Protein AF-J0CY50-F1 (afdb_monomer_lite)

Foldseek 3Di:
DPPPPPPPPPPQPDPQVVVVPDPDDDFPPPVLVVLLVVLLVLLVQLLVLLVCLVVLVVVLVVLVVVLVVLVVVLVVLVVVLVVLVCVVPVPPPPVPVVVVPPPDDDDDDDDDDDDDDDDDDDDDPPDPPPDPSVVVSVVSVVVSVVSVVVSVVSVVVSVVSVVSSVVSVVSNVCNVVSLVSSVVSLSSVQRPVNCVVDPLLVVLSSLLSVLVVVLVVLVLLLVLLVLLLVLLVLLLVLLVLLVVLVCVLVVVLVVVVPPPDPPPPPPPPPDDDDPPVVDDPDPDPDDPPPDDDPVVVVVNLVSLVSSQVSLVSSLVSLVSSLVSCVVVVVPADPVLVVLSVLCVVLPSNLSVVVSCLVPNPCVPPDDPVVSVVVNVVSVVSSVVNSVSSVVNSVVSVVCSVVSVVVSVVSVVSSSVSSVSSSVVSVVSVVVVVVPPPPPPVPVPPPPDPPDDDDPPDPDDDDDDDDDDDDDDDDDDDDDPDDPDPDPDDPPDPDPPD

Secondary structure (DSSP, 8-state):
------TT------HHHHHHT-TT----HHHHHHHHHHHHHHHHHHHHHHHHHHHHHHHHHHHHHHHHHHHHHHHHHHHHHHHHHHHHHHTTTSHHHHSSS------------------------S------HHHHHHHHHHHHHHHHHHHHHHHHHHHHHHHHHHHHHHHHHTHHHHHHHHHHHHHHHS-HHHHHH-HHHHHHHHHHHHHHHHHHHHHHHHHHHHHHHHHHHHHHHHHHHHHHHHHHHHHHHHHTTTTS--SGGGSS-SS--GGGTT---------------HHHHHHHHHHHHHHHHHHHHHHHHHHHHHHHHHHTGGGS-HHHHHHHHHHHHH-STHHHHHHHHHHSGGGGSS-HHHHHHHHHHHHHHHHHHHHHHHHHHHHHHHHHHHHHHHHHHHHHHHHHHHHHHHHHHHHHHHHHHHHS--------PPPPPPP---S----------------------------PPPPPPP-PPP---

Organism: Auricularia subglabra (strain TFB-10046 / SS5) (NCBI:txid717982)

Radius of gyration: 42.36 Å; chains: 1; bounding box: 71×123×124 Å

Sequence (497 aa):
MQVQASSSSTRSYNPFAELAASDGYRVHRGADRQAWNAAVEAWKHADAAHTALPALEAQCAAVSTRLAQERATLQALREANSRMYGELHGGKRSGFKAKLTKLRPGHPSATPTAARDGSGSPTSPTGVRRRSTQEDFAASYPAEAKALDAVEQTQQLEALLLDELKVAKDLAAAVEERFLRLRDAAVLMFPPTFVAASAALSQAVHALGDEEDAARDAHTISFDMERACTCIQSTHFYHRKVLGISDSMLGMSNKFQSSESKESALLLAEQRPFWWLCFPVFVMKSASLGSFGPLAQINTHNQYIAAKNESFRGQTCLSEGLRLLDKHEALIPPETRLHVAKLKDLGVGQMDRIYELLYGNTFFSGDRVAKNKQIEGLFDAQEKIYKHLTDLALWLQNVVPEFERSLDDVICRRREARRTAVEQWERALRDAEEATPPLSIRSPTPPPPPSPVTPEDAVTRPFLTVQVTAAEARPMSSKPAGKRPLPPVPAMRPFVL

Structure (mmCIF, N/CA/C/O backbone):
data_AF-J0CY50-F1
#
_entry.id   AF-J0CY50-F1
#
loop_
_atom_site.group_PDB
_atom_site.id
_atom_site.type_symbol
_atom_site.label_atom_id
_atom_site.label_alt_id
_atom_site.label_comp_id
_atom_site.label_asym_id
_atom_site.label_entity_id
_atom_site.label_seq_id
_atom_site.pdbx_PDB_ins_code
_atom_site.Cartn_x
_atom_site.Cartn_y
_atom_site.Cartn_z
_atom_site.occupancy
_atom_site.B_iso_or_equiv
_atom_site.auth_seq_id
_atom_site.auth_comp_id
_atom_site.auth_asym_id
_atom_site.auth_atom_id
_atom_site.pdbx_PDB_model_num
ATOM 1 N N . MET A 1 1 ? -14.361 -3.770 -11.542 1.00 52.00 1 MET A N 1
ATOM 2 C CA . MET A 1 1 ? -14.393 -5.227 -11.796 1.00 52.00 1 MET A CA 1
ATOM 3 C C . MET A 1 1 ? -15.004 -5.911 -10.579 1.00 52.00 1 MET A C 1
ATOM 5 O O . MET A 1 1 ? -14.500 -5.689 -9.489 1.00 52.00 1 MET A O 1
ATOM 9 N N . GLN A 1 2 ? -16.090 -6.682 -10.714 1.00 46.56 2 GLN A N 1
ATOM 10 C CA . GLN A 1 2 ? -16.504 -7.585 -9.630 1.00 46.56 2 GLN A CA 1
ATOM 11 C C . GLN A 1 2 ? -15.530 -8.761 -9.646 1.00 46.56 2 GLN A C 1
ATOM 13 O O . GLN A 1 2 ? -15.583 -9.588 -10.555 1.00 46.56 2 GLN A O 1
ATOM 18 N N . VAL A 1 3 ? -14.603 -8.800 -8.689 1.00 52.84 3 VAL A N 1
ATOM 19 C CA . VAL A 1 3 ? -13.771 -9.982 -8.457 1.00 52.84 3 VAL A CA 1
ATOM 20 C C . VAL A 1 3 ? -14.719 -11.063 -7.948 1.00 52.84 3 VAL A C 1
ATOM 22 O O . VAL A 1 3 ? -15.074 -11.089 -6.772 1.00 52.84 3 VAL A O 1
ATOM 25 N N . GLN A 1 4 ? -15.225 -11.903 -8.852 1.00 50.84 4 GLN A N 1
ATOM 26 C CA . GLN A 1 4 ? -15.889 -13.134 -8.447 1.00 50.84 4 GLN A CA 1
ATOM 27 C C . GLN A 1 4 ? -14.823 -13.972 -7.752 1.00 50.84 4 GLN A C 1
ATOM 29 O O . GLN A 1 4 ? -13.894 -14.445 -8.405 1.00 50.84 4 GLN A O 1
ATOM 34 N N . ALA A 1 5 ? -14.920 -14.083 -6.427 1.00 49.62 5 ALA A N 1
ATOM 35 C CA . ALA A 1 5 ? -14.071 -14.971 -5.656 1.00 49.62 5 ALA A CA 1
ATOM 36 C C . ALA A 1 5 ? -14.198 -16.369 -6.266 1.00 49.62 5 ALA A C 1
ATOM 38 O O . ALA A 1 5 ? -15.286 -16.949 -6.301 1.00 49.62 5 ALA A O 1
ATOM 39 N N . SER A 1 6 ? -13.102 -16.863 -6.834 1.00 49.88 6 SER A N 1
ATOM 40 C CA . SER A 1 6 ? -13.012 -18.194 -7.414 1.00 49.88 6 SER A CA 1
ATOM 41 C C . SER A 1 6 ? -13.431 -19.196 -6.340 1.00 49.88 6 SER A C 1
ATOM 43 O O . SER A 1 6 ? -12.706 -19.411 -5.372 1.00 49.88 6 SER A O 1
ATOM 45 N N . SER A 1 7 ? -14.605 -19.807 -6.488 1.00 49.84 7 SER A N 1
ATOM 46 C CA . SER A 1 7 ? -15.246 -20.690 -5.499 1.00 49.84 7 SER A CA 1
ATOM 47 C C . SER A 1 7 ? -14.526 -22.033 -5.274 1.00 49.84 7 SER A C 1
ATOM 49 O O . SER A 1 7 ? -15.119 -22.996 -4.793 1.00 49.84 7 SER A O 1
ATOM 51 N N . SER A 1 8 ? -13.245 -22.135 -5.633 1.00 47.66 8 SER A N 1
ATOM 52 C CA . SER A 1 8 ? -12.483 -23.384 -5.671 1.00 47.66 8 SER A CA 1
ATOM 53 C C . SER A 1 8 ? -11.716 -23.714 -4.387 1.00 47.66 8 SER A C 1
ATOM 55 O O . SER A 1 8 ? -11.102 -24.777 -4.325 1.00 47.66 8 SER A O 1
ATOM 57 N N . SER A 1 9 ? -11.752 -22.870 -3.350 1.00 49.06 9 SER A N 1
ATOM 58 C CA . SER A 1 9 ? -11.261 -23.254 -2.020 1.00 49.06 9 SER A CA 1
ATOM 59 C C . SER A 1 9 ? -12.421 -23.751 -1.157 1.00 49.06 9 SER A C 1
ATOM 61 O O . SER A 1 9 ? -13.007 -23.011 -0.379 1.00 49.06 9 SER A O 1
ATOM 63 N N . THR A 1 10 ? -12.750 -25.040 -1.253 1.00 54.25 10 THR A N 1
ATOM 64 C CA . THR A 1 10 ? -13.649 -25.711 -0.292 1.00 54.25 10 THR A CA 1
ATOM 65 C C . THR A 1 10 ? -13.023 -25.887 1.095 1.00 54.25 10 THR A C 1
ATOM 67 O O . THR A 1 10 ? -13.675 -26.410 2.001 1.00 54.25 10 THR A O 1
ATOM 70 N N . ARG A 1 11 ? -11.777 -25.441 1.310 1.00 57.03 11 ARG A N 1
ATOM 71 C CA . ARG A 1 11 ? -11.229 -25.274 2.658 1.00 57.03 11 ARG A CA 1
ATOM 72 C C . ARG A 1 11 ? -11.785 -23.984 3.248 1.00 57.03 11 ARG A C 1
ATOM 74 O O . ARG A 1 11 ? -11.097 -22.975 3.290 1.00 57.03 11 ARG A O 1
ATOM 81 N N . SER A 1 12 ? -13.030 -24.057 3.712 1.00 60.34 12 SER A N 1
ATOM 82 C CA . SER A 1 12 ? -13.572 -23.093 4.665 1.00 60.34 12 SER A CA 1
ATOM 83 C C . SER A 1 12 ? -12.603 -23.026 5.847 1.00 60.34 12 SER A C 1
ATOM 85 O O . SER A 1 12 ? -12.388 -24.024 6.543 1.00 60.34 12 SER A O 1
ATOM 87 N N . TYR A 1 13 ? -11.963 -21.872 6.032 1.00 59.53 13 TYR A N 1
ATOM 88 C CA . TYR A 1 13 ? -11.172 -21.600 7.218 1.00 59.53 13 TYR A CA 1
ATOM 89 C C . TYR A 1 13 ? -12.102 -21.643 8.439 1.00 59.53 13 TYR A C 1
ATOM 91 O O . TYR A 1 13 ? -12.869 -20.718 8.691 1.00 59.53 13 TYR A O 1
ATOM 99 N N . ASN A 1 14 ? -12.075 -22.755 9.178 1.00 68.06 14 ASN A N 1
ATOM 100 C CA . ASN A 1 14 ? -12.844 -22.925 10.404 1.00 68.06 14 ASN A CA 1
ATOM 101 C C . ASN A 1 14 ? -11.875 -23.096 11.585 1.00 68.06 14 ASN A C 1
ATOM 103 O O . ASN A 1 14 ? -11.430 -24.218 11.843 1.00 68.06 14 ASN A O 1
ATOM 107 N N . PRO A 1 15 ? -11.555 -22.019 12.327 1.00 67.50 15 PRO A N 1
ATOM 108 C CA . PRO A 1 15 ? -10.635 -22.096 13.463 1.00 67.50 15 PRO A CA 1
ATOM 109 C C . PRO A 1 15 ? -11.139 -23.035 14.574 1.00 67.50 15 PRO A C 1
ATOM 111 O O . PRO A 1 15 ? -10.348 -23.532 15.369 1.00 67.50 15 PRO A O 1
ATOM 114 N N . PHE A 1 16 ? -12.441 -23.341 14.605 1.00 66.56 16 PHE A N 1
ATOM 115 C CA . PHE A 1 16 ? -13.029 -24.296 15.544 1.00 66.56 16 PHE A CA 1
ATOM 116 C C . PHE A 1 16 ? -12.857 -25.758 15.096 1.00 66.56 16 PHE A C 1
ATOM 118 O O . PHE A 1 16 ? -12.893 -26.658 15.934 1.00 66.56 16 PHE A O 1
ATOM 125 N N . ALA A 1 17 ? -12.647 -26.018 13.799 1.00 68.75 17 ALA A N 1
ATOM 126 C CA . ALA A 1 17 ? -12.485 -27.375 13.273 1.00 68.75 17 ALA A CA 1
ATOM 127 C C . ALA A 1 17 ? -11.131 -27.996 13.650 1.00 68.75 17 ALA A C 1
ATOM 129 O O . ALA A 1 17 ? -11.073 -29.188 13.943 1.00 68.75 17 ALA A O 1
ATOM 130 N N . GLU A 1 18 ? -10.058 -27.199 13.699 1.00 66.62 18 GLU A N 1
ATOM 131 C CA . GLU A 1 18 ? -8.734 -27.678 14.130 1.00 66.62 18 GLU A CA 1
ATOM 132 C C . GLU A 1 18 ? -8.732 -28.094 15.609 1.00 66.62 18 GLU A C 1
ATOM 134 O O . GLU A 1 18 ? -8.119 -29.097 15.971 1.00 66.62 18 GLU A O 1
ATOM 139 N N . LEU A 1 19 ? -9.478 -27.379 16.458 1.00 61.34 19 LEU A N 1
ATOM 140 C CA . LEU A 1 19 ? -9.611 -27.700 17.881 1.00 61.34 19 LEU A CA 1
ATOM 141 C C . LEU A 1 19 ? -10.561 -28.870 18.158 1.00 61.34 19 LEU A C 1
ATOM 143 O O . LEU A 1 19 ? -10.304 -29.644 19.083 1.00 61.34 19 LEU A O 1
ATOM 147 N N . ALA A 1 20 ? -11.594 -29.061 17.330 1.00 60.16 20 ALA A N 1
ATOM 148 C CA . ALA A 1 20 ? -12.495 -30.213 17.415 1.00 60.16 20 ALA A CA 1
ATOM 149 C C . ALA A 1 20 ? -11.773 -31.563 17.238 1.00 60.16 20 ALA A C 1
ATOM 151 O O . ALA A 1 20 ? -12.257 -32.579 17.725 1.00 60.16 20 ALA A O 1
ATOM 152 N N . ALA A 1 21 ? -10.615 -31.576 16.570 1.00 68.06 21 ALA A N 1
ATOM 153 C CA . ALA A 1 21 ? -9.797 -32.774 16.381 1.00 68.06 21 ALA A CA 1
ATOM 154 C C . ALA A 1 21 ? -8.899 -33.116 17.590 1.00 68.06 21 ALA A C 1
ATOM 156 O O . ALA A 1 21 ? -8.231 -34.150 17.578 1.00 68.06 21 ALA A O 1
ATOM 157 N N . SER A 1 22 ? -8.849 -32.268 18.626 1.00 66.50 22 SER A N 1
ATOM 158 C CA . SER A 1 22 ? -8.032 -32.502 19.822 1.00 66.50 22 SER A CA 1
ATOM 159 C C . SER A 1 22 ? -8.873 -33.086 20.973 1.00 66.50 22 SER A C 1
ATOM 161 O O . SER A 1 22 ? -9.601 -32.375 21.660 1.00 66.50 22 SER A O 1
ATOM 163 N N . ASP A 1 23 ? -8.752 -34.394 21.220 1.00 51.66 23 ASP A N 1
ATOM 164 C CA . ASP A 1 23 ? -9.530 -35.181 22.210 1.00 51.66 23 ASP A CA 1
ATOM 165 C C . ASP A 1 23 ? -9.292 -34.819 23.705 1.00 51.66 23 ASP A C 1
ATOM 167 O O . ASP A 1 23 ? -9.664 -35.559 24.616 1.00 51.66 23 ASP A O 1
ATOM 171 N N . GLY A 1 24 ? -8.661 -33.680 24.006 1.00 59.44 24 GLY A N 1
ATOM 172 C CA . GLY A 1 24 ? -8.151 -33.343 25.343 1.00 59.44 24 GLY A CA 1
ATOM 173 C C . GLY A 1 24 ? -8.838 -32.192 26.086 1.00 59.44 24 GLY A C 1
ATOM 174 O O . GLY A 1 24 ? -8.374 -31.830 27.169 1.00 59.44 24 GLY A O 1
ATOM 175 N N . TYR A 1 25 ? -9.894 -31.574 25.548 1.00 57.47 25 TYR A N 1
ATOM 176 C CA . TYR A 1 25 ? -10.389 -30.297 26.083 1.00 57.47 25 TYR A CA 1
ATOM 177 C C . TYR A 1 25 ? -11.221 -30.430 27.372 1.00 57.47 25 TYR A C 1
ATOM 179 O O . TYR A 1 25 ? -12.419 -30.713 27.343 1.00 57.47 25 TYR A O 1
ATOM 187 N N . ARG A 1 26 ? -10.600 -30.164 28.532 1.00 59.66 26 ARG A N 1
ATOM 188 C CA . ARG A 1 26 ? -11.306 -29.866 29.793 1.00 59.66 26 ARG A CA 1
ATOM 189 C C . ARG A 1 26 ? -11.465 -28.353 29.952 1.00 59.66 26 ARG A C 1
ATOM 191 O O . ARG A 1 26 ? -10.479 -27.635 30.048 1.00 59.66 26 ARG A O 1
ATOM 198 N N . VAL A 1 27 ? -12.711 -27.887 30.027 1.00 56.66 27 VAL A N 1
ATOM 199 C CA . VAL A 1 27 ? -13.065 -26.466 30.195 1.00 56.66 27 VAL A CA 1
ATOM 200 C C . VAL A 1 27 ? -12.737 -25.997 31.621 1.00 56.66 27 VAL A C 1
ATOM 202 O O . VAL A 1 27 ? -13.363 -26.452 32.583 1.00 56.66 27 VAL A O 1
ATOM 205 N N . HIS A 1 28 ? -11.797 -25.061 31.777 1.00 57.81 28 HIS A N 1
ATOM 206 C CA . HIS A 1 28 ? -11.444 -24.443 33.058 1.00 57.81 28 HIS A CA 1
ATOM 207 C C . HIS A 1 28 ? -12.210 -23.119 33.251 1.00 57.81 28 HIS A C 1
ATOM 209 O O . HIS A 1 28 ? -11.631 -22.037 33.287 1.00 57.81 28 HIS A O 1
ATOM 215 N N . ARG A 1 29 ? -13.533 -23.210 33.466 1.00 63.75 29 ARG A N 1
ATOM 216 C CA . ARG A 1 29 ? -14.499 -22.079 33.456 1.00 63.75 29 ARG A CA 1
ATOM 217 C C . ARG A 1 29 ? -14.083 -20.767 34.154 1.00 63.75 29 ARG A C 1
ATOM 219 O O . ARG A 1 29 ? -14.574 -19.716 33.760 1.00 63.75 29 ARG A O 1
ATOM 226 N N . GLY A 1 30 ? -13.267 -20.803 35.210 1.00 68.81 30 GLY A N 1
ATOM 227 C CA . GLY A 1 30 ? -12.921 -19.611 36.000 1.00 68.81 30 GLY A CA 1
ATOM 228 C C . GLY A 1 30 ? -11.794 -18.756 35.409 1.00 68.81 30 GLY A C 1
ATOM 229 O O . GLY A 1 30 ? -11.965 -17.552 35.231 1.00 68.81 30 GLY A O 1
ATOM 230 N N . ALA A 1 31 ? -10.647 -19.367 35.098 1.00 69.56 31 ALA A N 1
ATOM 231 C CA . ALA A 1 31 ? -9.485 -18.650 34.562 1.00 69.56 31 ALA A CA 1
ATOM 232 C C . ALA A 1 31 ? -9.737 -18.148 33.129 1.00 69.56 31 ALA A C 1
ATOM 234 O O . ALA A 1 31 ? -9.287 -17.062 32.756 1.00 69.56 31 ALA A O 1
ATOM 235 N N . ASP A 1 32 ? -10.537 -18.898 32.369 1.00 82.31 32 ASP A N 1
ATOM 236 C CA . ASP A 1 32 ? -10.824 -18.619 30.964 1.00 82.31 32 ASP A CA 1
ATOM 237 C C . ASP A 1 32 ? -11.643 -17.323 30.788 1.00 82.31 32 ASP A C 1
ATOM 239 O O . ASP A 1 32 ? -11.420 -16.571 29.837 1.00 82.31 32 ASP A O 1
ATOM 243 N N . ARG A 1 33 ? -12.521 -16.970 31.745 1.00 88.00 33 ARG A N 1
ATOM 244 C CA . ARG A 1 33 ? -13.357 -15.759 31.630 1.00 88.00 33 ARG A CA 1
ATOM 245 C C . ARG A 1 33 ? -12.582 -14.458 31.831 1.00 88.00 33 ARG A C 1
ATOM 247 O O . ARG A 1 33 ? -12.839 -13.477 31.133 1.00 88.00 33 ARG A O 1
ATOM 254 N N . GLN A 1 34 ? -11.640 -14.416 32.769 1.00 90.25 34 GLN A N 1
ATOM 255 C CA . GLN A 1 34 ? -10.833 -13.211 32.970 1.00 90.25 34 GLN A CA 1
ATOM 256 C C . GLN A 1 34 ? -9.919 -12.961 31.762 1.00 90.25 34 GLN A C 1
ATOM 258 O O . GLN A 1 34 ? -9.804 -11.821 31.309 1.00 90.25 34 GLN A O 1
ATOM 263 N N . ALA A 1 35 ? -9.333 -14.029 31.209 1.00 90.75 35 ALA A N 1
ATOM 264 C CA . ALA A 1 35 ? -8.541 -13.965 29.985 1.00 90.75 35 ALA A CA 1
ATOM 265 C C . ALA A 1 35 ? -9.380 -13.499 28.782 1.00 90.75 35 ALA A C 1
ATOM 267 O O . ALA A 1 35 ? -8.941 -12.620 28.042 1.00 90.75 35 ALA A O 1
ATOM 268 N N . TRP A 1 36 ? -10.604 -14.019 28.636 1.00 93.06 36 TRP A N 1
ATOM 269 C CA . TRP A 1 36 ? -11.566 -13.579 27.623 1.00 93.06 36 TRP A CA 1
ATOM 270 C C . TRP A 1 36 ? -11.867 -12.078 27.716 1.00 93.06 36 TRP A C 1
ATOM 272 O O . TRP A 1 36 ? -11.651 -11.351 26.749 1.00 93.06 36 TRP A O 1
ATOM 282 N N . ASN A 1 37 ? -12.303 -11.595 28.886 1.00 94.81 37 ASN A N 1
ATOM 283 C CA . ASN A 1 37 ? -12.642 -10.181 29.072 1.00 94.81 37 ASN A CA 1
ATOM 284 C C . ASN A 1 37 ? -11.434 -9.276 28.767 1.00 94.81 37 ASN A C 1
ATOM 286 O O . ASN A 1 37 ? -11.573 -8.264 28.087 1.00 94.81 37 ASN A O 1
ATOM 290 N N . ALA A 1 38 ? -10.233 -9.661 29.215 1.00 95.19 38 ALA A N 1
ATOM 291 C CA . ALA A 1 38 ? -9.011 -8.914 28.925 1.00 95.19 38 ALA A CA 1
ATOM 292 C C . ALA A 1 38 ? -8.681 -8.882 27.420 1.00 95.19 38 ALA A C 1
ATOM 294 O O . ALA A 1 38 ? -8.256 -7.844 26.911 1.00 95.19 38 ALA A O 1
ATOM 295 N N . ALA A 1 39 ? -8.885 -9.990 26.700 1.00 95.06 39 ALA A N 1
ATOM 296 C CA . ALA A 1 39 ? -8.666 -10.056 25.257 1.00 95.06 39 ALA A CA 1
ATOM 297 C C . ALA A 1 39 ? -9.670 -9.190 24.479 1.00 95.06 39 ALA A C 1
ATOM 299 O O . ALA A 1 39 ? -9.269 -8.483 23.553 1.00 95.06 39 ALA A O 1
ATOM 300 N N . VAL A 1 40 ? -10.945 -9.198 24.885 1.00 96.50 40 VAL A N 1
ATOM 301 C CA . VAL A 1 40 ? -12.000 -8.362 24.293 1.00 96.50 40 VAL A CA 1
ATOM 302 C C . VAL A 1 40 ? -11.670 -6.880 24.455 1.00 96.50 40 VAL A C 1
ATOM 304 O O . VAL A 1 40 ? -11.635 -6.158 23.460 1.00 96.50 40 VAL A O 1
ATOM 307 N N . GLU A 1 41 ? -11.374 -6.429 25.677 1.00 97.12 41 GLU A N 1
ATOM 308 C CA . GLU A 1 41 ? -11.052 -5.021 25.949 1.00 97.12 41 GLU A CA 1
ATOM 309 C C . GLU A 1 41 ? -9.782 -4.576 25.215 1.00 97.12 41 GLU A C 1
ATOM 311 O O . GLU A 1 41 ? -9.751 -3.516 24.586 1.00 97.12 41 GLU A O 1
ATOM 316 N N . ALA A 1 42 ? -8.741 -5.417 25.209 1.00 96.38 42 ALA A N 1
ATOM 317 C CA . ALA A 1 42 ? -7.517 -5.125 24.473 1.00 96.38 42 ALA A CA 1
ATOM 318 C C . ALA A 1 42 ? -7.784 -4.960 22.969 1.00 96.38 42 ALA A C 1
ATOM 320 O O . ALA A 1 42 ? -7.264 -4.019 22.357 1.00 96.38 42 ALA A O 1
ATOM 321 N N . TRP A 1 43 ? -8.576 -5.851 22.367 1.00 97.19 43 TRP A N 1
ATOM 322 C CA . TRP A 1 43 ? -8.941 -5.756 20.957 1.00 97.19 43 TRP A CA 1
ATOM 323 C C . TRP A 1 43 ? -9.808 -4.520 20.674 1.00 97.19 43 TRP A C 1
ATOM 325 O O . TRP A 1 43 ? -9.457 -3.763 19.772 1.00 97.19 43 TRP A O 1
ATOM 335 N N . LYS A 1 44 ? -10.844 -4.239 21.481 1.00 97.44 44 LYS A N 1
ATOM 336 C CA . LYS A 1 44 ? -11.696 -3.039 21.344 1.00 97.44 44 LYS A CA 1
ATOM 337 C C . LYS A 1 44 ? -10.879 -1.748 21.396 1.00 97.44 44 LYS A C 1
ATOM 339 O O . LYS A 1 44 ? -11.064 -0.872 20.558 1.00 97.44 44 LYS A O 1
ATOM 344 N N . HIS A 1 45 ? -9.925 -1.648 22.323 1.00 96.69 45 HIS A N 1
ATOM 345 C CA . HIS A 1 45 ? -9.023 -0.496 22.410 1.00 96.69 45 HIS A CA 1
ATOM 346 C C . HIS A 1 45 ? -8.148 -0.338 21.158 1.00 96.69 45 HIS A C 1
ATOM 348 O O . HIS A 1 45 ? -7.941 0.780 20.689 1.00 96.69 45 HIS A O 1
ATOM 354 N N . ALA A 1 46 ? -7.623 -1.439 20.611 1.00 96.56 46 ALA A N 1
ATOM 355 C CA . ALA A 1 46 ? -6.815 -1.387 19.393 1.00 96.56 46 ALA A CA 1
ATOM 356 C C . ALA A 1 46 ? -7.651 -1.055 18.151 1.00 96.56 46 ALA A C 1
ATOM 358 O O . ALA A 1 46 ? -7.210 -0.269 17.320 1.00 96.56 46 ALA A O 1
ATOM 359 N N . ASP A 1 47 ? -8.863 -1.600 18.039 1.00 97.06 47 ASP A N 1
ATOM 360 C CA . ASP A 1 47 ? -9.784 -1.311 16.938 1.00 97.06 47 ASP A CA 1
ATOM 361 C C . ASP A 1 47 ? -10.291 0.142 16.976 1.00 97.06 47 ASP A C 1
ATOM 363 O O . ASP A 1 47 ? -10.346 0.815 15.942 1.00 97.06 47 ASP A O 1
ATOM 367 N N . ALA A 1 48 ? -10.573 0.674 18.170 1.00 96.50 48 ALA A N 1
ATOM 368 C CA . ALA A 1 48 ? -10.911 2.082 18.362 1.00 96.50 48 ALA A CA 1
ATOM 369 C C . ALA A 1 48 ? -9.749 3.005 17.962 1.00 96.50 48 ALA A C 1
ATOM 371 O O . ALA A 1 48 ? -9.956 3.954 17.204 1.00 96.50 48 ALA A O 1
ATOM 372 N N . ALA A 1 49 ? -8.521 2.697 18.398 1.00 96.00 49 ALA A N 1
ATOM 373 C CA . ALA A 1 49 ? -7.325 3.444 18.005 1.00 96.00 49 ALA A CA 1
ATOM 374 C C . ALA A 1 49 ? -7.094 3.399 16.486 1.00 96.00 49 ALA A C 1
ATOM 376 O O . ALA A 1 49 ? -6.838 4.430 15.866 1.00 96.00 49 ALA A O 1
ATOM 377 N N . HIS A 1 50 ? -7.258 2.223 15.872 1.00 95.19 50 HIS A N 1
ATOM 378 C CA . HIS A 1 50 ? -7.153 2.042 14.424 1.00 95.19 50 HIS A CA 1
ATOM 379 C C . HIS A 1 50 ? -8.196 2.870 13.661 1.00 95.19 50 HIS A C 1
ATOM 381 O O . HIS A 1 50 ? -7.886 3.468 12.634 1.00 95.19 50 HIS A O 1
ATOM 387 N N . THR A 1 51 ? -9.426 2.944 14.176 1.00 95.44 51 THR A N 1
ATOM 388 C CA . THR A 1 51 ? -10.519 3.732 13.581 1.00 95.44 51 THR A CA 1
ATOM 389 C C . THR A 1 51 ? -10.291 5.240 13.716 1.00 95.44 51 THR A C 1
ATOM 391 O O . THR A 1 51 ? -10.620 5.990 12.801 1.00 95.44 51 THR A O 1
ATOM 394 N N . ALA A 1 52 ? -9.714 5.694 14.832 1.00 96.31 52 ALA A N 1
ATOM 395 C CA . ALA A 1 52 ? -9.428 7.108 15.083 1.00 96.31 52 ALA A CA 1
ATOM 396 C C . ALA A 1 52 ? -8.212 7.638 14.300 1.00 96.31 52 ALA A C 1
ATOM 398 O O . ALA A 1 52 ? -8.091 8.847 14.090 1.00 96.31 52 ALA A O 1
ATOM 399 N N . LEU A 1 53 ? -7.322 6.749 13.849 1.00 96.19 53 LEU A N 1
ATOM 400 C CA . LEU A 1 53 ? -6.026 7.095 13.264 1.00 96.19 53 LEU A CA 1
ATOM 401 C C . LEU A 1 53 ? -6.113 8.058 12.061 1.00 96.19 53 LEU A C 1
ATOM 403 O O . LEU A 1 53 ? -5.412 9.068 12.102 1.00 96.19 53 LEU A O 1
ATOM 407 N N . PRO A 1 54 ? -6.989 7.869 11.049 1.00 96.12 54 PRO A N 1
ATOM 408 C CA . PRO A 1 54 ? -7.081 8.810 9.926 1.00 96.12 54 PRO A CA 1
ATOM 409 C C . PRO A 1 54 ? -7.510 10.221 10.352 1.00 96.12 54 PRO A C 1
ATOM 411 O O . PRO A 1 54 ? -7.015 11.217 9.822 1.00 96.12 54 PRO A O 1
ATOM 414 N N . ALA A 1 55 ? -8.415 10.322 11.331 1.00 97.06 55 ALA A N 1
ATOM 415 C CA . ALA A 1 55 ? -8.861 11.606 11.862 1.00 97.06 55 ALA A CA 1
ATOM 416 C C . ALA A 1 55 ? -7.737 12.306 12.643 1.00 97.06 55 ALA A C 1
ATOM 418 O O . ALA A 1 55 ? -7.528 13.505 12.459 1.00 97.06 55 ALA A O 1
ATOM 419 N N . LEU A 1 56 ? -6.982 11.561 13.458 1.00 97.50 56 LEU A N 1
ATOM 420 C CA . LEU A 1 56 ? -5.814 12.076 14.180 1.00 97.50 56 LEU A CA 1
ATOM 421 C C . LEU A 1 56 ? -4.700 12.530 13.225 1.00 97.50 56 LEU A C 1
ATOM 423 O O . LEU A 1 56 ? -4.117 13.594 13.430 1.00 97.50 56 LEU A O 1
ATOM 427 N N . GLU A 1 57 ? -4.430 11.785 12.150 1.00 97.06 57 GLU A N 1
ATOM 428 C CA . GLU A 1 57 ? -3.452 12.181 11.126 1.00 97.06 57 GLU A CA 1
ATOM 429 C C . GLU A 1 57 ? -3.867 13.469 10.406 1.00 97.06 57 GLU A C 1
ATOM 431 O O . GLU A 1 57 ? -3.044 14.373 10.233 1.00 97.06 57 GLU A O 1
ATOM 436 N N . ALA A 1 58 ? -5.149 13.596 10.050 1.00 97.38 58 ALA A N 1
ATOM 437 C CA . ALA A 1 58 ? -5.686 14.816 9.455 1.00 97.38 58 ALA A CA 1
ATOM 438 C C . ALA A 1 58 ? -5.590 16.018 10.413 1.00 97.38 58 ALA A C 1
ATOM 440 O O . ALA A 1 58 ? -5.225 17.116 9.987 1.00 97.38 58 ALA A O 1
ATOM 441 N N . GLN A 1 59 ? -5.865 15.818 11.707 1.00 97.81 59 GLN A N 1
ATOM 442 C CA . GLN A 1 59 ? -5.714 16.857 12.730 1.00 97.81 59 GLN A CA 1
ATOM 443 C C . GLN A 1 59 ? -4.253 17.289 12.895 1.00 97.81 59 GLN A C 1
ATOM 445 O O . GLN A 1 59 ? -3.979 18.489 12.897 1.00 97.81 59 GLN A O 1
ATOM 450 N N . CYS A 1 60 ? -3.313 16.339 12.956 1.00 97.81 60 CYS A N 1
ATOM 451 C CA . CYS A 1 60 ? -1.881 16.640 13.004 1.00 97.81 60 CYS A CA 1
ATOM 452 C C . CYS A 1 60 ? -1.455 17.470 11.787 1.00 97.81 60 CYS A C 1
ATOM 454 O O . CYS A 1 60 ? -0.855 18.529 11.944 1.00 97.81 60 CYS A O 1
ATOM 456 N N . ALA A 1 61 ? -1.832 17.049 10.574 1.00 97.56 61 ALA A N 1
ATOM 457 C CA . ALA A 1 61 ? -1.496 17.769 9.345 1.00 97.56 61 ALA A CA 1
ATOM 458 C C . ALA A 1 61 ? -2.081 19.195 9.313 1.00 97.56 61 ALA A C 1
ATOM 460 O O . ALA A 1 61 ? -1.410 20.141 8.881 1.00 97.56 61 ALA A O 1
ATOM 461 N N . ALA A 1 62 ? -3.315 19.372 9.796 1.00 97.75 62 ALA A N 1
ATOM 462 C CA . ALA A 1 62 ? -3.956 20.679 9.901 1.00 97.75 62 ALA A CA 1
ATOM 463 C C . ALA A 1 62 ? -3.229 21.597 10.898 1.00 97.75 62 ALA A C 1
ATOM 465 O O . ALA A 1 62 ? -2.970 22.761 10.583 1.00 97.75 62 ALA A O 1
ATOM 466 N N . VAL A 1 63 ? -2.849 21.076 12.070 1.00 98.25 63 VAL A N 1
ATOM 467 C CA . VAL A 1 63 ? -2.106 21.832 13.090 1.00 98.25 63 VAL A CA 1
ATOM 468 C C . VAL A 1 63 ? -0.697 22.180 12.612 1.00 98.25 63 VAL A C 1
ATOM 470 O O . VAL A 1 63 ? -0.298 23.335 12.749 1.00 98.25 63 VAL A O 1
ATOM 473 N N . SER A 1 64 ? 0.023 21.266 11.956 1.00 98.06 64 SER A N 1
ATOM 474 C CA . SER A 1 64 ? 1.335 21.564 11.364 1.00 98.06 64 SER A CA 1
ATOM 475 C C . SER A 1 64 ? 1.249 22.651 10.285 1.00 98.06 64 SER A C 1
ATOM 477 O O . SER A 1 64 ? 2.089 23.551 10.225 1.00 98.06 64 SER A O 1
ATOM 479 N N . THR A 1 65 ? 0.201 22.620 9.454 1.00 97.94 65 THR A N 1
ATOM 480 C CA . THR A 1 65 ? -0.050 23.664 8.445 1.00 97.94 65 THR A CA 1
ATOM 481 C C . THR A 1 65 ? -0.330 25.013 9.107 1.00 97.94 65 THR A C 1
ATOM 483 O O . THR A 1 65 ? 0.237 26.032 8.706 1.00 97.94 65 THR A O 1
ATOM 486 N N . ARG A 1 66 ? -1.161 25.027 10.155 1.00 98.12 66 ARG A N 1
ATOM 487 C CA . ARG A 1 66 ? -1.453 26.230 10.941 1.00 98.12 66 ARG A CA 1
ATOM 488 C C . ARG A 1 66 ? -0.195 26.788 11.608 1.00 98.12 66 ARG A C 1
ATOM 490 O O . ARG A 1 66 ? 0.056 27.986 11.511 1.00 98.12 66 ARG A O 1
ATOM 497 N N . LEU A 1 67 ? 0.635 25.936 12.208 1.00 98.06 67 LEU A N 1
ATOM 498 C CA . LEU A 1 67 ? 1.899 26.341 12.823 1.00 98.06 67 LEU A CA 1
ATOM 499 C C . LEU A 1 67 ? 2.843 26.984 11.799 1.00 98.06 67 LEU A C 1
ATOM 501 O O . LEU A 1 67 ? 3.489 27.989 12.093 1.00 98.06 67 LEU A O 1
ATOM 505 N N . ALA A 1 68 ? 2.908 26.441 10.579 1.00 98.00 68 ALA A N 1
ATOM 506 C CA . ALA A 1 68 ? 3.689 27.033 9.496 1.00 98.00 68 ALA A CA 1
ATOM 507 C C . ALA A 1 68 ? 3.178 28.438 9.115 1.00 98.00 68 ALA A C 1
ATOM 509 O O . ALA A 1 68 ? 3.983 29.354 8.935 1.00 98.00 68 ALA A O 1
ATOM 510 N N . GLN A 1 69 ? 1.856 28.634 9.051 1.00 98.00 69 GLN A N 1
ATOM 511 C CA . GLN A 1 69 ? 1.235 29.939 8.779 1.00 98.00 69 GLN A CA 1
ATOM 512 C C . GLN A 1 69 ? 1.486 30.956 9.904 1.00 98.00 69 GLN A C 1
ATOM 514 O O . GLN A 1 69 ? 1.830 32.111 9.638 1.00 98.00 69 GLN A O 1
ATOM 519 N N . GLU A 1 70 ? 1.355 30.541 11.164 1.00 98.06 70 GLU A N 1
ATOM 520 C CA . GLU A 1 70 ? 1.601 31.399 12.329 1.00 98.06 70 GLU A CA 1
ATOM 521 C C . GLU A 1 70 ? 3.083 31.797 12.425 1.00 98.06 70 GLU A C 1
ATOM 523 O O . GLU A 1 70 ? 3.394 32.970 12.639 1.00 98.06 70 GLU A O 1
ATOM 528 N N . ARG A 1 71 ? 4.013 30.872 12.142 1.00 98.19 71 ARG A N 1
ATOM 529 C CA . ARG A 1 71 ? 5.454 31.172 12.050 1.00 98.19 71 ARG A CA 1
ATOM 530 C C . ARG A 1 71 ? 5.775 32.163 10.932 1.00 98.19 71 ARG A C 1
ATOM 532 O O . ARG A 1 71 ? 6.551 33.091 11.157 1.00 98.19 71 ARG A O 1
ATOM 539 N N . ALA A 1 72 ? 5.164 32.007 9.756 1.00 98.00 72 ALA A N 1
ATOM 540 C CA . ALA A 1 72 ? 5.322 32.957 8.654 1.00 98.00 72 ALA A CA 1
ATOM 541 C C . ALA A 1 72 ? 4.792 34.354 9.027 1.00 98.00 72 ALA A C 1
ATOM 543 O O . ALA A 1 72 ? 5.430 35.364 8.728 1.00 98.00 72 ALA A O 1
ATOM 544 N N . THR A 1 73 ? 3.666 34.417 9.744 1.00 97.69 73 THR A N 1
ATOM 545 C CA . THR A 1 73 ? 3.085 35.674 10.242 1.00 97.69 73 THR A CA 1
ATOM 546 C C . THR A 1 73 ? 4.002 36.350 11.261 1.00 97.69 73 THR A C 1
ATOM 548 O O . THR A 1 73 ? 4.290 37.541 11.138 1.00 97.69 73 THR A O 1
ATOM 551 N N . LEU A 1 74 ? 4.520 35.593 12.233 1.00 97.88 74 LEU A N 1
ATOM 552 C CA . LEU A 1 74 ? 5.483 36.088 13.217 1.00 97.88 74 LEU A CA 1
ATOM 553 C C . LEU A 1 74 ? 6.760 36.614 12.543 1.00 97.88 74 LEU A C 1
ATOM 555 O O . LEU A 1 74 ? 7.267 37.672 12.917 1.00 97.88 74 LEU A O 1
ATOM 559 N N . GLN A 1 75 ? 7.268 35.913 11.526 1.00 98.12 75 GLN A N 1
ATOM 560 C CA . GLN A 1 75 ? 8.423 36.366 10.753 1.00 98.12 75 GLN A CA 1
ATOM 561 C C . GLN A 1 75 ? 8.135 37.683 10.018 1.00 98.12 75 GLN A C 1
ATOM 563 O O . GLN A 1 75 ? 8.936 38.613 10.107 1.00 98.12 75 GLN A O 1
ATOM 568 N N . ALA A 1 76 ? 6.985 37.801 9.351 1.00 96.94 76 ALA A N 1
ATOM 569 C CA . ALA A 1 76 ? 6.593 39.029 8.663 1.00 96.94 76 ALA A CA 1
ATOM 570 C C . ALA A 1 76 ? 6.473 40.223 9.630 1.00 96.94 76 ALA A C 1
ATOM 572 O O . ALA A 1 76 ? 6.927 41.323 9.309 1.00 96.94 76 ALA A O 1
ATOM 573 N N . LEU A 1 77 ? 5.925 40.006 10.834 1.00 96.50 77 LEU A N 1
ATOM 574 C CA . LEU A 1 77 ? 5.860 41.028 11.885 1.00 96.50 77 LEU A CA 1
ATOM 575 C C . LEU A 1 77 ? 7.255 41.452 12.357 1.00 96.50 77 LEU A C 1
ATOM 577 O O . LEU A 1 77 ? 7.522 42.647 12.465 1.00 96.50 77 LEU A O 1
ATOM 581 N N . ARG A 1 78 ? 8.173 40.502 12.564 1.00 97.06 78 ARG A N 1
ATOM 582 C CA . ARG A 1 78 ? 9.570 40.793 12.932 1.00 97.06 78 ARG A CA 1
ATOM 583 C C . ARG A 1 78 ? 10.301 41.598 11.865 1.00 97.06 78 ARG A C 1
ATOM 585 O O . ARG A 1 78 ? 11.015 42.548 12.186 1.00 97.06 78 ARG A O 1
ATOM 592 N N . GLU A 1 79 ? 10.110 41.255 10.595 1.00 96.88 79 GLU A N 1
ATOM 593 C CA . GLU A 1 79 ? 10.682 42.002 9.473 1.00 96.88 79 GLU A CA 1
ATOM 594 C C . GLU A 1 79 ? 10.104 43.421 9.381 1.00 96.88 79 GLU A C 1
ATOM 596 O O . GLU A 1 79 ? 10.857 44.378 9.188 1.00 96.88 79 GLU A O 1
ATOM 601 N N . ALA A 1 80 ? 8.790 43.581 9.569 1.00 95.38 80 ALA A N 1
ATOM 602 C CA . ALA A 1 80 ? 8.141 44.889 9.610 1.00 95.38 80 ALA A CA 1
ATOM 603 C C . ALA A 1 80 ? 8.655 45.745 10.781 1.00 95.38 80 ALA A C 1
ATOM 605 O O . ALA A 1 80 ? 9.065 46.888 10.569 1.00 95.38 80 ALA A O 1
ATOM 606 N N . ASN A 1 81 ? 8.735 45.171 11.985 1.00 95.69 81 ASN A N 1
ATOM 607 C CA . ASN A 1 81 ? 9.271 45.827 13.180 1.00 95.69 81 ASN A CA 1
ATOM 608 C C . ASN A 1 81 ? 10.729 46.257 12.983 1.00 95.69 81 ASN A C 1
ATOM 610 O O . ASN A 1 81 ? 11.094 47.383 13.323 1.00 95.69 81 ASN A O 1
ATOM 614 N N . SER A 1 82 ? 11.551 45.402 12.368 1.00 95.44 82 SER A N 1
ATOM 615 C CA . SER A 1 82 ? 12.944 45.714 12.034 1.00 95.44 82 SER A CA 1
ATOM 616 C C . SER A 1 82 ? 13.062 46.890 11.056 1.00 95.44 82 SER A C 1
ATOM 618 O O . SER A 1 82 ? 13.863 47.803 11.282 1.00 95.44 82 SER A O 1
ATOM 620 N N . ARG A 1 83 ? 12.231 46.925 10.002 1.00 94.25 83 ARG A N 1
ATOM 621 C CA . ARG A 1 83 ? 12.193 48.043 9.039 1.00 94.25 83 ARG A CA 1
ATOM 622 C C . ARG A 1 83 ? 11.767 49.348 9.707 1.00 94.25 83 ARG A C 1
ATOM 624 O O . ARG A 1 83 ? 12.462 50.350 9.557 1.00 94.25 83 ARG A O 1
ATOM 631 N N . MET A 1 84 ? 10.690 49.328 10.494 1.00 91.69 84 MET A N 1
ATOM 632 C CA . MET A 1 84 ? 10.191 50.508 11.211 1.00 91.69 84 MET A CA 1
ATOM 633 C C . MET A 1 84 ? 11.215 51.053 12.209 1.00 91.69 84 MET A C 1
ATOM 635 O O . MET A 1 84 ? 11.436 52.262 12.276 1.00 91.69 84 MET A O 1
ATOM 639 N N . TYR A 1 85 ? 11.903 50.170 12.937 1.00 92.38 85 TYR A N 1
ATOM 640 C CA . TYR A 1 85 ? 13.005 50.562 13.813 1.00 92.38 85 TYR A CA 1
ATOM 641 C C . TYR A 1 85 ? 14.146 51.224 13.022 1.00 92.38 85 TYR A C 1
ATOM 643 O O . TYR A 1 85 ? 14.663 52.275 13.411 1.00 92.38 85 TYR A O 1
ATOM 651 N N . GLY A 1 86 ? 14.506 50.652 11.868 1.00 91.12 86 GLY A N 1
ATOM 652 C CA . GLY A 1 86 ? 15.482 51.228 10.945 1.00 91.12 86 GLY A CA 1
ATOM 653 C C . GLY A 1 86 ? 15.091 52.620 10.437 1.00 91.12 86 GLY A C 1
ATOM 654 O O . GLY A 1 86 ? 15.943 53.503 10.369 1.00 91.12 86 GLY A O 1
ATOM 655 N N . GLU A 1 87 ? 13.816 52.859 10.136 1.00 88.62 87 GLU A N 1
ATOM 656 C CA . GLU A 1 87 ? 13.311 54.169 9.705 1.00 88.62 87 GLU A CA 1
ATOM 657 C C . GLU A 1 87 ? 13.325 55.206 10.838 1.00 88.62 87 GLU A C 1
ATOM 659 O O . GLU A 1 87 ? 13.791 56.334 10.642 1.00 88.62 87 GLU A O 1
ATOM 664 N N . LEU A 1 88 ? 12.882 54.820 12.041 1.00 87.50 88 LEU A N 1
ATOM 665 C CA . LEU A 1 88 ? 12.845 55.692 13.221 1.00 87.50 88 LEU A CA 1
ATOM 666 C C . LEU A 1 88 ? 14.249 56.122 13.674 1.00 87.50 88 LEU A C 1
ATOM 668 O O . LEU A 1 88 ? 14.453 57.279 14.054 1.00 87.50 88 LEU A O 1
ATOM 672 N N . HIS A 1 89 ? 15.232 55.219 13.607 1.00 85.75 89 HIS A N 1
ATOM 673 C CA . HIS A 1 89 ? 16.581 55.461 14.131 1.00 85.75 89 HIS A CA 1
ATOM 674 C C . HIS A 1 89 ? 17.640 55.749 13.049 1.00 85.75 89 HIS A C 1
ATOM 676 O O . HIS A 1 89 ? 18.650 56.399 13.331 1.00 85.75 89 HIS A O 1
ATOM 682 N N . GLY A 1 90 ? 17.419 55.336 11.799 1.00 79.38 90 GLY A N 1
ATOM 683 C CA . GLY A 1 90 ? 18.366 55.487 10.685 1.00 79.38 90 GLY A CA 1
ATOM 684 C C . GLY A 1 90 ? 18.342 56.855 9.992 1.00 79.38 90 GLY A C 1
ATOM 685 O O . GLY A 1 90 ? 19.313 57.236 9.332 1.00 79.38 90 GLY A O 1
ATOM 686 N N . GLY A 1 91 ? 17.282 57.651 10.181 1.00 62.62 91 GLY A N 1
ATOM 687 C CA . GLY A 1 91 ? 17.048 58.908 9.455 1.00 62.62 91 GLY A CA 1
ATOM 688 C C . GLY A 1 91 ? 18.013 60.074 9.733 1.00 62.62 91 GLY A C 1
ATOM 689 O O . GLY A 1 91 ? 17.982 61.068 9.009 1.00 62.62 91 GLY A O 1
ATOM 690 N N . LYS A 1 92 ? 18.902 59.998 10.735 1.00 56.44 92 LYS A N 1
ATOM 691 C CA . LYS A 1 92 ? 19.736 61.156 11.138 1.00 56.44 92 LYS A CA 1
ATOM 692 C C . LYS A 1 92 ? 21.175 61.174 10.612 1.00 56.44 92 LYS A C 1
ATOM 694 O O . LYS A 1 92 ? 21.839 62.194 10.769 1.00 56.44 92 LYS A O 1
ATOM 699 N N . ARG A 1 93 ? 21.676 60.119 9.954 1.00 55.69 93 ARG A N 1
ATOM 700 C CA . ARG A 1 93 ? 23.085 60.086 9.482 1.00 55.69 93 ARG A CA 1
ATOM 701 C C . ARG A 1 93 ? 23.294 60.209 7.967 1.00 55.69 93 ARG A C 1
ATOM 703 O O . ARG A 1 93 ? 24.403 60.529 7.554 1.00 55.69 93 ARG A O 1
ATOM 710 N N . SER A 1 94 ? 22.255 60.051 7.142 1.00 53.09 94 SER A N 1
ATOM 711 C CA . SER A 1 94 ? 22.387 60.110 5.669 1.00 53.09 94 SER A CA 1
ATOM 712 C C . SER A 1 94 ? 22.132 61.509 5.067 1.00 53.09 94 SER A C 1
ATOM 714 O O . SER A 1 94 ? 22.780 61.912 4.101 1.00 53.09 94 SER A O 1
ATOM 716 N N . GLY A 1 95 ? 21.268 62.327 5.682 1.00 53.03 95 GLY A N 1
ATOM 717 C CA . GLY A 1 95 ? 20.873 63.635 5.132 1.00 53.03 95 GLY A CA 1
ATOM 718 C C . GLY A 1 95 ? 21.905 64.767 5.249 1.00 53.03 95 GLY A C 1
ATOM 719 O O . GLY A 1 95 ? 21.781 65.770 4.546 1.00 53.03 95 GLY A O 1
ATOM 720 N N . PHE A 1 96 ? 22.933 64.634 6.097 1.00 51.22 96 PHE A N 1
ATOM 721 C CA . PHE A 1 96 ? 23.910 65.714 6.306 1.00 51.22 96 PHE A CA 1
ATOM 722 C C . PHE A 1 96 ? 25.062 65.703 5.284 1.00 51.22 96 PHE A C 1
ATOM 724 O O . PHE A 1 96 ? 25.625 66.754 4.991 1.00 51.22 96 PHE A O 1
ATOM 731 N N . LYS A 1 97 ? 25.380 64.556 4.659 1.00 53.69 97 LYS A N 1
ATOM 732 C CA . LYS A 1 97 ? 26.414 64.495 3.602 1.00 53.69 97 LYS A CA 1
ATOM 733 C C . LYS A 1 97 ? 25.893 64.842 2.203 1.00 53.69 97 LYS A C 1
ATOM 735 O O . LYS A 1 97 ? 26.662 65.352 1.394 1.00 53.69 97 LYS A O 1
ATOM 740 N N . ALA A 1 98 ? 24.599 64.658 1.929 1.00 53.94 98 ALA A N 1
ATOM 741 C CA . ALA A 1 98 ? 24.011 64.980 0.622 1.00 53.94 98 ALA A CA 1
ATOM 742 C C . ALA A 1 98 ? 23.693 66.480 0.423 1.00 53.94 98 ALA A C 1
ATOM 744 O O . ALA A 1 98 ? 23.522 66.925 -0.710 1.00 53.94 98 ALA A O 1
ATOM 745 N N . LYS A 1 99 ? 23.638 67.280 1.501 1.00 51.09 99 LYS A N 1
ATOM 746 C CA . LYS A 1 99 ? 23.454 68.744 1.419 1.00 51.09 99 LYS A CA 1
ATOM 747 C C . LYS A 1 99 ? 24.756 69.553 1.447 1.00 51.09 99 LYS A C 1
ATOM 749 O O . LYS A 1 99 ? 24.706 70.742 1.160 1.00 51.09 99 LYS A O 1
ATOM 754 N N . LEU A 1 100 ? 25.911 68.928 1.698 1.00 51.84 100 LEU A N 1
ATOM 755 C CA . LEU A 1 100 ? 27.214 69.612 1.673 1.00 51.84 100 LEU A CA 1
ATOM 756 C C . LEU A 1 100 ? 27.948 69.542 0.320 1.00 51.84 100 LEU A C 1
ATOM 758 O O . LEU A 1 100 ? 28.976 70.187 0.159 1.00 51.84 100 LEU A O 1
ATOM 762 N N . THR A 1 101 ? 27.427 68.813 -0.672 1.00 53.91 101 THR A N 1
ATOM 763 C CA . THR A 1 101 ? 28.035 68.697 -2.017 1.00 53.91 101 THR A CA 1
ATOM 764 C C . THR A 1 101 ? 27.332 69.511 -3.111 1.00 53.91 101 THR A C 1
ATOM 766 O O . THR A 1 101 ? 27.735 69.451 -4.268 1.00 53.91 101 THR A O 1
ATOM 769 N N . LYS A 1 102 ? 26.327 70.333 -2.774 1.00 51.91 102 LYS A N 1
ATOM 770 C CA . LYS A 1 102 ? 25.665 71.257 -3.719 1.00 51.91 102 LYS A CA 1
ATOM 771 C C . LYS A 1 102 ? 25.941 72.727 -3.384 1.00 51.91 102 LYS A C 1
ATOM 773 O O . LYS A 1 102 ? 25.029 73.519 -3.199 1.00 51.91 102 LYS A O 1
ATOM 778 N N . LEU A 1 103 ? 27.221 73.082 -3.344 1.00 44.72 103 LEU A N 1
ATOM 779 C CA . LEU A 1 103 ? 27.706 74.445 -3.571 1.00 44.72 103 LEU A CA 1
ATOM 780 C C . LEU A 1 103 ? 28.862 74.356 -4.574 1.00 44.72 103 LEU A C 1
ATOM 782 O O . LEU A 1 103 ? 30.030 74.463 -4.217 1.00 44.72 103 LEU A O 1
ATOM 786 N N . ARG A 1 104 ? 28.538 74.098 -5.844 1.00 45.81 104 ARG A N 1
ATOM 787 C CA . ARG A 1 104 ? 29.448 74.384 -6.957 1.00 45.81 104 ARG A CA 1
ATOM 788 C C . ARG A 1 104 ? 28.666 75.137 -8.039 1.00 45.81 104 ARG A C 1
ATOM 790 O O . ARG A 1 104 ? 27.719 74.567 -8.577 1.00 45.81 104 ARG A O 1
ATOM 797 N N . PRO A 1 105 ? 29.002 76.408 -8.313 1.00 48.12 105 PRO A N 1
ATOM 798 C CA . PRO A 1 105 ? 28.415 77.183 -9.399 1.00 48.12 105 PRO A CA 1
ATOM 799 C C . PRO A 1 105 ? 29.147 76.918 -10.730 1.00 48.12 105 PRO A C 1
ATOM 801 O O . PRO A 1 105 ? 30.354 76.681 -10.741 1.00 48.12 105 PRO A O 1
ATOM 804 N N . GLY A 1 106 ? 28.404 76.999 -11.840 1.00 40.09 106 GLY A N 1
ATOM 805 C CA . GLY A 1 106 ? 28.884 76.882 -13.229 1.00 40.09 106 GLY A CA 1
ATOM 806 C C . GLY A 1 106 ? 28.636 75.484 -13.812 1.00 40.09 106 GLY A C 1
ATOM 807 O O . GLY A 1 106 ? 29.037 74.498 -13.211 1.00 40.09 106 GLY A O 1
ATOM 808 N N . HIS A 1 107 ? 27.980 75.265 -14.950 1.00 41.53 107 HIS A N 1
ATOM 809 C CA . HIS A 1 107 ? 27.612 76.114 -16.084 1.00 41.53 107 HIS A CA 1
ATOM 810 C C . HIS A 1 107 ? 26.340 75.544 -16.769 1.00 41.53 107 HIS A C 1
ATOM 812 O O . HIS A 1 107 ? 25.946 74.413 -16.473 1.00 41.53 107 HIS A O 1
ATOM 818 N N . PRO A 1 108 ? 25.694 76.310 -17.669 1.00 60.62 108 PRO A N 1
ATOM 819 C CA . PRO A 1 108 ? 24.416 76.001 -18.298 1.00 60.62 108 PRO A CA 1
ATOM 820 C C . PRO A 1 108 ? 24.581 75.280 -19.647 1.00 60.62 108 PRO A C 1
ATOM 822 O O . PRO A 1 108 ? 25.519 75.544 -20.391 1.00 60.62 108 PRO A O 1
ATOM 825 N N . SER A 1 109 ? 23.620 74.426 -19.988 1.00 41.31 109 SER A N 1
ATOM 826 C CA . SER A 1 109 ? 23.249 74.069 -21.366 1.00 41.31 109 SER A CA 1
ATOM 827 C C . SER A 1 109 ? 21.855 73.437 -21.265 1.00 41.31 109 SER A C 1
ATOM 829 O O . SER A 1 109 ? 21.697 72.422 -20.594 1.00 41.31 109 SER A O 1
ATOM 831 N N . ALA A 1 110 ? 20.782 74.178 -21.551 1.00 43.12 110 ALA A N 1
ATOM 832 C CA . ALA A 1 110 ? 20.215 74.347 -22.893 1.00 43.12 110 ALA A CA 1
ATOM 833 C C . ALA A 1 110 ? 19.668 73.003 -23.415 1.00 43.12 110 ALA A C 1
ATOM 835 O O . ALA A 1 110 ? 20.396 72.025 -23.484 1.00 43.12 110 ALA A O 1
ATOM 836 N N . THR A 1 111 ? 18.411 72.833 -23.804 1.00 49.50 111 THR A N 1
ATOM 837 C CA . THR A 1 111 ? 17.181 73.641 -23.783 1.00 49.50 111 THR A CA 1
ATOM 838 C C . THR A 1 111 ? 16.046 72.649 -24.154 1.00 49.50 111 THR A C 1
ATOM 840 O O . THR A 1 111 ? 16.316 71.457 -24.307 1.00 49.50 111 THR A O 1
ATOM 843 N N . PRO A 1 112 ? 14.771 73.065 -24.228 1.00 62.94 112 PRO A N 1
ATOM 844 C CA . PRO A 1 112 ? 13.614 72.260 -23.867 1.00 62.94 112 PRO A CA 1
ATOM 845 C C . PRO A 1 112 ? 12.803 71.850 -25.100 1.00 62.94 112 PRO A C 1
ATOM 847 O O . PRO A 1 112 ? 13.099 72.288 -26.205 1.00 62.94 112 PRO A O 1
ATOM 850 N N . THR A 1 113 ? 11.714 71.111 -24.898 1.00 43.66 113 THR A N 1
ATOM 851 C CA . THR A 1 113 ? 10.353 71.408 -25.412 1.00 43.66 113 THR A CA 1
ATOM 852 C C . THR A 1 113 ? 9.448 70.255 -24.964 1.00 43.66 113 THR A C 1
ATOM 854 O O . THR A 1 113 ? 9.791 69.096 -25.140 1.00 43.66 113 THR A O 1
ATOM 857 N N . ALA A 1 114 ? 8.462 70.524 -24.104 1.00 47.25 114 ALA A N 1
ATOM 858 C CA . ALA A 1 114 ? 7.104 70.964 -24.455 1.00 47.25 114 ALA A CA 1
ATOM 859 C C . ALA A 1 114 ? 6.248 69.769 -24.905 1.00 47.25 114 ALA A C 1
ATOM 861 O O . ALA A 1 114 ? 6.694 68.941 -25.679 1.00 47.25 114 ALA A O 1
ATOM 862 N N . ALA A 1 115 ? 5.000 69.608 -24.507 1.00 47.00 115 ALA A N 1
ATOM 863 C CA . ALA A 1 115 ? 4.131 70.310 -23.585 1.00 47.00 115 ALA A CA 1
ATOM 864 C C . ALA A 1 115 ? 2.900 69.398 -23.423 1.00 47.00 115 ALA A C 1
ATOM 866 O O . ALA A 1 115 ? 2.674 68.506 -24.242 1.00 47.00 115 ALA A O 1
ATOM 867 N N . ARG A 1 116 ? 2.047 69.758 -22.465 1.00 46.91 116 ARG A N 1
ATOM 868 C CA . ARG A 1 116 ? 0.637 70.083 -22.726 1.00 46.91 116 ARG A CA 1
ATOM 869 C C . ARG A 1 116 ? -0.390 69.284 -21.913 1.00 46.91 116 ARG A C 1
ATOM 871 O O . ARG A 1 116 ? -0.694 68.137 -22.201 1.00 46.91 116 ARG A O 1
ATOM 878 N N . ASP A 1 117 ? -0.895 70.025 -20.928 1.00 41.03 117 ASP A N 1
ATOM 879 C CA . ASP A 1 117 ? -2.287 70.294 -20.550 1.00 41.03 117 ASP A CA 1
ATOM 880 C C . ASP A 1 117 ? -3.254 69.151 -20.219 1.00 41.03 117 ASP A C 1
ATOM 882 O O . ASP A 1 117 ? -3.478 68.218 -20.981 1.00 41.03 117 ASP A O 1
ATOM 886 N N . GLY A 1 118 ? -3.935 69.348 -19.086 1.00 47.38 118 GLY A N 1
ATOM 887 C CA . GLY A 1 118 ? -5.097 68.587 -18.635 1.00 47.38 118 GLY A CA 1
ATOM 888 C C . GLY A 1 118 ? -5.176 68.531 -17.109 1.00 47.38 118 GLY A C 1
ATOM 889 O O . GLY A 1 118 ? -5.175 67.460 -16.521 1.00 47.38 118 GLY A O 1
ATOM 890 N N . SER A 1 119 ? -5.007 69.649 -16.397 1.00 49.38 119 SER A N 1
ATOM 891 C CA . SER A 1 119 ? -6.111 70.359 -15.718 1.00 49.38 119 SER A CA 1
ATOM 892 C C . SER A 1 119 ? -7.383 69.521 -15.495 1.00 49.38 119 SER A C 1
ATOM 894 O O . SER A 1 119 ? -8.351 69.610 -16.247 1.00 49.38 119 SER A O 1
ATOM 896 N N . GLY A 1 120 ? -7.385 68.744 -14.416 1.00 45.78 120 GLY A N 1
ATOM 897 C CA . GLY A 1 120 ? -8.559 68.060 -13.884 1.00 45.78 120 GLY A CA 1
ATOM 898 C C . GLY A 1 120 ? -8.382 67.843 -12.388 1.00 45.78 120 GLY A C 1
ATOM 899 O O . GLY A 1 120 ? -7.964 66.778 -11.955 1.00 45.78 120 GLY A O 1
ATOM 900 N N . SER A 1 121 ? -8.638 68.896 -11.614 1.00 51.12 121 SER A N 1
ATOM 901 C CA . SER A 1 121 ? -8.792 68.832 -10.161 1.00 51.12 121 SER A CA 1
ATOM 902 C C . SER A 1 121 ? -9.981 67.933 -9.815 1.00 51.12 121 SER A C 1
ATOM 904 O O . SER A 1 121 ? -11.077 68.157 -10.331 1.00 51.12 121 SER A O 1
ATOM 906 N N . PRO A 1 122 ? -9.796 66.977 -8.898 1.00 51.19 122 PRO A N 1
ATOM 907 C CA . PRO A 1 122 ? -10.739 66.886 -7.802 1.00 51.19 122 PRO A CA 1
ATOM 908 C C . PRO A 1 122 ? -9.974 66.996 -6.486 1.00 51.19 122 PRO A C 1
ATOM 910 O O . PRO A 1 122 ? -9.239 66.095 -6.091 1.00 51.19 122 PRO A O 1
ATOM 913 N N . THR A 1 123 ? -10.141 68.151 -5.840 1.00 51.94 123 THR A N 1
ATOM 914 C CA . THR A 1 123 ? -10.291 68.296 -4.384 1.00 51.94 123 THR A CA 1
ATOM 915 C C . THR A 1 123 ? -9.755 67.118 -3.572 1.00 51.94 123 THR A C 1
ATOM 917 O O . THR A 1 123 ? -10.504 66.224 -3.179 1.00 51.94 123 THR A O 1
ATOM 920 N N . SER A 1 124 ? -8.449 67.139 -3.307 1.00 52.25 124 SER A N 1
ATOM 921 C CA . SER A 1 124 ? -7.830 66.295 -2.291 1.00 52.25 124 SER A CA 1
ATOM 922 C C . SER A 1 124 ? -8.543 66.528 -0.956 1.00 52.25 124 SER A C 1
ATOM 924 O O . SER A 1 124 ? -8.506 67.662 -0.466 1.00 52.25 124 SER A O 1
ATOM 926 N N . PRO A 1 125 ? -9.165 65.511 -0.332 1.00 58.09 125 PRO A N 1
ATOM 927 C CA . PRO A 1 125 ? -9.570 65.618 1.055 1.00 58.09 125 PRO A CA 1
ATOM 928 C C . PRO A 1 125 ? -8.299 65.712 1.903 1.00 58.09 125 PRO A C 1
ATOM 930 O O . PRO A 1 125 ? -7.592 64.741 2.177 1.00 58.09 125 PRO A O 1
ATOM 933 N N . THR A 1 126 ? -7.987 66.948 2.265 1.00 51.22 126 THR A N 1
ATOM 934 C CA . THR A 1 126 ? -7.144 67.343 3.382 1.00 51.22 126 THR A CA 1
ATOM 935 C C . THR A 1 126 ? -7.539 66.555 4.624 1.00 51.22 126 THR A C 1
ATOM 937 O O . THR A 1 126 ? -8.694 66.567 5.041 1.00 51.22 126 THR A O 1
ATOM 940 N N . GLY A 1 127 ? -6.554 65.909 5.248 1.00 48.12 127 GLY A N 1
ATOM 941 C CA . GLY A 1 127 ? -6.709 65.375 6.598 1.00 48.12 127 GLY A CA 1
ATOM 942 C C . GLY A 1 127 ? -6.564 63.866 6.745 1.00 48.12 127 GLY A C 1
ATOM 943 O O . GLY A 1 127 ? -7.113 63.319 7.697 1.00 48.12 127 GLY A O 1
ATOM 944 N N . VAL A 1 128 ? -5.782 63.172 5.906 1.00 51.09 128 VAL A N 1
ATOM 945 C CA . VAL A 1 128 ? -5.198 61.899 6.362 1.00 51.09 128 VAL A CA 1
ATOM 946 C C . VAL A 1 128 ? -4.184 62.252 7.445 1.00 51.09 128 VAL A C 1
ATOM 948 O O . VAL A 1 128 ? -3.021 62.555 7.181 1.00 51.09 128 VAL A O 1
ATOM 951 N N . ARG A 1 129 ? -4.690 62.315 8.677 1.00 52.06 129 ARG A N 1
ATOM 952 C CA . ARG A 1 129 ? -3.943 62.445 9.921 1.00 52.06 129 ARG A CA 1
ATOM 953 C C . ARG A 1 129 ? -2.857 61.375 9.865 1.00 52.06 129 ARG A C 1
ATOM 955 O O . ARG A 1 129 ? -3.162 60.199 10.038 1.00 52.06 129 ARG A O 1
ATOM 962 N N . ARG A 1 130 ? -1.617 61.766 9.540 1.00 54.31 130 ARG A N 1
ATOM 963 C CA . ARG A 1 130 ? -0.449 60.894 9.693 1.00 54.31 130 ARG A CA 1
ATOM 964 C C . ARG A 1 130 ? -0.460 60.485 11.157 1.00 54.31 130 ARG A C 1
ATOM 966 O O . ARG A 1 130 ? -0.093 61.293 12.009 1.00 54.31 130 ARG A O 1
ATOM 973 N N . ARG A 1 131 ? -0.954 59.277 11.447 1.00 56.34 131 ARG A N 1
ATOM 974 C CA . ARG A 1 131 ? -0.647 58.626 12.714 1.00 56.34 131 ARG A CA 1
ATOM 975 C C . ARG A 1 131 ? 0.861 58.695 12.852 1.00 56.34 131 ARG A C 1
ATOM 977 O O . ARG A 1 131 ? 1.589 58.569 11.860 1.00 56.34 131 ARG A O 1
ATOM 984 N N . SER A 1 132 ? 1.315 59.063 14.040 1.00 78.75 132 SER A N 1
ATOM 985 C CA . SER A 1 132 ? 2.745 59.142 14.264 1.00 78.75 132 SER A CA 1
ATOM 986 C C . SER A 1 132 ? 3.305 57.741 13.997 1.00 78.75 132 SER A C 1
ATOM 988 O O . SER A 1 132 ? 2.766 56.755 14.484 1.00 78.75 132 SER A O 1
ATOM 990 N N . THR A 1 133 ? 4.370 57.624 13.204 1.00 81.25 133 THR A N 1
ATOM 991 C CA . THR A 1 133 ? 5.052 56.337 12.951 1.00 81.25 133 THR A CA 1
ATOM 992 C C . THR A 1 133 ? 5.465 55.637 14.254 1.00 81.25 133 THR A C 1
ATOM 994 O O . THR A 1 133 ? 5.682 54.431 14.287 1.00 81.25 133 THR A O 1
ATOM 997 N N . GLN A 1 134 ? 5.534 56.403 15.344 1.00 84.50 134 GLN A N 1
ATOM 998 C CA . GLN A 1 134 ? 5.722 55.950 16.711 1.00 84.50 134 GLN A CA 1
ATOM 999 C C . GLN A 1 134 ? 4.503 55.213 17.301 1.00 84.50 134 GLN A C 1
ATOM 1001 O O . GLN A 1 134 ? 4.703 54.242 18.023 1.00 84.50 134 GLN A O 1
ATOM 1006 N N . GLU A 1 135 ? 3.264 55.626 17.010 1.00 89.12 135 GLU A N 1
ATOM 1007 C CA . GLU A 1 135 ? 2.046 54.905 17.427 1.00 89.12 135 GLU A CA 1
ATOM 1008 C C . GLU A 1 135 ? 1.935 53.550 16.726 1.00 89.12 135 GLU A C 1
ATOM 1010 O O . GLU A 1 135 ? 1.670 52.544 17.383 1.00 89.12 135 GLU A O 1
ATOM 1015 N N . ASP A 1 136 ? 2.195 53.508 15.416 1.00 88.56 136 ASP A N 1
ATOM 1016 C CA . ASP A 1 136 ? 2.176 52.255 14.652 1.00 88.56 136 ASP A CA 1
ATOM 1017 C C . ASP A 1 136 ? 3.268 51.293 15.157 1.00 88.56 136 ASP A C 1
ATOM 1019 O O . ASP A 1 136 ? 3.038 50.090 15.265 1.00 88.56 136 ASP A O 1
ATOM 1023 N N . PHE A 1 137 ? 4.434 51.825 15.545 1.00 89.38 137 PHE A N 1
ATOM 1024 C CA . PHE A 1 137 ? 5.524 51.048 16.144 1.00 89.38 137 PHE A CA 1
ATOM 1025 C C . PHE A 1 137 ? 5.182 50.546 17.550 1.00 89.38 137 PHE A C 1
ATOM 1027 O O . PHE A 1 137 ? 5.464 49.406 17.902 1.00 89.38 137 PHE A O 1
ATOM 1034 N N . ALA A 1 138 ? 4.526 51.370 18.368 1.00 91.62 138 ALA A N 1
ATOM 1035 C CA . ALA A 1 138 ? 4.064 50.945 19.685 1.00 91.62 138 ALA A CA 1
ATOM 1036 C C . ALA A 1 138 ? 2.991 49.844 19.591 1.00 91.62 138 ALA A C 1
ATOM 1038 O O . ALA A 1 138 ? 2.945 48.960 20.444 1.00 91.62 138 ALA A O 1
ATOM 1039 N N . ALA A 1 139 ? 2.152 49.869 18.550 1.00 92.88 139 ALA A N 1
ATOM 1040 C CA . ALA A 1 139 ? 1.122 48.862 18.306 1.00 92.88 139 ALA A CA 1
ATOM 1041 C C . ALA A 1 139 ? 1.667 47.543 17.729 1.00 92.88 139 ALA A C 1
ATOM 1043 O O . ALA A 1 139 ? 1.011 46.506 17.850 1.00 92.88 139 ALA A O 1
ATOM 1044 N N . SER A 1 140 ? 2.854 47.546 17.124 1.00 94.00 140 SER A N 1
ATOM 1045 C CA . SER A 1 140 ? 3.400 46.362 16.464 1.00 94.00 140 SER A CA 1
ATOM 1046 C C . SER A 1 140 ? 4.067 45.367 17.427 1.00 94.00 140 SER A C 1
ATOM 1048 O O . SER A 1 140 ? 4.013 44.161 17.189 1.00 94.00 140 SER A O 1
ATOM 1050 N N . TYR A 1 141 ? 4.594 45.825 18.567 1.00 93.69 141 TYR A N 1
ATOM 1051 C CA . TYR A 1 141 ? 5.091 44.954 19.642 1.00 93.69 141 TYR A CA 1
ATOM 1052 C C . TYR A 1 141 ? 4.029 44.040 20.272 1.00 93.69 141 TYR A C 1
ATOM 1054 O O . TYR A 1 141 ? 4.273 42.838 20.360 1.00 93.69 141 TYR A O 1
ATOM 1062 N N . PRO A 1 142 ? 2.847 44.530 20.702 1.00 96.12 142 PRO A N 1
ATOM 1063 C CA . PRO A 1 142 ? 1.811 43.646 21.228 1.00 96.12 142 PRO A CA 1
ATOM 1064 C C . PRO A 1 142 ? 1.240 42.717 20.149 1.00 96.12 142 PRO A C 1
ATOM 1066 O O . PRO A 1 142 ? 0.755 41.640 20.485 1.00 96.12 142 PRO A O 1
ATOM 1069 N N . ALA A 1 143 ? 1.301 43.092 18.865 1.00 95.75 143 ALA A N 1
ATOM 1070 C CA . ALA A 1 143 ? 0.955 42.188 17.768 1.00 95.75 143 ALA A CA 1
ATOM 1071 C C . ALA A 1 143 ? 1.989 41.060 17.612 1.00 95.75 143 ALA A C 1
ATOM 1073 O O . ALA A 1 143 ? 1.600 39.903 17.471 1.00 95.75 143 ALA A O 1
ATOM 1074 N N . GLU A 1 144 ? 3.287 41.375 17.696 1.00 97.12 144 GLU A N 1
ATOM 1075 C CA . GLU A 1 144 ? 4.358 40.370 17.697 1.00 97.12 144 GLU A CA 1
ATOM 1076 C C . GLU A 1 144 ? 4.249 39.429 18.903 1.00 97.12 144 GLU A C 1
ATOM 1078 O O . GLU A 1 144 ? 4.318 38.217 18.723 1.00 97.12 144 GLU A O 1
ATOM 1083 N N . ALA A 1 145 ? 4.011 39.960 20.107 1.00 97.25 145 ALA A N 1
ATOM 1084 C CA . ALA A 1 145 ? 3.825 39.152 21.314 1.00 97.25 145 ALA A CA 1
ATOM 1085 C C . ALA A 1 145 ? 2.638 38.184 21.173 1.00 97.25 145 ALA A C 1
ATOM 1087 O O . ALA A 1 145 ? 2.790 36.991 21.401 1.00 97.25 145 ALA A O 1
ATOM 1088 N N . LYS A 1 146 ? 1.486 38.661 20.679 1.00 97.50 146 LYS A N 1
ATOM 1089 C CA . LYS A 1 146 ? 0.324 37.797 20.402 1.00 97.50 146 LYS A CA 1
ATOM 1090 C C . LYS A 1 146 ? 0.618 36.719 19.358 1.00 97.50 146 LYS A C 1
ATOM 1092 O O . LYS A 1 146 ? 0.114 35.608 19.475 1.00 97.50 146 LYS A O 1
ATOM 1097 N N . ALA A 1 147 ? 1.390 37.046 18.321 1.00 97.12 147 ALA A N 1
ATOM 1098 C CA . ALA A 1 147 ? 1.784 36.072 17.307 1.00 97.12 147 ALA A CA 1
ATOM 1099 C C . ALA A 1 147 ? 2.754 35.024 17.874 1.00 97.12 147 ALA A C 1
ATOM 1101 O O . ALA A 1 147 ? 2.660 33.856 17.508 1.00 97.12 147 ALA A O 1
ATOM 1102 N N . LEU A 1 148 ? 3.653 35.421 18.779 1.00 97.75 148 LEU A N 1
ATOM 1103 C CA . LEU A 1 148 ? 4.533 34.500 19.493 1.00 97.75 148 LEU A CA 1
ATOM 1104 C C . LEU A 1 148 ? 3.728 33.551 20.391 1.00 97.75 148 LEU A C 1
ATOM 1106 O O . LEU A 1 148 ? 3.898 32.342 20.268 1.00 97.75 148 LEU A O 1
ATOM 1110 N N . ASP A 1 149 ? 2.800 34.080 21.194 1.00 97.88 149 ASP A N 1
ATOM 1111 C CA . ASP A 1 149 ? 1.918 33.277 22.051 1.00 97.88 149 ASP A CA 1
ATOM 1112 C C . ASP A 1 149 ? 1.098 32.269 21.227 1.00 97.88 149 ASP A C 1
ATOM 1114 O O . ASP A 1 149 ? 0.950 31.112 21.617 1.00 97.88 149 ASP A O 1
ATOM 1118 N N . ALA A 1 150 ? 0.588 32.683 20.059 1.00 97.75 150 ALA A N 1
ATOM 1119 C CA . ALA A 1 150 ? -0.135 31.797 19.148 1.00 97.75 150 ALA A CA 1
ATOM 1120 C C . ALA A 1 150 ? 0.755 30.652 18.632 1.00 97.75 150 ALA A C 1
ATOM 1122 O O . ALA A 1 150 ? 0.346 29.493 18.692 1.00 97.75 150 ALA A O 1
ATOM 1123 N N . VAL A 1 151 ? 1.988 30.959 18.205 1.00 98.12 151 VAL A N 1
ATOM 1124 C CA . VAL A 1 151 ? 2.965 29.944 17.774 1.00 98.12 151 VAL A CA 1
ATOM 1125 C C . VAL A 1 151 ? 3.268 28.962 18.906 1.00 98.12 151 VAL A C 1
ATOM 1127 O O . VAL A 1 151 ? 3.302 27.757 18.662 1.00 98.12 151 VAL A O 1
ATOM 1130 N N . GLU A 1 152 ? 3.465 29.444 20.135 1.00 98.12 152 GLU A N 1
ATOM 1131 C CA . GLU A 1 152 ? 3.735 28.588 21.296 1.00 98.12 152 GLU A CA 1
ATOM 1132 C C . GLU A 1 152 ? 2.550 27.666 21.619 1.00 98.12 152 GLU A C 1
ATOM 1134 O O . GLU A 1 152 ? 2.743 26.464 21.813 1.00 98.12 152 GLU A O 1
ATOM 1139 N N . GLN A 1 153 ? 1.321 28.189 21.608 1.00 98.00 153 GLN A N 1
ATOM 1140 C CA . GLN A 1 153 ? 0.104 27.401 21.838 1.00 98.00 153 GLN A CA 1
ATOM 1141 C C . GLN A 1 153 ? -0.103 26.332 20.761 1.00 98.00 153 GLN A C 1
ATOM 1143 O O . GLN A 1 153 ? -0.361 25.169 21.079 1.00 98.00 153 GLN A O 1
ATOM 1148 N N . THR A 1 154 ? 0.037 26.695 19.485 1.00 97.56 154 THR A N 1
ATOM 1149 C CA . THR A 1 154 ? -0.116 25.745 18.376 1.00 97.56 154 THR A CA 1
ATOM 1150 C C . THR A 1 154 ? 0.992 24.694 18.392 1.00 97.56 154 THR A C 1
ATOM 1152 O O . THR A 1 154 ? 0.728 23.530 18.106 1.00 97.56 154 THR A O 1
ATOM 1155 N N . GLN A 1 155 ? 2.214 25.057 18.791 1.00 98.38 155 GLN A N 1
ATOM 1156 C CA . GLN A 1 155 ? 3.316 24.108 18.950 1.00 98.38 155 GLN A CA 1
ATOM 1157 C C . GLN A 1 155 ? 3.077 23.120 20.105 1.00 98.38 155 GLN A C 1
ATOM 1159 O O . GLN A 1 155 ? 3.395 21.939 19.971 1.00 98.38 155 GLN A O 1
ATOM 1164 N N . GLN A 1 156 ? 2.502 23.566 21.226 1.00 98.19 156 GLN A N 1
ATOM 1165 C CA . GLN A 1 156 ? 2.098 22.668 22.318 1.00 98.19 156 GLN A CA 1
ATOM 1166 C C . GLN A 1 156 ? 0.994 21.704 21.872 1.00 98.19 156 GLN A C 1
ATOM 1168 O O . GLN A 1 156 ? 1.072 20.511 22.157 1.00 98.19 156 GLN A O 1
ATOM 1173 N N . LEU A 1 157 ? -0.005 22.202 21.135 1.00 98.00 157 LEU A N 1
ATOM 1174 C CA . LEU A 1 157 ? -1.064 21.368 20.569 1.00 98.00 157 LEU A CA 1
ATOM 1175 C C . LEU A 1 157 ? -0.506 20.333 19.582 1.00 98.00 157 LEU A C 1
ATOM 1177 O O . LEU A 1 157 ? -0.896 19.171 19.640 1.00 98.00 157 LEU A O 1
ATOM 1181 N N . GLU A 1 158 ? 0.421 20.735 18.708 1.00 98.00 158 GLU A N 1
ATOM 1182 C CA . GLU A 1 158 ? 1.098 19.823 17.781 1.00 98.00 158 GLU A CA 1
ATOM 1183 C C . GLU A 1 158 ? 1.823 18.706 18.539 1.00 98.00 158 GLU A C 1
ATOM 1185 O O . GLU A 1 158 ? 1.661 17.537 18.201 1.00 98.00 158 GLU A O 1
ATOM 1190 N N . ALA A 1 159 ? 2.573 19.046 19.592 1.00 98.00 159 ALA A N 1
ATOM 1191 C CA . ALA A 1 159 ? 3.286 18.061 20.401 1.00 98.00 159 ALA A CA 1
ATOM 1192 C C . ALA A 1 159 ? 2.332 17.043 21.054 1.00 98.00 159 ALA A C 1
ATOM 1194 O O . ALA A 1 159 ? 2.575 15.841 20.964 1.00 98.00 159 ALA A O 1
ATOM 1195 N N . LEU A 1 160 ? 1.223 17.509 21.642 1.00 98.31 160 LEU A N 1
ATOM 1196 C CA . LEU A 1 160 ? 0.211 16.636 22.246 1.00 98.31 160 LEU A CA 1
ATOM 1197 C C . LEU A 1 160 ? -0.433 15.698 21.216 1.00 98.31 160 LEU A C 1
ATOM 1199 O O . LEU A 1 160 ? -0.550 14.500 21.469 1.00 98.31 160 LEU A O 1
ATOM 1203 N N . LEU A 1 161 ? -0.811 16.222 20.045 1.00 97.69 161 LEU A N 1
ATOM 1204 C CA . LEU A 1 161 ? -1.409 15.420 18.976 1.00 97.69 161 LEU A CA 1
ATOM 1205 C C . LEU A 1 161 ? -0.421 14.405 18.392 1.00 97.69 161 LEU A C 1
ATOM 1207 O O . LEU A 1 161 ? -0.820 13.293 18.057 1.00 97.69 161 LEU A O 1
ATOM 1211 N N . LEU A 1 162 ? 0.865 14.750 18.285 1.00 97.75 162 LEU A N 1
ATOM 1212 C CA . LEU A 1 162 ? 1.898 13.818 17.827 1.00 97.75 162 LEU A CA 1
ATOM 1213 C C . LEU A 1 162 ? 2.134 12.678 18.827 1.00 97.75 162 LEU A C 1
ATOM 1215 O O . LEU A 1 162 ? 2.314 11.533 18.403 1.00 97.75 162 LEU A O 1
ATOM 1219 N N . ASP A 1 163 ? 2.102 12.963 20.130 1.00 98.06 163 ASP A N 1
ATOM 1220 C CA . ASP A 1 163 ? 2.186 11.936 21.173 1.00 98.06 163 ASP A CA 1
ATOM 1221 C C . ASP A 1 163 ? 0.955 11.013 21.151 1.00 98.06 163 ASP A C 1
ATOM 1223 O O . ASP A 1 163 ? 1.100 9.787 21.177 1.00 98.06 163 ASP A O 1
ATOM 1227 N N . GLU A 1 164 ? -0.251 11.574 21.020 1.00 97.69 164 GLU A N 1
ATOM 1228 C CA . GLU A 1 164 ? -1.490 10.801 20.868 1.00 97.69 164 GLU A CA 1
ATOM 1229 C C . GLU A 1 164 ? -1.468 9.944 19.595 1.00 97.69 164 GLU A C 1
ATOM 1231 O O . GLU A 1 164 ? -1.768 8.748 19.639 1.00 97.69 164 GLU A O 1
ATOM 1236 N N . LEU A 1 165 ? -1.026 10.516 18.471 1.00 97.19 165 LEU A N 1
ATOM 1237 C CA . LEU A 1 165 ? -0.881 9.811 17.202 1.00 97.19 165 LEU A CA 1
ATOM 1238 C C . LEU A 1 165 ? 0.093 8.636 17.320 1.00 97.19 165 LEU A C 1
ATOM 1240 O O . LEU A 1 165 ? -0.152 7.572 16.751 1.00 97.19 165 LEU A O 1
ATOM 1244 N N . LYS A 1 166 ? 1.195 8.804 18.057 1.00 97.88 166 LYS A N 1
ATOM 1245 C CA . LYS A 1 166 ? 2.162 7.731 18.298 1.00 97.88 166 LYS A CA 1
ATOM 1246 C C . LYS A 1 166 ? 1.528 6.576 19.073 1.00 97.88 166 LYS A C 1
ATOM 1248 O O . LYS A 1 166 ? 1.634 5.432 18.638 1.00 97.88 166 LYS A O 1
ATOM 1253 N N . VAL A 1 167 ? 0.826 6.868 20.169 1.00 97.69 167 VAL A N 1
ATOM 1254 C CA . VAL A 1 167 ? 0.119 5.844 20.957 1.00 97.69 167 VAL A CA 1
ATOM 1255 C C . VAL A 1 167 ? -0.948 5.145 20.111 1.00 97.69 167 VAL A C 1
ATOM 1257 O O . VAL A 1 167 ? -1.042 3.916 20.130 1.00 97.69 167 VAL A O 1
ATOM 1260 N N . ALA A 1 168 ? -1.719 5.902 19.327 1.00 96.19 168 ALA A N 1
ATOM 1261 C CA . ALA A 1 168 ? -2.727 5.348 18.430 1.00 96.19 168 ALA A CA 1
ATOM 1262 C C . ALA A 1 168 ? -2.105 4.427 17.368 1.00 96.19 168 ALA A C 1
ATOM 1264 O O . ALA A 1 168 ? -2.639 3.346 17.122 1.00 96.19 168 ALA A O 1
ATOM 1265 N N . LYS A 1 169 ? -0.953 4.798 16.791 1.00 96.50 169 LYS A N 1
ATOM 1266 C CA . LYS A 1 169 ? -0.195 3.965 15.840 1.00 96.50 169 LYS A CA 1
ATOM 1267 C C . LYS A 1 169 ? 0.283 2.659 16.463 1.00 96.50 169 LYS A C 1
ATOM 1269 O O . LYS A 1 169 ? 0.098 1.607 15.854 1.00 96.50 169 LYS A O 1
ATOM 1274 N N . ASP A 1 170 ? 0.835 2.710 17.672 1.00 96.81 170 ASP A N 1
ATOM 1275 C CA . ASP A 1 170 ? 1.301 1.516 18.384 1.00 96.81 170 ASP A CA 1
ATOM 1276 C C . ASP A 1 170 ? 0.135 0.559 18.704 1.00 96.81 170 ASP A C 1
ATOM 1278 O O . ASP A 1 170 ? 0.249 -0.658 18.539 1.00 96.81 170 ASP A O 1
ATOM 1282 N N . LEU A 1 171 ? -1.020 1.098 19.115 1.00 95.94 171 LEU A N 1
ATOM 1283 C CA . LEU A 1 171 ? -2.231 0.312 19.372 1.00 95.94 171 LEU A CA 1
ATOM 1284 C C . LEU A 1 171 ? -2.834 -0.277 18.090 1.00 95.94 171 LEU A C 1
ATOM 1286 O O . LEU A 1 171 ? -3.184 -1.458 18.075 1.00 95.94 171 LEU A O 1
ATOM 1290 N N . ALA A 1 172 ? -2.925 0.519 17.024 1.00 93.25 172 ALA A N 1
ATOM 1291 C CA . ALA A 1 172 ? -3.436 0.102 15.721 1.00 93.25 172 ALA A CA 1
ATOM 1292 C C . ALA A 1 172 ? -2.571 -1.007 15.100 1.00 93.25 172 ALA A C 1
ATOM 1294 O O . ALA A 1 172 ? -3.094 -2.005 14.602 1.00 93.25 172 ALA A O 1
ATOM 1295 N N . ALA A 1 173 ? -1.242 -0.901 15.214 1.00 94.12 173 ALA A N 1
ATOM 1296 C CA . ALA A 1 173 ? -0.310 -1.931 14.755 1.00 94.12 173 ALA A CA 1
ATOM 1297 C C . ALA A 1 173 ? -0.519 -3.284 15.464 1.00 94.12 173 ALA A C 1
ATOM 1299 O O . ALA A 1 173 ? -0.272 -4.337 14.876 1.00 94.12 173 ALA A O 1
ATOM 1300 N N . ALA A 1 174 ? -1.014 -3.271 16.705 1.00 96.31 174 ALA A N 1
ATOM 1301 C CA . ALA A 1 174 ? -1.301 -4.471 17.487 1.00 96.31 174 ALA A CA 1
ATOM 1302 C C . ALA A 1 174 ? -2.709 -5.057 17.248 1.00 96.31 174 ALA A C 1
ATOM 1304 O O . ALA A 1 174 ? -3.042 -6.075 17.860 1.00 96.31 174 ALA A O 1
ATOM 1305 N N . VAL A 1 175 ? -3.555 -4.449 16.401 1.00 96.56 175 VAL A N 1
ATOM 1306 C CA . VAL A 1 175 ? -4.963 -4.870 16.250 1.00 96.56 175 VAL A CA 1
ATOM 1307 C C . VAL A 1 175 ? -5.092 -6.311 15.749 1.00 96.56 175 VAL A C 1
ATOM 1309 O O . VAL A 1 175 ? -5.936 -7.057 16.241 1.00 96.56 175 VAL A O 1
ATOM 1312 N N . GLU A 1 176 ? -4.214 -6.728 14.832 1.00 94.50 176 GLU A N 1
ATOM 1313 C CA . GLU A 1 176 ? -4.194 -8.086 14.278 1.00 94.50 176 GLU A CA 1
ATOM 1314 C C . GLU A 1 176 ? -3.815 -9.112 15.348 1.00 94.50 176 GLU A C 1
ATOM 1316 O O . GLU A 1 176 ? -4.544 -10.069 15.586 1.00 94.50 176 GLU A O 1
ATOM 1321 N N . GLU A 1 177 ? -2.707 -8.882 16.058 1.00 96.19 177 GLU A N 1
ATOM 1322 C CA . GLU A 1 177 ? -2.243 -9.760 17.136 1.00 96.19 177 GLU A CA 1
ATOM 1323 C C . GLU A 1 177 ? -3.302 -9.905 18.238 1.00 96.19 177 GLU A C 1
ATOM 1325 O O . GLU A 1 177 ? -3.564 -11.008 18.724 1.00 96.19 177 GLU A O 1
ATOM 1330 N N . ARG A 1 178 ? -3.938 -8.795 18.627 1.00 96.75 178 ARG A N 1
ATOM 1331 C CA . ARG A 1 178 ? -4.988 -8.791 19.652 1.00 96.75 178 ARG A CA 1
ATOM 1332 C C . ARG A 1 178 ? -6.246 -9.506 19.182 1.00 96.75 178 ARG A C 1
ATOM 1334 O O . ARG A 1 178 ? -6.842 -10.229 19.976 1.00 96.75 178 ARG A O 1
ATOM 1341 N N . PHE A 1 179 ? -6.614 -9.359 17.910 1.00 96.38 179 PHE A N 1
ATOM 1342 C CA . PHE A 1 179 ? -7.720 -10.114 17.332 1.00 96.38 179 PHE A CA 1
ATOM 1343 C C . PHE A 1 179 ? -7.434 -11.618 17.325 1.00 96.38 179 PHE A C 1
ATOM 1345 O O . PHE A 1 179 ? -8.294 -12.397 17.723 1.00 96.38 179 PHE A O 1
ATOM 1352 N N . LEU A 1 180 ? -6.222 -12.039 16.951 1.00 93.38 180 LEU A N 1
ATOM 1353 C CA . LEU A 1 180 ? -5.833 -13.452 16.981 1.00 93.38 180 LEU A CA 1
ATOM 1354 C C . LEU A 1 180 ? -5.912 -14.028 18.401 1.00 93.38 180 LEU A C 1
ATOM 1356 O O . LEU A 1 180 ? -6.503 -15.086 18.589 1.00 93.38 180 LEU A O 1
ATOM 1360 N N . ARG A 1 181 ? -5.420 -13.303 19.415 1.00 93.69 181 ARG A N 1
ATOM 1361 C CA . ARG A 1 181 ? -5.564 -13.714 20.826 1.00 93.69 181 ARG A CA 1
ATOM 1362 C C . ARG A 1 181 ? -7.021 -13.815 21.267 1.00 93.69 181 ARG A C 1
ATOM 1364 O O . ARG A 1 181 ? -7.373 -14.741 21.992 1.00 93.69 181 ARG A O 1
ATOM 1371 N N . LEU A 1 182 ? -7.858 -12.867 20.845 1.00 94.56 182 LEU A N 1
ATOM 1372 C CA . LEU A 1 182 ? -9.290 -12.887 21.126 1.00 94.56 182 LEU A CA 1
ATOM 1373 C C . LEU A 1 182 ? -9.972 -14.085 20.462 1.00 94.56 182 LEU A C 1
ATOM 1375 O O . LEU A 1 182 ? -10.741 -14.779 21.117 1.00 94.56 182 LEU A O 1
ATOM 1379 N N . ARG A 1 183 ? -9.659 -14.361 19.195 1.00 92.62 183 ARG A N 1
ATOM 1380 C CA . ARG A 1 183 ? -10.150 -15.537 18.473 1.00 92.62 183 ARG A CA 1
ATOM 1381 C C . ARG A 1 183 ? -9.736 -16.817 19.189 1.00 92.62 183 ARG A C 1
ATOM 1383 O O . ARG A 1 183 ? -10.583 -17.671 19.417 1.00 92.62 183 ARG A O 1
ATOM 1390 N N . ASP A 1 184 ? -8.472 -16.942 19.578 1.00 89.25 184 ASP A N 1
ATOM 1391 C CA . ASP A 1 184 ? -7.981 -18.129 20.276 1.00 89.25 184 ASP A CA 1
ATOM 1392 C C . ASP A 1 184 ? -8.717 -18.311 21.617 1.00 89.25 184 ASP A C 1
ATOM 1394 O O . ASP A 1 184 ? -9.181 -19.409 21.912 1.00 89.25 184 ASP A O 1
ATOM 1398 N N . ALA A 1 185 ? -8.942 -17.228 22.375 1.00 91.06 185 ALA A N 1
ATOM 1399 C CA . ALA A 1 185 ? -9.775 -17.247 23.579 1.00 91.06 185 ALA A CA 1
ATOM 1400 C C . ALA A 1 185 ? -11.249 -17.596 23.284 1.00 91.06 185 ALA A C 1
ATOM 1402 O O . ALA A 1 185 ? -11.874 -18.311 24.067 1.00 91.06 185 ALA A O 1
ATOM 1403 N N . ALA A 1 186 ? -11.801 -17.148 22.151 1.00 89.62 186 ALA A N 1
ATOM 1404 C CA . ALA A 1 186 ? -13.154 -17.492 21.717 1.00 89.62 186 ALA A CA 1
ATOM 1405 C C . ALA A 1 186 ? -13.293 -19.001 21.506 1.00 89.62 186 ALA A C 1
ATOM 1407 O O . ALA A 1 186 ? -14.285 -19.587 21.931 1.00 89.62 186 ALA A O 1
ATOM 1408 N N . VAL A 1 187 ? -12.290 -19.654 20.912 1.00 87.19 187 VAL A N 1
ATOM 1409 C CA . VAL A 1 187 ? -12.342 -21.108 20.710 1.00 87.19 187 VAL A CA 1
ATOM 1410 C C . VAL A 1 187 ? -12.331 -21.873 22.040 1.00 87.19 187 VAL A C 1
ATOM 1412 O O . VAL A 1 187 ? -12.979 -22.912 22.147 1.00 87.19 187 VAL A O 1
ATOM 1415 N N . LEU A 1 188 ? -11.679 -21.341 23.082 1.00 86.81 188 LEU A N 1
ATOM 1416 C CA . LEU A 1 188 ? -11.746 -21.911 24.438 1.00 86.81 188 LEU A CA 1
ATOM 1417 C C . LEU A 1 188 ? -13.138 -21.764 25.062 1.00 86.81 188 LEU A C 1
ATOM 1419 O O . LEU A 1 188 ? -13.631 -22.681 25.719 1.00 86.81 188 LEU A O 1
ATOM 1423 N N . MET A 1 189 ? -13.749 -20.592 24.877 1.00 86.94 189 MET A N 1
ATOM 1424 C CA . MET A 1 189 ? -15.006 -20.210 25.523 1.00 86.94 189 MET A CA 1
ATOM 1425 C C . MET A 1 189 ? -16.241 -20.795 24.836 1.00 86.94 189 MET A C 1
ATOM 1427 O O . MET A 1 189 ? -17.230 -21.094 25.506 1.00 86.94 189 MET A O 1
ATOM 1431 N N . PHE A 1 190 ? -16.189 -20.969 23.515 1.00 86.06 190 PHE A N 1
ATOM 1432 C CA . PHE A 1 190 ? -17.309 -21.411 22.690 1.00 86.06 190 PHE A CA 1
ATOM 1433 C C . PHE A 1 190 ? -16.938 -22.710 21.965 1.00 86.06 190 PHE A C 1
ATOM 1435 O O . PHE A 1 190 ? -16.437 -22.670 20.838 1.00 86.06 190 PHE A O 1
ATOM 1442 N N . PRO A 1 191 ? -17.192 -23.882 22.581 1.00 82.12 191 PRO A N 1
ATOM 1443 C CA . PRO A 1 191 ? -16.968 -25.165 21.930 1.00 82.12 191 PRO A CA 1
ATOM 1444 C C . PRO A 1 191 ? -17.713 -25.247 20.588 1.00 82.12 191 PRO A C 1
ATOM 1446 O O . PRO A 1 191 ? -18.788 -24.654 20.455 1.00 82.12 191 PRO A O 1
ATOM 1449 N N . PRO A 1 192 ? -17.238 -26.046 19.617 1.00 79.88 192 PRO A N 1
ATOM 1450 C CA . PRO A 1 192 ? -17.891 -26.184 18.312 1.00 79.88 192 PRO A CA 1
ATOM 1451 C C . PRO A 1 192 ? -19.382 -26.546 18.405 1.00 79.88 192 PRO A C 1
ATOM 1453 O O . PRO A 1 192 ? -20.191 -26.063 17.619 1.00 79.88 192 PRO A O 1
ATOM 1456 N N . THR A 1 193 ? -19.766 -27.350 19.401 1.00 79.88 193 THR A N 1
ATOM 1457 C CA . THR A 1 193 ? -21.166 -27.715 19.668 1.00 79.88 193 THR A CA 1
ATOM 1458 C C . THR A 1 193 ? -22.018 -26.523 20.100 1.00 79.88 193 THR A C 1
ATOM 1460 O O . THR A 1 193 ? -23.176 -26.428 19.706 1.00 79.88 193 THR A O 1
ATOM 1463 N N . PHE A 1 194 ? -21.447 -25.595 20.871 1.00 82.88 194 PHE A N 1
ATOM 1464 C CA . PHE A 1 194 ? -22.110 -24.360 21.281 1.00 82.88 194 PHE A CA 1
ATOM 1465 C C . PHE A 1 194 ? -22.268 -23.400 20.097 1.00 82.88 194 PHE A C 1
ATOM 1467 O O . PHE A 1 194 ? -23.345 -22.848 19.887 1.00 82.88 194 PHE A O 1
ATOM 1474 N N . VAL A 1 195 ? -21.219 -23.259 19.279 1.00 79.69 195 VAL A N 1
ATOM 1475 C CA . VAL A 1 195 ? -21.265 -22.458 18.045 1.00 79.69 195 VAL A CA 1
ATOM 1476 C C . VAL A 1 195 ? -22.328 -22.997 17.088 1.00 79.69 195 VAL A C 1
ATOM 1478 O O . VAL A 1 195 ? -23.140 -22.227 16.590 1.00 79.69 195 VAL A O 1
ATOM 1481 N N . ALA A 1 196 ? -22.377 -24.315 16.881 1.00 80.62 196 ALA A N 1
ATOM 1482 C CA . ALA A 1 196 ? -23.368 -24.955 16.017 1.00 80.62 196 ALA A CA 1
ATOM 1483 C C . ALA A 1 196 ? -24.808 -24.822 16.545 1.00 80.62 196 ALA A C 1
ATOM 1485 O O . ALA A 1 196 ? -25.748 -24.780 15.754 1.00 80.62 196 ALA A O 1
ATOM 1486 N N . ALA A 1 197 ? -24.992 -24.736 17.866 1.00 82.94 197 ALA A N 1
ATOM 1487 C CA . ALA A 1 197 ? -26.305 -24.528 18.473 1.00 82.94 197 ALA A CA 1
ATOM 1488 C C . ALA A 1 197 ? -26.838 -23.097 18.272 1.00 82.94 197 ALA A C 1
ATOM 1490 O O . ALA A 1 197 ? -28.050 -22.888 18.293 1.00 82.94 197 ALA A O 1
ATOM 1491 N N . SER A 1 198 ? -25.956 -22.115 18.053 1.00 90.31 198 SER A N 1
ATOM 1492 C CA . SER A 1 198 ? -26.330 -20.723 17.804 1.00 90.31 198 SER A CA 1
ATOM 1493 C C . SER A 1 198 ? -26.171 -20.366 16.325 1.00 90.31 198 SER A C 1
ATOM 1495 O O . SER A 1 198 ? -25.075 -20.074 15.847 1.00 90.31 198 SER A O 1
ATOM 1497 N N . ALA A 1 199 ? -27.288 -20.334 15.592 1.00 89.88 199 ALA A N 1
ATOM 1498 C CA . ALA A 1 199 ? -27.296 -20.010 14.162 1.00 89.88 199 ALA A CA 1
ATOM 1499 C C . ALA A 1 199 ? -26.651 -18.644 13.854 1.00 89.88 199 ALA A C 1
ATOM 1501 O O . ALA A 1 199 ? -25.879 -18.528 12.906 1.00 89.88 199 ALA A O 1
ATOM 1502 N N . ALA A 1 200 ? -26.915 -17.626 14.683 1.00 91.44 200 ALA A N 1
ATOM 1503 C CA . ALA A 1 200 ? -26.340 -16.291 14.519 1.00 91.44 200 ALA A CA 1
ATOM 1504 C C . ALA A 1 200 ? -24.816 -16.289 14.716 1.00 91.44 200 ALA A C 1
ATOM 1506 O O . ALA A 1 200 ? -24.089 -15.649 13.956 1.00 91.44 200 ALA A O 1
ATOM 1507 N N . LEU A 1 201 ? -24.327 -17.031 15.715 1.00 89.56 201 LEU A N 1
ATOM 1508 C CA . LEU A 1 201 ? -22.898 -17.143 15.981 1.00 89.56 201 LEU A CA 1
ATOM 1509 C C . LEU A 1 201 ? -22.184 -17.919 14.868 1.00 89.56 201 LEU A C 1
ATOM 1511 O O . LEU A 1 201 ? -21.146 -17.479 14.380 1.00 89.56 201 LEU A O 1
ATOM 1515 N N . SER A 1 202 ? -22.765 -19.036 14.428 1.00 88.88 202 SER A N 1
ATOM 1516 C CA . SER A 1 202 ? -22.256 -19.808 13.293 1.00 88.88 202 SER A CA 1
ATOM 1517 C C . SER A 1 202 ? -22.175 -18.952 12.024 1.00 88.88 202 SER A C 1
ATOM 1519 O O . SER A 1 202 ? -21.121 -18.909 11.391 1.00 88.88 202 SER A O 1
ATOM 1521 N N . GLN A 1 203 ? -23.230 -18.200 11.692 1.00 92.31 203 GLN A N 1
ATOM 1522 C CA . GLN A 1 203 ? -23.243 -17.315 10.525 1.00 92.31 203 GLN A CA 1
ATOM 1523 C C . GLN A 1 203 ? -22.161 -16.227 10.605 1.00 92.31 203 GLN A C 1
ATOM 1525 O O . GLN A 1 203 ? -21.474 -15.982 9.616 1.00 92.31 203 GLN A O 1
ATOM 1530 N N . ALA A 1 204 ? -21.977 -15.598 11.771 1.00 91.88 204 ALA A N 1
ATOM 1531 C CA . ALA A 1 204 ? -20.959 -14.564 11.954 1.00 91.88 204 ALA A CA 1
ATOM 1532 C C . ALA A 1 204 ? -19.528 -15.117 11.837 1.00 91.88 204 ALA A C 1
ATOM 1534 O O . ALA A 1 204 ? -18.673 -14.476 11.230 1.00 91.88 204 ALA A O 1
ATOM 1535 N N . VAL A 1 205 ? -19.268 -16.316 12.370 1.00 90.12 205 VAL A N 1
ATOM 1536 C CA . VAL A 1 205 ? -17.968 -16.994 12.235 1.00 90.12 205 VAL A CA 1
ATOM 1537 C C . VAL A 1 205 ? -17.686 -17.373 10.779 1.00 90.12 205 VAL A C 1
ATOM 1539 O O . VAL A 1 205 ? -16.558 -17.198 10.322 1.00 90.12 205 VAL A O 1
ATOM 1542 N N . HIS A 1 206 ? -18.691 -17.851 10.039 1.00 90.44 206 HIS A N 1
ATOM 1543 C CA . HIS A 1 206 ? -18.545 -18.147 8.612 1.00 90.44 206 HIS A CA 1
ATOM 1544 C C . HIS A 1 206 ? -18.250 -16.890 7.791 1.00 90.44 206 HIS A C 1
ATOM 1546 O O . HIS A 1 206 ? -17.263 -16.871 7.064 1.00 90.44 206 HIS A O 1
ATOM 1552 N N . ALA A 1 207 ? -19.034 -15.822 7.976 1.00 92.88 207 ALA A N 1
ATOM 1553 C CA . ALA A 1 207 ? -18.814 -14.552 7.285 1.00 92.88 207 ALA A CA 1
ATOM 1554 C C . ALA A 1 207 ? -17.426 -13.958 7.587 1.00 92.88 207 ALA A C 1
ATOM 1556 O O . ALA A 1 207 ? -16.763 -13.435 6.697 1.00 92.88 207 ALA A O 1
ATOM 1557 N N . LEU A 1 208 ? -16.958 -14.076 8.835 1.00 93.75 208 LEU A N 1
ATOM 1558 C CA . LEU A 1 208 ? -15.593 -13.708 9.201 1.00 93.75 208 LEU A CA 1
ATOM 1559 C C . LEU A 1 208 ? -14.556 -14.543 8.437 1.00 93.75 208 LEU A C 1
ATOM 1561 O O . LEU A 1 208 ? -13.599 -13.973 7.927 1.00 93.75 208 LEU A O 1
ATOM 1565 N N . GLY A 1 209 ? -14.731 -15.864 8.355 1.00 90.56 209 GLY A N 1
ATOM 1566 C CA . GLY A 1 209 ? -13.831 -16.739 7.599 1.00 90.56 209 GLY A CA 1
ATOM 1567 C C . GLY A 1 209 ? -13.731 -16.338 6.125 1.00 90.56 209 GLY A C 1
ATOM 1568 O O . GLY A 1 209 ? -12.624 -16.165 5.617 1.00 90.56 209 GLY A O 1
ATOM 1569 N N . ASP A 1 210 ? -14.876 -16.098 5.484 1.00 92.44 210 ASP A N 1
ATOM 1570 C CA . ASP A 1 210 ? -14.947 -15.682 4.080 1.00 92.44 210 ASP A CA 1
ATOM 1571 C C . ASP A 1 210 ? -14.222 -14.344 3.843 1.00 92.44 210 ASP A C 1
ATOM 1573 O O . ASP A 1 210 ? -13.460 -14.206 2.884 1.00 92.44 210 ASP A O 1
ATOM 1577 N N . GLU A 1 211 ? -14.401 -13.361 4.732 1.00 95.19 211 GLU A N 1
ATOM 1578 C CA . GLU A 1 211 ? -13.747 -12.050 4.609 1.00 95.19 211 GLU A CA 1
ATOM 1579 C C . GLU A 1 211 ? -12.246 -12.080 4.983 1.00 95.19 211 GLU A C 1
ATOM 1581 O O . GLU A 1 211 ? -11.457 -11.304 4.438 1.00 95.19 211 GLU A O 1
ATOM 1586 N N . GLU A 1 212 ? -11.798 -12.982 5.867 1.00 93.75 212 GLU A N 1
ATOM 1587 C CA . GLU A 1 212 ? -10.363 -13.219 6.123 1.00 93.75 212 GLU A CA 1
ATOM 1588 C C . GLU A 1 212 ? -9.659 -13.816 4.901 1.00 93.75 212 GLU A C 1
ATOM 1590 O O . GLU A 1 212 ? -8.547 -13.401 4.552 1.00 93.75 212 GLU A O 1
ATOM 1595 N N . ASP A 1 213 ? -10.300 -14.784 4.248 1.00 92.31 213 ASP A N 1
ATOM 1596 C CA . ASP A 1 213 ? -9.777 -15.413 3.040 1.00 92.31 213 ASP A CA 1
ATOM 1597 C C . ASP A 1 213 ? -9.771 -14.415 1.874 1.00 92.31 213 ASP A C 1
ATOM 1599 O O . ASP A 1 213 ? -8.732 -14.231 1.233 1.00 92.31 213 ASP A O 1
ATOM 1603 N N . ALA A 1 214 ? -10.859 -13.659 1.689 1.00 94.25 214 ALA A N 1
ATOM 1604 C CA . ALA A 1 214 ? -10.927 -12.593 0.693 1.00 94.25 214 ALA A CA 1
ATOM 1605 C C . ALA A 1 214 ? -9.833 -11.531 0.895 1.00 94.25 214 ALA A C 1
ATOM 1607 O O . ALA A 1 214 ? -9.209 -11.098 -0.075 1.00 94.25 214 ALA A O 1
ATOM 1608 N N . ALA A 1 215 ? -9.557 -11.120 2.139 1.00 94.75 215 ALA A N 1
ATOM 1609 C CA . ALA A 1 215 ? -8.497 -10.152 2.431 1.00 94.75 215 ALA A CA 1
ATOM 1610 C C . ALA A 1 215 ? -7.102 -10.694 2.105 1.00 94.75 215 ALA A C 1
ATOM 1612 O O . ALA A 1 215 ? -6.257 -9.959 1.587 1.00 94.75 215 ALA A O 1
ATOM 1613 N N . ARG A 1 216 ? -6.852 -11.978 2.381 1.00 94.44 216 ARG A N 1
ATOM 1614 C CA . ARG A 1 216 ? -5.579 -12.635 2.055 1.00 94.44 216 ARG A CA 1
ATOM 1615 C C . ARG A 1 216 ? -5.363 -12.723 0.546 1.00 94.44 216 ARG A C 1
ATOM 1617 O O . ARG A 1 216 ? -4.257 -12.448 0.065 1.00 94.44 216 ARG A O 1
ATOM 1624 N N . ASP A 1 217 ? -6.413 -13.070 -0.188 1.00 94.75 217 ASP A N 1
ATOM 1625 C CA . ASP A 1 217 ? -6.384 -13.173 -1.643 1.00 94.75 217 ASP A CA 1
ATOM 1626 C C . ASP A 1 217 ? -6.196 -11.795 -2.282 1.00 94.75 217 ASP A C 1
ATOM 1628 O O . ASP A 1 217 ? -5.282 -11.613 -3.087 1.00 94.75 217 ASP A O 1
ATOM 1632 N N . ALA A 1 218 ? -6.972 -10.794 -1.854 1.00 95.69 218 ALA A N 1
ATOM 1633 C CA . ALA A 1 218 ? -6.843 -9.414 -2.318 1.00 95.69 218 ALA A CA 1
ATOM 1634 C C . ALA A 1 218 ? -5.436 -8.853 -2.066 1.00 95.69 218 ALA A C 1
ATOM 1636 O O . ALA A 1 218 ? -4.852 -8.233 -2.954 1.00 95.69 218 ALA A O 1
ATOM 1637 N N . HIS A 1 219 ? -4.851 -9.121 -0.892 1.00 95.88 219 HIS A N 1
ATOM 1638 C CA . HIS A 1 219 ? -3.488 -8.693 -0.575 1.00 95.88 219 HIS A CA 1
ATOM 1639 C C . HIS A 1 219 ? -2.463 -9.355 -1.504 1.00 95.88 219 HIS A C 1
ATOM 1641 O O . HIS A 1 219 ? -1.551 -8.698 -2.005 1.00 95.88 219 HIS A O 1
ATOM 1647 N N . THR A 1 220 ? -2.612 -10.657 -1.757 1.00 96.38 220 THR A N 1
ATOM 1648 C CA . THR A 1 220 ? -1.718 -11.408 -2.650 1.00 96.38 220 THR A CA 1
ATOM 1649 C C . THR A 1 220 ? -1.811 -10.894 -4.086 1.00 96.38 220 THR A C 1
ATOM 1651 O O . THR A 1 220 ? -0.778 -10.687 -4.722 1.00 96.38 220 THR A O 1
ATOM 1654 N N . ILE A 1 221 ? -3.027 -10.642 -4.579 1.00 96.50 221 ILE A N 1
ATOM 1655 C CA . ILE A 1 221 ? -3.268 -10.080 -5.913 1.00 96.50 221 ILE A CA 1
ATOM 1656 C C . ILE A 1 221 ? -2.657 -8.681 -6.018 1.00 96.50 221 ILE A C 1
ATOM 1658 O O . ILE A 1 221 ? -1.884 -8.434 -6.939 1.00 96.50 221 ILE A O 1
ATOM 1662 N N . SER A 1 222 ? -2.950 -7.785 -5.069 1.00 96.50 222 SER A N 1
ATOM 1663 C CA . SER A 1 222 ? -2.425 -6.413 -5.075 1.00 96.50 222 SER A CA 1
ATOM 1664 C C . SER A 1 222 ? -0.895 -6.400 -5.090 1.00 96.50 222 SER A C 1
ATOM 1666 O O . SER A 1 222 ? -0.290 -5.732 -5.927 1.00 96.50 222 SER A O 1
ATOM 1668 N N . PHE A 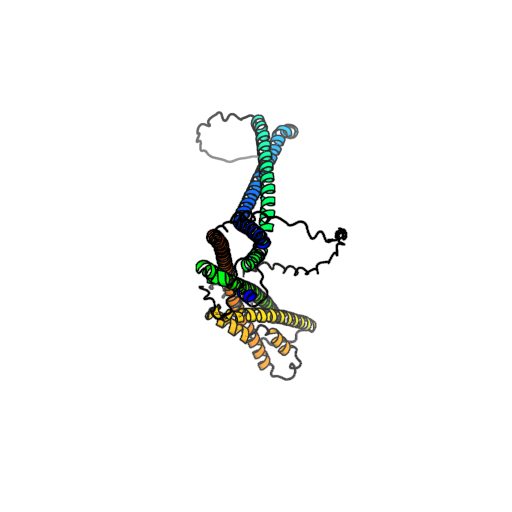1 223 ? -0.262 -7.205 -4.230 1.00 96.69 223 PHE A N 1
ATOM 1669 C CA . PHE A 1 223 ? 1.195 -7.327 -4.168 1.00 96.69 223 PHE A CA 1
ATOM 1670 C C . PHE A 1 223 ? 1.801 -7.887 -5.465 1.00 96.69 223 PHE A C 1
ATOM 1672 O O . PHE A 1 223 ? 2.797 -7.364 -5.972 1.00 96.69 223 PHE A O 1
ATOM 1679 N N . ASP A 1 224 ? 1.212 -8.949 -6.024 1.00 97.69 224 ASP A N 1
ATOM 1680 C CA . ASP A 1 224 ? 1.679 -9.536 -7.281 1.00 97.69 224 ASP A CA 1
ATOM 1681 C C . ASP A 1 224 ? 1.532 -8.540 -8.451 1.00 97.69 224 ASP A C 1
ATOM 1683 O O . ASP A 1 224 ? 2.431 -8.466 -9.292 1.00 97.69 224 ASP A O 1
ATOM 1687 N N . MET A 1 225 ? 0.456 -7.742 -8.491 1.00 97.75 225 MET A N 1
ATOM 1688 C CA . MET A 1 225 ? 0.212 -6.727 -9.528 1.00 97.75 225 MET A CA 1
ATOM 1689 C C . MET A 1 225 ? 1.169 -5.533 -9.423 1.00 97.75 225 MET A C 1
ATOM 1691 O O . MET A 1 225 ? 1.730 -5.111 -10.437 1.00 97.75 225 MET A O 1
ATOM 1695 N N . GLU A 1 226 ? 1.425 -5.021 -8.216 1.00 97.06 226 GLU A N 1
ATOM 1696 C CA . GLU A 1 226 ? 2.410 -3.954 -7.978 1.00 97.06 226 GLU A CA 1
ATOM 1697 C C . GLU A 1 226 ? 3.821 -4.402 -8.400 1.00 97.06 226 GLU A C 1
ATOM 1699 O O . GLU A 1 226 ? 4.553 -3.700 -9.114 1.00 97.06 226 GLU A O 1
ATOM 1704 N N . ARG A 1 227 ? 4.193 -5.631 -8.025 1.00 97.31 227 ARG A N 1
ATOM 1705 C CA . ARG A 1 227 ? 5.475 -6.224 -8.406 1.00 97.31 227 ARG A CA 1
ATOM 1706 C C . ARG A 1 227 ? 5.565 -6.458 -9.913 1.00 97.31 227 ARG A C 1
ATOM 1708 O O . ARG A 1 227 ? 6.604 -6.158 -10.503 1.00 97.31 227 ARG A O 1
ATOM 1715 N N . ALA A 1 228 ? 4.498 -6.943 -10.549 1.00 97.75 228 ALA A N 1
ATOM 1716 C CA . ALA A 1 228 ? 4.437 -7.080 -12.002 1.00 97.75 228 ALA A CA 1
ATOM 1717 C C . ALA A 1 228 ? 4.621 -5.721 -12.695 1.00 97.75 228 ALA A C 1
ATOM 1719 O O . ALA A 1 228 ? 5.436 -5.618 -13.611 1.00 97.75 228 ALA A O 1
ATOM 1720 N N . CYS A 1 229 ? 3.952 -4.667 -12.215 1.00 97.75 229 CYS A N 1
ATOM 1721 C CA . CYS A 1 229 ? 4.112 -3.296 -12.708 1.00 97.75 229 CYS A CA 1
ATOM 1722 C C . CYS A 1 229 ? 5.575 -2.842 -12.647 1.00 97.75 229 CYS A C 1
ATOM 1724 O O . CYS A 1 229 ? 6.152 -2.470 -13.673 1.00 97.75 229 CYS A O 1
ATOM 1726 N N . THR A 1 230 ? 6.218 -2.992 -11.488 1.00 96.62 230 THR A N 1
ATOM 1727 C CA . THR A 1 230 ? 7.634 -2.640 -11.292 1.00 96.62 230 THR A CA 1
ATOM 1728 C C . THR A 1 230 ? 8.557 -3.417 -12.240 1.00 96.62 230 THR A C 1
ATOM 1730 O O . THR A 1 230 ? 9.470 -2.847 -12.849 1.00 96.62 230 THR A O 1
ATOM 1733 N N . CYS A 1 231 ? 8.319 -4.720 -12.414 1.00 97.88 231 CYS A N 1
ATOM 1734 C CA . CYS A 1 231 ? 9.080 -5.574 -13.327 1.00 97.88 231 CYS A CA 1
ATOM 1735 C C . CYS A 1 231 ? 8.912 -5.159 -14.799 1.00 97.88 231 CYS A C 1
ATOM 1737 O O . CYS A 1 231 ? 9.902 -5.085 -15.534 1.00 97.88 231 CYS A O 1
ATOM 1739 N N . ILE A 1 232 ? 7.691 -4.851 -15.241 1.00 97.94 232 ILE A N 1
ATOM 1740 C CA . ILE A 1 232 ? 7.421 -4.423 -16.620 1.00 97.94 232 ILE A CA 1
ATOM 1741 C C . ILE A 1 232 ? 7.981 -3.019 -16.885 1.00 97.94 232 ILE A C 1
ATOM 1743 O O . ILE A 1 232 ? 8.632 -2.820 -17.910 1.00 97.94 232 ILE A O 1
ATOM 1747 N N . GLN A 1 233 ? 7.845 -2.074 -15.951 1.00 96.06 233 GLN A N 1
ATOM 1748 C CA . GLN A 1 233 ? 8.478 -0.752 -16.048 1.00 96.06 233 GLN A CA 1
ATOM 1749 C C . GLN A 1 233 ? 10.010 -0.857 -16.118 1.00 96.06 233 GLN A C 1
ATOM 1751 O O . GLN A 1 233 ? 10.646 -0.212 -16.952 1.00 96.06 233 GLN A O 1
ATOM 1756 N N . SER A 1 234 ? 10.613 -1.723 -15.298 1.00 95.88 234 SER A N 1
ATOM 1757 C CA . SER A 1 234 ? 12.059 -1.983 -15.341 1.00 95.88 234 SER A CA 1
ATOM 1758 C C . SER A 1 234 ? 12.482 -2.587 -16.682 1.00 95.88 234 SER A C 1
ATOM 1760 O O . SER A 1 234 ? 13.472 -2.161 -17.276 1.00 95.88 234 SER A O 1
ATOM 1762 N N . THR A 1 235 ? 11.702 -3.538 -17.202 1.00 97.31 235 THR A N 1
ATOM 1763 C CA . THR A 1 235 ? 11.917 -4.123 -18.534 1.00 97.31 235 THR A CA 1
ATOM 1764 C C . THR A 1 235 ? 11.880 -3.049 -19.614 1.00 97.31 235 THR A C 1
ATOM 1766 O O . THR A 1 235 ? 12.779 -2.992 -20.450 1.00 97.31 235 THR A O 1
ATOM 1769 N N . HIS A 1 236 ? 10.873 -2.173 -19.576 1.00 96.25 236 HIS A N 1
ATOM 1770 C CA . HIS A 1 236 ? 10.721 -1.060 -20.511 1.00 96.25 236 HIS A CA 1
ATOM 1771 C C . HIS A 1 236 ? 11.929 -0.120 -20.470 1.00 96.25 236 HIS A C 1
ATOM 1773 O O . HIS A 1 236 ? 12.495 0.202 -21.514 1.00 96.25 236 HIS A O 1
ATOM 1779 N N . PHE A 1 237 ? 12.405 0.231 -19.273 1.00 95.81 237 PHE A N 1
ATOM 1780 C CA . PHE A 1 237 ? 13.604 1.048 -19.086 1.00 95.81 237 PHE A CA 1
ATOM 1781 C C . PHE A 1 237 ? 14.863 0.409 -19.692 1.00 95.81 237 PHE A C 1
ATOM 1783 O O . PHE A 1 237 ? 15.596 1.069 -20.436 1.00 95.81 237 PHE A O 1
ATOM 1790 N N . TYR A 1 238 ? 15.117 -0.872 -19.411 1.00 96.00 238 TYR A N 1
ATOM 1791 C CA . TYR A 1 238 ? 16.265 -1.583 -19.980 1.00 96.00 238 TYR A CA 1
ATOM 1792 C C . TYR A 1 238 ? 16.154 -1.723 -21.501 1.00 96.00 238 TYR A C 1
ATOM 1794 O O . TYR A 1 238 ? 17.137 -1.508 -22.211 1.00 96.00 238 TYR A O 1
ATOM 1802 N N . HIS A 1 239 ? 14.955 -2.001 -22.014 1.00 94.94 239 HIS A N 1
ATOM 1803 C CA . HIS A 1 239 ? 14.704 -2.087 -23.452 1.00 94.94 239 HIS A CA 1
ATOM 1804 C C . HIS A 1 239 ? 14.910 -0.735 -24.149 1.00 94.94 239 HIS A C 1
ATOM 1806 O O . HIS A 1 239 ? 15.536 -0.660 -25.202 1.00 94.94 239 HIS A O 1
ATOM 1812 N N . ARG A 1 240 ? 14.499 0.373 -23.522 1.00 94.25 240 ARG A N 1
ATOM 1813 C CA . ARG A 1 240 ? 14.766 1.729 -24.027 1.00 94.25 240 ARG A CA 1
ATOM 1814 C C . ARG A 1 240 ? 16.263 2.039 -24.102 1.00 94.25 240 ARG A C 1
ATOM 1816 O O . ARG A 1 240 ? 16.707 2.664 -25.062 1.00 94.25 240 ARG A O 1
ATOM 1823 N N . LYS A 1 241 ? 17.059 1.603 -23.118 1.00 93.88 241 LYS A N 1
ATOM 1824 C CA . LYS A 1 241 ? 18.526 1.735 -23.174 1.00 93.88 241 LYS A CA 1
ATOM 1825 C C . LYS A 1 241 ? 19.124 0.939 -24.329 1.00 93.88 241 LYS A C 1
ATOM 1827 O O . LYS A 1 241 ? 20.001 1.446 -25.019 1.00 93.88 241 LYS A O 1
ATOM 1832 N N . VAL A 1 242 ? 18.643 -0.284 -24.536 1.00 93.56 242 VAL A N 1
ATOM 1833 C CA . VAL A 1 242 ? 19.046 -1.139 -25.658 1.00 93.56 242 VAL A CA 1
ATOM 1834 C C . VAL A 1 242 ? 18.787 -0.453 -26.999 1.00 93.56 242 VAL A C 1
ATOM 1836 O O . VAL A 1 242 ? 19.693 -0.407 -27.832 1.00 93.56 242 VAL A O 1
ATOM 1839 N N . LEU A 1 243 ? 17.599 0.130 -27.181 1.00 90.62 243 LEU A N 1
ATOM 1840 C CA . LEU A 1 243 ? 17.264 0.900 -28.381 1.00 90.62 243 LEU A CA 1
ATOM 1841 C C . LEU A 1 243 ? 18.203 2.101 -28.551 1.00 90.62 243 LEU A C 1
ATOM 1843 O O . LEU A 1 243 ? 18.815 2.246 -29.599 1.00 90.62 243 LEU A O 1
ATOM 1847 N N . GLY A 1 244 ? 18.442 2.881 -27.491 1.00 90.31 244 GLY A N 1
ATOM 1848 C CA . GLY A 1 244 ? 19.353 4.030 -27.561 1.00 90.31 244 GLY A CA 1
ATOM 1849 C C . GLY A 1 244 ? 20.804 3.662 -27.906 1.00 90.31 244 GLY A C 1
ATOM 1850 O O . GLY A 1 244 ? 21.474 4.391 -28.640 1.00 90.31 244 GLY A O 1
ATOM 1851 N N . ILE A 1 245 ? 21.302 2.520 -27.418 1.00 89.56 245 ILE A N 1
ATOM 1852 C CA . ILE A 1 245 ? 22.625 2.010 -27.809 1.00 89.56 245 ILE A CA 1
ATOM 1853 C C . ILE A 1 245 ? 22.605 1.569 -29.280 1.00 89.56 245 ILE A C 1
ATOM 1855 O O . ILE A 1 245 ? 23.532 1.890 -30.022 1.00 89.56 245 ILE A O 1
ATOM 1859 N N . SER A 1 246 ? 21.542 0.892 -29.718 1.00 87.56 246 SER A N 1
ATOM 1860 C CA . SER A 1 246 ? 21.358 0.453 -31.110 1.00 87.56 246 SER A CA 1
ATOM 1861 C C . SER A 1 246 ? 21.331 1.629 -32.085 1.00 87.56 246 SER A C 1
ATOM 1863 O O . SER A 1 246 ? 22.082 1.632 -33.060 1.00 87.56 246 SER A O 1
ATOM 1865 N N . ASP A 1 247 ? 20.582 2.682 -31.765 1.00 86.81 247 ASP A N 1
ATOM 1866 C CA . ASP A 1 247 ? 20.515 3.910 -32.559 1.00 86.81 247 ASP A CA 1
ATOM 1867 C C . ASP A 1 247 ? 21.864 4.624 -32.628 1.00 86.81 247 ASP A C 1
ATOM 1869 O O . ASP A 1 247 ? 22.252 5.127 -33.682 1.00 86.81 247 ASP A O 1
ATOM 1873 N N . SER A 1 248 ? 22.619 4.646 -31.525 1.00 85.94 248 SER A N 1
ATOM 1874 C CA . SER A 1 248 ? 23.978 5.195 -31.506 1.00 85.94 248 SER A CA 1
ATOM 1875 C C . SER A 1 248 ? 24.904 4.416 -32.446 1.00 85.94 248 SER A C 1
ATOM 1877 O O . SER A 1 248 ? 25.636 5.017 -33.238 1.00 85.94 248 SER A O 1
ATOM 1879 N N . MET A 1 249 ? 24.840 3.081 -32.420 1.00 82.00 249 MET A N 1
ATOM 1880 C CA . MET A 1 249 ? 25.641 2.216 -33.293 1.00 82.00 249 MET A CA 1
ATOM 1881 C C . MET A 1 249 ? 25.288 2.411 -34.775 1.00 82.00 249 MET A C 1
ATOM 1883 O O . MET A 1 249 ? 26.187 2.536 -35.609 1.00 82.00 249 MET A O 1
ATOM 1887 N N . LEU A 1 250 ? 23.999 2.516 -35.102 1.00 79.38 250 LEU A N 1
ATOM 1888 C CA . LEU A 1 250 ? 23.514 2.746 -36.467 1.00 79.38 250 LEU A CA 1
ATOM 1889 C C . LEU A 1 250 ? 23.794 4.183 -36.949 1.00 79.38 250 LEU A C 1
ATOM 1891 O O . LEU A 1 250 ? 24.206 4.404 -38.089 1.00 79.38 250 LEU A O 1
ATOM 1895 N N . GLY A 1 251 ? 23.648 5.173 -36.068 1.00 74.44 251 GLY A N 1
ATOM 1896 C CA . GLY A 1 251 ? 23.889 6.588 -36.351 1.00 74.44 251 GLY A CA 1
ATOM 1897 C C . GLY A 1 251 ? 25.366 6.934 -36.561 1.00 74.44 251 GLY A C 1
ATOM 1898 O O . GLY A 1 251 ? 25.680 7.806 -37.375 1.00 74.44 251 GLY A O 1
ATOM 1899 N N . MET A 1 252 ? 26.289 6.232 -35.893 1.00 57.62 252 MET A N 1
ATOM 1900 C CA . MET A 1 252 ? 27.728 6.329 -36.185 1.00 57.62 252 MET A CA 1
ATOM 1901 C C . MET A 1 252 ? 28.068 5.834 -37.599 1.00 57.62 252 MET A C 1
ATOM 1903 O O . MET A 1 252 ? 28.987 6.372 -38.215 1.00 57.62 252 MET A O 1
ATOM 1907 N N . SER A 1 253 ? 27.303 4.878 -38.137 1.00 52.34 253 SER A N 1
ATOM 1908 C CA . SER A 1 253 ? 27.455 4.402 -39.518 1.00 52.34 253 SER A CA 1
ATOM 1909 C C . SER A 1 253 ? 27.026 5.468 -40.539 1.00 52.34 253 SER A C 1
ATOM 1911 O O . SER A 1 253 ? 27.736 5.730 -41.509 1.00 52.34 253 SER A O 1
ATOM 1913 N N . ASN A 1 254 ? 25.922 6.179 -40.273 1.00 49.16 254 ASN A N 1
ATOM 1914 C CA . ASN A 1 254 ? 25.391 7.203 -41.183 1.00 49.16 254 ASN A CA 1
ATOM 1915 C C . ASN A 1 254 ? 26.157 8.540 -41.139 1.00 49.16 254 ASN A C 1
ATOM 1917 O O . ASN A 1 254 ? 26.279 9.214 -42.164 1.00 49.16 254 ASN A O 1
ATOM 1921 N N . LYS A 1 255 ? 26.729 8.934 -39.990 1.00 47.81 255 LYS A N 1
ATOM 1922 C CA . LYS A 1 255 ? 27.524 10.178 -39.883 1.00 47.81 255 LYS A CA 1
ATOM 1923 C C . LYS A 1 255 ? 28.828 10.150 -40.690 1.00 47.81 255 LYS A C 1
ATOM 1925 O O . LYS A 1 255 ? 29.332 11.216 -41.024 1.00 47.81 255 LYS A O 1
ATOM 1930 N N . PHE A 1 256 ? 29.335 8.971 -41.052 1.00 42.47 256 PHE A N 1
ATOM 1931 C CA . PHE A 1 256 ? 30.490 8.833 -41.946 1.00 42.47 256 PHE A CA 1
ATOM 1932 C C . PHE A 1 256 ? 30.133 8.890 -43.444 1.00 42.47 256 PHE A C 1
ATOM 1934 O O . PHE A 1 256 ? 31.035 9.020 -44.265 1.00 42.47 256 PHE A O 1
ATOM 1941 N N . GLN A 1 257 ? 28.844 8.840 -43.808 1.00 41.66 257 GLN A N 1
ATOM 1942 C CA . GLN A 1 257 ? 28.370 8.933 -45.203 1.00 41.66 257 GLN A CA 1
ATOM 1943 C C . GLN A 1 257 ? 27.571 10.219 -45.501 1.00 41.66 257 GLN A C 1
ATOM 1945 O O . GLN A 1 257 ? 27.351 10.568 -46.655 1.00 41.66 257 GLN A O 1
ATOM 1950 N N . SER A 1 258 ? 27.161 10.968 -44.475 1.00 40.59 258 SER A N 1
ATOM 1951 C CA . SER A 1 258 ? 26.289 12.146 -44.587 1.00 40.59 258 SER A CA 1
ATOM 1952 C C . SER A 1 258 ? 27.046 13.477 -44.796 1.00 40.59 258 SER A C 1
ATOM 1954 O O . SER A 1 258 ? 26.782 14.463 -44.099 1.00 40.59 258 SER A O 1
ATOM 1956 N N . SER A 1 259 ? 27.955 13.556 -45.771 1.00 43.28 259 SER A N 1
ATOM 1957 C CA . SER A 1 259 ? 28.406 14.857 -46.306 1.00 43.28 259 SER A CA 1
ATOM 1958 C C . SER A 1 259 ? 27.608 15.329 -47.531 1.00 43.28 259 SER A C 1
ATOM 1960 O O . SER A 1 259 ? 27.819 16.455 -47.963 1.00 43.28 259 SER A O 1
ATOM 1962 N N . GLU A 1 260 ? 26.661 14.537 -48.056 1.00 43.50 260 GLU A N 1
ATOM 1963 C CA . GLU A 1 260 ? 26.007 14.820 -49.353 1.00 43.50 260 GLU A CA 1
ATOM 1964 C C . GLU A 1 260 ? 24.485 15.082 -49.341 1.00 43.50 260 GLU A C 1
ATOM 1966 O O . GLU A 1 260 ? 23.914 15.315 -50.397 1.00 43.50 260 GLU A O 1
ATOM 1971 N N . SER A 1 261 ? 23.780 15.101 -48.202 1.00 48.97 261 SER A N 1
ATOM 1972 C CA . SER A 1 261 ? 22.300 15.173 -48.233 1.00 48.97 261 SER A CA 1
ATOM 1973 C C . SER A 1 261 ? 21.689 15.998 -47.093 1.00 48.97 261 SER A C 1
ATOM 1975 O O . SER A 1 261 ? 21.026 15.464 -46.203 1.00 48.97 261 SER A O 1
ATOM 1977 N N . LYS A 1 262 ? 21.887 17.323 -47.109 1.00 45.44 262 LYS A N 1
ATOM 1978 C CA . LYS A 1 262 ? 21.234 18.250 -46.159 1.00 45.44 262 LYS A CA 1
ATOM 1979 C C . LYS A 1 262 ? 19.911 18.856 -46.651 1.00 45.44 262 LYS A C 1
ATOM 1981 O O . LYS A 1 262 ? 19.219 19.466 -45.846 1.00 45.44 262 LYS A O 1
ATOM 1986 N N . GLU A 1 263 ? 19.510 18.667 -47.908 1.00 46.00 263 GLU A N 1
ATOM 1987 C CA . GLU A 1 263 ? 18.323 19.357 -48.452 1.00 46.00 263 GLU A CA 1
ATOM 1988 C C . GLU A 1 263 ? 16.983 18.633 -48.242 1.00 46.00 263 GLU A C 1
ATOM 1990 O O . GLU A 1 263 ? 15.940 19.279 -48.239 1.00 46.00 263 GLU A O 1
ATOM 1995 N N . SER A 1 264 ? 16.956 17.321 -47.990 1.00 45.09 264 SER A N 1
ATOM 1996 C CA . SER A 1 264 ? 15.682 16.572 -47.967 1.00 45.09 264 SER A CA 1
ATOM 1997 C C . SER A 1 264 ? 14.978 16.502 -46.601 1.00 45.09 264 SER A C 1
ATOM 1999 O O . SER A 1 264 ? 13.837 16.054 -46.529 1.00 45.09 264 SER A O 1
ATOM 2001 N N . ALA A 1 265 ? 15.617 16.936 -45.510 1.00 46.41 265 ALA A N 1
ATOM 2002 C CA . ALA A 1 265 ? 15.081 16.770 -44.150 1.00 46.41 265 ALA A CA 1
ATOM 2003 C C . ALA A 1 265 ? 14.094 17.872 -43.710 1.00 46.41 265 ALA A C 1
ATOM 2005 O O . ALA A 1 265 ? 13.418 17.717 -42.697 1.00 46.41 265 ALA A O 1
ATOM 2006 N N . LEU A 1 266 ? 13.986 18.974 -44.460 1.00 46.50 266 LEU A N 1
ATOM 2007 C CA . LEU A 1 266 ? 13.203 20.151 -44.058 1.00 46.50 266 LEU A CA 1
ATOM 2008 C C . LEU A 1 266 ? 11.721 20.116 -44.478 1.00 46.50 266 LEU A C 1
ATOM 2010 O O . LEU A 1 266 ? 10.951 20.941 -44.003 1.00 46.50 266 LEU A O 1
ATOM 2014 N N . LEU A 1 267 ? 11.291 19.156 -45.308 1.00 41.22 267 LEU A N 1
ATOM 2015 C CA . LEU A 1 267 ? 9.927 19.126 -45.872 1.00 41.22 267 LEU A CA 1
ATOM 2016 C C . LEU A 1 267 ? 8.950 18.131 -45.211 1.00 41.22 267 LEU A C 1
ATOM 2018 O O . LEU A 1 267 ? 7.796 18.060 -45.617 1.00 41.22 267 LEU A O 1
ATOM 2022 N N . LEU A 1 268 ? 9.364 17.374 -44.189 1.00 41.56 268 LEU A N 1
ATOM 2023 C CA . LEU A 1 268 ? 8.523 16.339 -43.550 1.00 41.56 268 LEU A CA 1
ATOM 2024 C C . LEU A 1 268 ? 8.025 16.691 -42.134 1.00 41.56 268 LEU A C 1
ATOM 2026 O O . LEU A 1 268 ? 7.409 15.854 -41.478 1.00 41.56 268 LEU A O 1
ATOM 2030 N N . ALA A 1 269 ? 8.258 17.916 -41.655 1.00 42.62 269 ALA A N 1
ATOM 2031 C CA . ALA A 1 269 ? 8.016 18.292 -40.259 1.00 42.62 269 ALA A CA 1
ATOM 2032 C C . ALA A 1 269 ? 6.602 18.831 -39.939 1.00 42.62 269 ALA A C 1
ATOM 2034 O O . ALA A 1 269 ? 6.332 19.105 -38.773 1.00 42.62 269 ALA A O 1
ATOM 2035 N N . GLU A 1 270 ? 5.690 18.994 -40.908 1.00 37.53 270 GLU A N 1
ATOM 2036 C CA . GLU A 1 270 ? 4.566 19.933 -40.710 1.00 37.53 270 GLU A CA 1
ATOM 2037 C C . GLU A 1 270 ? 3.162 19.360 -40.429 1.00 37.53 270 GLU A C 1
ATOM 2039 O O . GLU A 1 270 ? 2.256 20.148 -40.189 1.00 37.53 270 GLU A O 1
ATOM 2044 N N . GLN A 1 271 ? 2.906 18.046 -40.363 1.00 37.47 271 GLN A N 1
ATOM 2045 C CA . GLN A 1 271 ? 1.551 17.573 -39.992 1.00 37.47 271 GLN A CA 1
ATOM 2046 C C . GLN A 1 271 ? 1.496 16.159 -39.390 1.00 37.47 271 GLN A C 1
ATOM 2048 O O . GLN A 1 271 ? 1.144 15.254 -40.137 1.00 37.47 271 GLN A O 1
ATOM 2053 N N . ARG A 1 272 ? 1.748 15.943 -38.076 1.00 35.59 272 ARG A N 1
ATOM 2054 C CA . ARG A 1 272 ? 1.258 14.767 -37.287 1.00 35.59 272 ARG A CA 1
ATOM 2055 C C . ARG A 1 272 ? 1.229 15.020 -35.760 1.00 35.59 272 ARG A C 1
ATOM 2057 O O . ARG A 1 272 ? 2.036 15.806 -35.271 1.00 35.59 272 ARG A O 1
ATOM 2064 N N . PRO A 1 273 ? 0.322 14.366 -34.997 1.00 39.50 273 PRO A N 1
ATOM 2065 C CA . PRO A 1 273 ? 0.168 14.565 -33.552 1.00 39.50 273 PRO A CA 1
ATOM 2066 C C . PRO A 1 273 ? 1.382 14.111 -32.721 1.00 39.50 273 PRO A C 1
ATOM 2068 O O . PRO A 1 273 ? 2.106 13.177 -33.062 1.00 39.50 273 PRO A O 1
ATOM 2071 N N . PHE A 1 274 ? 1.534 14.790 -31.584 1.00 38.91 274 PHE A N 1
ATOM 2072 C CA . PHE A 1 274 ? 2.711 14.956 -30.718 1.00 38.91 274 PHE A CA 1
ATOM 2073 C C . PHE A 1 274 ? 3.439 13.678 -30.235 1.00 38.91 274 PHE A C 1
ATOM 2075 O O . PHE A 1 274 ? 4.590 13.757 -29.820 1.00 38.91 274 PHE A O 1
ATOM 2082 N N . TRP A 1 275 ? 2.831 12.492 -30.334 1.00 35.22 275 TRP A N 1
ATOM 2083 C CA . TRP A 1 275 ? 3.412 11.231 -29.837 1.00 35.22 275 TRP A CA 1
ATOM 2084 C C . TRP A 1 275 ? 4.400 10.554 -30.805 1.00 35.22 275 TRP A C 1
ATOM 2086 O O . TRP A 1 275 ? 5.074 9.602 -30.426 1.00 35.22 275 TRP A O 1
ATOM 2096 N N . TRP A 1 276 ? 4.538 11.060 -32.036 1.00 34.00 276 TRP A N 1
ATOM 2097 C CA . TRP A 1 276 ? 5.539 10.586 -33.009 1.00 34.00 276 TRP A CA 1
ATOM 2098 C C . TRP A 1 276 ? 6.862 11.373 -32.989 1.00 34.00 276 TRP A C 1
ATOM 2100 O O . TRP A 1 276 ? 7.820 10.976 -33.646 1.00 34.00 276 TRP A O 1
ATOM 2110 N N . LEU A 1 277 ? 6.963 12.466 -32.225 1.00 35.47 277 LEU A N 1
ATOM 2111 C CA . LEU A 1 277 ? 8.130 13.363 -32.262 1.00 35.47 277 LEU A CA 1
ATOM 2112 C C . LEU A 1 277 ? 9.367 12.864 -31.491 1.00 35.47 277 LEU A C 1
ATOM 2114 O O . LEU A 1 277 ? 10.393 13.539 -31.505 1.00 35.47 277 LEU A O 1
ATOM 2118 N N . CYS A 1 278 ? 9.320 11.678 -30.877 1.00 35.25 278 CYS A N 1
ATOM 2119 C CA . CYS A 1 278 ? 10.493 11.091 -30.218 1.00 35.25 278 CYS A CA 1
ATOM 2120 C C . CYS A 1 278 ? 11.261 10.064 -31.065 1.00 35.25 278 CYS A C 1
ATOM 2122 O O . CYS A 1 278 ? 12.341 9.669 -30.639 1.00 35.25 278 CYS A O 1
ATOM 2124 N N . PHE A 1 279 ? 10.777 9.661 -32.247 1.00 35.28 279 PHE A N 1
ATOM 2125 C CA . PHE A 1 279 ? 11.518 8.756 -33.136 1.00 35.28 279 PHE A CA 1
ATOM 2126 C C . PHE A 1 279 ? 11.223 9.048 -34.614 1.00 35.28 279 PHE A C 1
ATOM 2128 O O . PHE A 1 279 ? 10.097 8.830 -35.065 1.00 35.28 279 PHE A O 1
ATOM 2135 N N . PRO A 1 280 ? 12.209 9.485 -35.420 1.00 34.59 280 PRO A N 1
ATOM 2136 C CA . PRO A 1 280 ? 12.100 9.313 -36.856 1.00 34.59 280 PRO A CA 1
ATOM 2137 C C . PRO A 1 280 ? 12.200 7.811 -37.153 1.00 34.59 280 PRO A C 1
ATOM 2139 O O . PRO A 1 280 ? 13.248 7.208 -36.935 1.00 34.59 280 PRO A O 1
ATOM 2142 N N . VAL A 1 281 ? 11.117 7.211 -37.656 1.00 35.97 281 VAL A N 1
ATOM 2143 C CA . VAL A 1 281 ? 11.160 5.888 -38.299 1.00 35.97 281 VAL A CA 1
ATOM 2144 C C . VAL A 1 281 ? 12.030 6.036 -39.549 1.00 35.97 281 VAL A C 1
ATOM 2146 O O . VAL A 1 281 ? 11.566 6.448 -40.613 1.00 35.97 281 VAL A O 1
ATOM 2149 N N . PHE A 1 282 ? 13.330 5.795 -39.392 1.00 39.91 282 PHE A N 1
ATOM 2150 C CA . PHE A 1 282 ? 14.275 5.747 -40.494 1.00 39.91 282 PHE A CA 1
ATOM 2151 C C . PHE A 1 282 ? 14.101 4.411 -41.206 1.00 39.91 282 PHE A C 1
ATOM 2153 O O . PHE A 1 282 ? 14.419 3.356 -40.667 1.00 39.91 282 PHE A O 1
ATOM 2160 N N . VAL A 1 283 ? 13.632 4.461 -42.451 1.00 36.38 283 VAL A N 1
ATOM 2161 C CA . VAL A 1 283 ? 13.736 3.326 -43.369 1.00 36.38 283 VAL A CA 1
ATOM 2162 C C . VAL A 1 283 ? 15.225 3.006 -43.532 1.00 36.38 283 VAL A C 1
ATOM 2164 O O . VAL A 1 283 ? 15.972 3.805 -44.104 1.00 36.38 283 VAL A O 1
ATOM 2167 N N . MET A 1 284 ? 15.665 1.862 -42.999 1.00 36.56 284 MET A N 1
ATOM 2168 C CA . MET A 1 284 ? 17.029 1.358 -43.154 1.00 36.56 284 MET A CA 1
ATOM 2169 C C . MET A 1 284 ? 17.334 1.158 -44.644 1.00 36.56 284 MET A C 1
ATOM 2171 O O . MET A 1 284 ? 16.917 0.181 -45.260 1.00 36.56 284 MET A O 1
ATOM 2175 N N . LYS A 1 285 ? 18.084 2.082 -45.250 1.00 38.38 285 LYS A N 1
ATOM 2176 C CA . LYS A 1 285 ? 18.831 1.781 -46.474 1.00 38.38 285 LYS A CA 1
ATOM 2177 C C . LYS A 1 285 ? 20.110 1.076 -46.042 1.00 38.38 285 LYS A C 1
ATOM 2179 O O . LYS A 1 285 ? 20.936 1.669 -45.355 1.00 38.38 285 LYS A O 1
ATOM 2184 N N . SER A 1 286 ? 20.243 -0.187 -46.434 1.00 37.69 286 SER A N 1
ATOM 2185 C CA . SER A 1 286 ? 21.384 -1.062 -46.169 1.00 37.69 286 SER A CA 1
ATOM 2186 C C . SER A 1 286 ? 22.697 -0.431 -46.658 1.00 37.69 286 SER A C 1
ATOM 2188 O O . SER A 1 286 ? 23.098 -0.603 -47.811 1.00 37.69 286 SER A O 1
ATOM 2190 N N . ALA A 1 287 ? 23.364 0.329 -45.790 1.00 42.88 287 ALA A N 1
ATOM 2191 C CA . ALA A 1 287 ? 24.697 0.849 -46.039 1.00 42.88 287 ALA A CA 1
ATOM 2192 C C . ALA A 1 287 ? 25.724 -0.261 -45.781 1.00 42.88 287 ALA A C 1
ATOM 2194 O O . ALA A 1 287 ? 25.733 -0.918 -44.739 1.00 42.88 287 ALA A O 1
ATOM 2195 N N . SER A 1 288 ? 26.601 -0.479 -46.757 1.00 46.34 288 SER A N 1
ATOM 2196 C CA . SER A 1 288 ? 27.734 -1.394 -46.650 1.00 46.34 288 SER A CA 1
ATOM 2197 C C . SER A 1 288 ? 28.609 -1.000 -45.449 1.00 46.34 288 SER A C 1
ATOM 2199 O O . SER A 1 288 ? 29.194 0.083 -45.462 1.00 46.34 288 SER A O 1
ATOM 2201 N N . LEU A 1 289 ? 28.725 -1.888 -44.447 1.00 52.47 289 LEU A N 1
ATOM 2202 C CA . LEU A 1 289 ? 29.729 -1.849 -43.370 1.00 52.47 289 LEU A CA 1
ATOM 2203 C C . LEU A 1 289 ? 31.139 -1.812 -43.991 1.00 52.47 289 LEU A C 1
ATOM 2205 O O . LEU A 1 289 ? 31.749 -2.856 -44.236 1.00 52.47 289 LEU A O 1
ATOM 2209 N N . GLY A 1 290 ? 31.603 -0.609 -44.325 1.00 45.41 290 GLY A N 1
ATOM 2210 C CA . GLY A 1 290 ? 32.955 -0.318 -44.784 1.00 45.41 290 GLY A CA 1
ATOM 2211 C C . GLY A 1 290 ? 33.935 -0.305 -43.613 1.00 45.41 290 GLY A C 1
ATOM 2212 O O . GLY A 1 290 ? 33.557 -0.049 -42.475 1.00 45.41 290 GLY A O 1
ATOM 2213 N N . SER A 1 291 ? 35.193 -0.621 -43.910 1.00 47.84 291 SER A N 1
ATOM 2214 C CA . SER A 1 291 ? 36.318 -0.789 -42.983 1.00 47.84 291 SER A CA 1
ATOM 2215 C C . SER A 1 291 ? 36.441 0.322 -41.921 1.00 47.84 291 SER A C 1
ATOM 2217 O O . SER A 1 291 ? 37.094 1.340 -42.145 1.00 47.84 291 SER A O 1
ATOM 2219 N N . PHE A 1 292 ? 35.873 0.101 -40.732 1.00 53.88 292 PHE A N 1
ATOM 2220 C CA . PHE A 1 292 ? 36.133 0.911 -39.539 1.00 53.88 292 PHE A CA 1
ATOM 2221 C C . PHE A 1 292 ? 37.545 0.630 -39.005 1.00 53.88 292 PHE A C 1
ATOM 2223 O O . PHE A 1 292 ? 37.950 -0.530 -38.917 1.00 53.88 292 PHE A O 1
ATOM 2230 N N . GLY A 1 293 ? 38.282 1.674 -38.607 1.00 61.94 293 GLY A N 1
ATOM 2231 C CA . GLY A 1 293 ? 39.593 1.522 -37.967 1.00 61.94 293 GLY A CA 1
ATOM 2232 C C . GLY A 1 293 ? 39.518 0.738 -36.638 1.00 61.94 293 GLY A C 1
ATOM 2233 O O . GLY A 1 293 ? 38.467 0.744 -35.990 1.00 61.94 293 GLY A O 1
ATOM 2234 N N . PRO A 1 294 ? 40.616 0.102 -36.181 1.00 64.69 294 PRO A N 1
ATOM 2235 C CA . PRO A 1 294 ? 40.611 -0.813 -35.029 1.00 64.69 294 PRO A CA 1
ATOM 2236 C C . PRO A 1 294 ? 40.020 -0.222 -33.736 1.00 64.69 294 PRO A C 1
ATOM 2238 O O . PRO A 1 294 ? 39.314 -0.907 -33.001 1.00 64.69 294 PRO A O 1
ATOM 2241 N N . LEU A 1 295 ? 40.233 1.073 -33.473 1.00 62.81 295 LEU A N 1
ATOM 2242 C CA . LEU A 1 295 ? 39.684 1.749 -32.287 1.00 62.81 295 LEU A CA 1
ATOM 2243 C C . LEU A 1 295 ? 38.155 1.928 -32.341 1.00 62.81 295 LEU A C 1
ATOM 2245 O O . LEU A 1 295 ? 37.486 1.821 -31.313 1.00 62.81 295 LEU A O 1
ATOM 2249 N N . ALA A 1 296 ? 37.582 2.150 -33.527 1.00 70.25 296 ALA A N 1
ATOM 2250 C CA . ALA A 1 296 ? 36.131 2.238 -33.701 1.00 70.25 296 ALA A CA 1
ATOM 2251 C C . ALA A 1 296 ? 35.458 0.860 -33.544 1.00 70.25 296 ALA A C 1
ATOM 2253 O O . ALA A 1 296 ? 34.342 0.767 -33.027 1.00 70.25 296 ALA A O 1
ATOM 2254 N N . GLN A 1 297 ? 36.159 -0.218 -33.909 1.00 73.62 297 GLN A N 1
ATOM 2255 C CA . GLN A 1 297 ? 35.697 -1.592 -33.687 1.00 73.62 297 GLN A CA 1
ATOM 2256 C C . GLN A 1 297 ? 35.655 -1.960 -32.194 1.00 73.62 297 GLN A C 1
ATOM 2258 O O . GLN A 1 297 ? 34.695 -2.577 -31.743 1.00 73.62 297 GLN A O 1
ATOM 2263 N N . ILE A 1 298 ? 36.641 -1.523 -31.402 1.00 76.31 298 ILE A N 1
ATOM 2264 C CA . ILE A 1 298 ? 36.652 -1.763 -29.947 1.00 76.31 298 ILE A CA 1
ATOM 2265 C C . ILE A 1 298 ? 35.489 -1.031 -29.259 1.00 76.31 298 ILE A C 1
ATOM 2267 O O . ILE A 1 298 ? 34.804 -1.608 -28.414 1.00 76.31 298 ILE A O 1
ATOM 2271 N N . ASN A 1 299 ? 35.223 0.225 -29.635 1.00 83.56 299 ASN A N 1
ATOM 2272 C CA . ASN A 1 299 ? 34.116 0.988 -29.052 1.00 83.56 299 ASN A CA 1
ATOM 2273 C C . ASN A 1 299 ? 32.748 0.374 -29.401 1.00 83.56 299 ASN A C 1
ATOM 2275 O O . ASN A 1 299 ? 31.908 0.196 -28.523 1.00 83.56 299 ASN A O 1
ATOM 2279 N N . THR A 1 300 ? 32.537 -0.008 -30.664 1.00 84.12 300 THR A N 1
ATOM 2280 C CA . THR A 1 300 ? 31.288 -0.666 -31.092 1.00 84.12 300 THR A CA 1
ATOM 2281 C C . THR A 1 300 ? 31.088 -2.010 -30.395 1.00 84.12 300 THR A C 1
ATOM 2283 O O . THR A 1 300 ? 30.004 -2.264 -29.880 1.00 84.12 300 THR A O 1
ATOM 2286 N N . HIS A 1 301 ? 32.134 -2.828 -30.264 1.00 88.69 301 HIS A N 1
ATOM 2287 C CA . HIS A 1 301 ? 32.064 -4.092 -29.529 1.00 88.69 301 HIS A CA 1
ATOM 2288 C C . HIS A 1 301 ? 31.621 -3.906 -28.066 1.00 88.69 301 HIS A C 1
ATOM 2290 O O . HIS A 1 301 ? 30.696 -4.577 -27.607 1.00 88.69 301 HIS A O 1
ATOM 2296 N N . ASN A 1 302 ? 32.211 -2.941 -27.351 1.00 91.00 302 ASN A N 1
ATOM 2297 C CA . ASN A 1 302 ? 31.822 -2.628 -25.971 1.00 91.00 302 ASN A CA 1
ATOM 2298 C C . ASN A 1 302 ? 30.364 -2.150 -25.866 1.00 91.00 302 ASN A C 1
ATOM 2300 O O . ASN A 1 302 ? 29.673 -2.491 -24.903 1.00 91.00 302 ASN A O 1
ATOM 2304 N N . GLN A 1 303 ? 29.875 -1.397 -26.856 1.00 90.25 303 GLN A N 1
ATOM 2305 C CA . GLN A 1 303 ? 28.473 -0.973 -26.921 1.00 90.25 303 GLN A CA 1
ATOM 2306 C C . GLN A 1 303 ? 27.530 -2.167 -27.102 1.00 90.25 303 GLN A C 1
ATOM 2308 O O . GLN A 1 303 ? 26.532 -2.259 -26.386 1.00 90.25 303 GLN A O 1
ATOM 2313 N N . TYR A 1 304 ? 27.865 -3.130 -27.965 1.00 90.50 304 TYR A N 1
ATOM 2314 C CA . TYR A 1 304 ? 27.060 -4.344 -28.095 1.00 90.50 304 TYR A CA 1
ATOM 2315 C C . TYR A 1 304 ? 27.068 -5.202 -26.821 1.00 90.50 304 TYR A C 1
ATOM 2317 O O . TYR A 1 304 ? 26.016 -5.717 -26.445 1.00 90.50 304 TYR A O 1
ATOM 2325 N N . ILE A 1 305 ? 28.201 -5.321 -26.114 1.00 93.44 305 ILE A N 1
ATOM 2326 C CA . ILE A 1 305 ? 28.250 -6.003 -24.806 1.00 93.44 305 ILE A CA 1
ATOM 2327 C C . ILE A 1 305 ? 27.332 -5.301 -23.800 1.00 93.44 305 ILE A C 1
ATOM 2329 O O . ILE A 1 305 ? 26.564 -5.957 -23.094 1.00 93.44 305 ILE A O 1
ATOM 2333 N N . ALA A 1 306 ? 27.379 -3.969 -23.739 1.00 93.56 306 ALA A N 1
ATOM 2334 C CA . ALA A 1 306 ? 26.510 -3.198 -22.857 1.00 93.56 306 ALA A CA 1
ATOM 2335 C C . ALA A 1 306 ? 25.025 -3.419 -23.192 1.00 93.56 306 ALA A C 1
ATOM 2337 O O . ALA A 1 306 ? 24.232 -3.700 -22.293 1.00 93.56 306 ALA A O 1
ATOM 2338 N N . ALA A 1 307 ? 24.656 -3.373 -24.475 1.00 93.81 307 ALA A N 1
ATOM 2339 C CA . ALA A 1 307 ? 23.290 -3.629 -24.923 1.00 93.81 307 ALA A CA 1
ATOM 2340 C C . ALA A 1 307 ? 22.836 -5.067 -24.621 1.00 93.81 307 ALA A C 1
ATOM 2342 O O . ALA A 1 307 ? 21.723 -5.268 -24.139 1.00 93.81 307 ALA A O 1
ATOM 2343 N N . LYS A 1 308 ? 23.699 -6.069 -24.826 1.00 94.62 308 LYS A N 1
ATOM 2344 C CA . LYS A 1 308 ? 23.438 -7.465 -24.442 1.00 94.62 308 LYS A CA 1
ATOM 2345 C C . LYS A 1 308 ? 23.163 -7.592 -22.940 1.00 94.62 308 LYS A C 1
ATOM 2347 O O . LYS A 1 308 ? 22.181 -8.217 -22.548 1.00 94.62 308 LYS A O 1
ATOM 2352 N N . ASN A 1 309 ? 23.982 -6.961 -22.098 1.00 95.06 309 ASN A N 1
ATOM 2353 C CA . ASN A 1 309 ? 23.812 -7.007 -20.644 1.00 95.06 309 ASN A CA 1
ATOM 2354 C C . ASN A 1 309 ? 22.504 -6.344 -20.183 1.00 95.06 309 ASN A C 1
ATOM 2356 O O . ASN A 1 309 ? 21.816 -6.884 -19.316 1.00 95.06 309 ASN A O 1
ATOM 2360 N N . GLU A 1 310 ? 22.138 -5.194 -20.756 1.00 95.25 310 GLU A N 1
ATOM 2361 C CA . GLU A 1 310 ? 20.866 -4.535 -20.428 1.00 95.25 310 GLU A CA 1
ATOM 2362 C C . GLU A 1 310 ? 19.665 -5.335 -20.966 1.00 95.25 310 GLU A C 1
ATOM 2364 O O . GLU A 1 310 ? 18.673 -5.491 -20.258 1.00 95.25 310 GLU A O 1
ATOM 2369 N N . SER A 1 311 ? 19.770 -5.939 -22.154 1.00 95.25 311 SER A N 1
ATOM 2370 C CA . SER A 1 311 ? 18.758 -6.855 -22.707 1.00 95.25 311 SER A CA 1
ATOM 2371 C C . SER A 1 311 ? 18.529 -8.073 -21.802 1.00 95.25 311 SER A C 1
ATOM 2373 O O . SER A 1 311 ? 17.382 -8.416 -21.514 1.00 95.25 311 SER A O 1
ATOM 2375 N N . PHE A 1 312 ? 19.595 -8.676 -21.266 1.00 95.94 312 PHE A N 1
ATOM 2376 C CA . PHE A 1 312 ? 19.502 -9.784 -20.310 1.00 95.94 312 PHE A CA 1
ATOM 2377 C C . PHE A 1 312 ? 18.794 -9.383 -19.004 1.00 95.94 312 PHE A C 1
ATOM 2379 O O . PHE A 1 312 ? 17.924 -10.106 -18.506 1.00 95.94 312 PHE A O 1
ATOM 2386 N N . ARG A 1 313 ? 19.125 -8.206 -18.455 1.00 96.19 313 ARG A N 1
ATOM 2387 C CA . ARG A 1 313 ? 18.434 -7.658 -17.275 1.00 96.19 313 ARG A CA 1
ATOM 2388 C C . ARG A 1 313 ? 16.955 -7.425 -17.558 1.00 96.19 313 ARG A C 1
ATOM 2390 O O . ARG A 1 313 ? 16.115 -7.874 -16.781 1.00 96.19 313 ARG A O 1
ATOM 2397 N N . GLY A 1 314 ? 16.642 -6.818 -18.703 1.00 96.50 314 GLY A N 1
ATOM 2398 C CA . GLY A 1 314 ? 15.274 -6.664 -19.186 1.00 96.50 314 GLY A CA 1
ATOM 2399 C C . GLY A 1 314 ? 14.541 -8.003 -19.276 1.00 96.50 314 GLY A C 1
ATOM 2400 O O . GLY A 1 314 ? 13.422 -8.111 -18.792 1.00 96.50 314 GLY A O 1
ATOM 2401 N N . GLN A 1 315 ? 15.176 -9.050 -19.814 1.00 97.19 315 GLN A N 1
ATOM 2402 C CA . GLN A 1 315 ? 14.557 -10.375 -19.955 1.00 97.19 315 GLN A CA 1
ATOM 2403 C C . GLN A 1 315 ? 14.240 -11.010 -18.604 1.00 97.19 315 GLN A C 1
ATOM 2405 O O . GLN A 1 315 ? 13.192 -11.638 -18.447 1.00 97.19 315 GLN A O 1
ATOM 2410 N N . THR A 1 316 ? 15.125 -10.833 -17.625 1.00 96.94 316 THR A N 1
ATOM 2411 C CA . THR A 1 316 ? 14.911 -11.330 -16.262 1.00 96.94 316 THR A CA 1
ATOM 2412 C C . THR A 1 316 ? 13.694 -10.652 -15.631 1.00 96.94 316 THR A C 1
ATOM 2414 O O . THR A 1 316 ? 12.806 -11.334 -15.119 1.00 96.94 316 THR A O 1
ATOM 2417 N N . CYS A 1 317 ? 13.608 -9.321 -15.730 1.00 97.81 317 CYS A N 1
ATOM 2418 C CA . CYS A 1 317 ? 12.457 -8.560 -15.245 1.00 97.81 317 CYS A CA 1
ATOM 2419 C C . CYS A 1 317 ? 11.164 -8.942 -15.980 1.00 97.81 317 CYS A C 1
ATOM 2421 O O . CYS A 1 317 ? 10.142 -9.152 -15.329 1.00 97.81 317 CYS A O 1
ATOM 2423 N N . LEU A 1 318 ? 11.211 -9.092 -17.307 1.00 97.94 318 LEU A N 1
ATOM 2424 C CA . LEU A 1 318 ? 10.053 -9.467 -18.115 1.00 97.94 318 LEU A CA 1
ATOM 2425 C C . LEU A 1 318 ? 9.512 -10.825 -17.684 1.00 97.94 318 LEU A C 1
ATOM 2427 O O . LEU A 1 318 ? 8.323 -10.963 -17.428 1.00 97.94 318 LEU A O 1
ATOM 2431 N N . SER A 1 319 ? 10.394 -11.816 -17.565 1.00 98.00 319 SER A N 1
ATOM 2432 C CA . SER A 1 319 ? 10.008 -13.186 -17.221 1.00 98.00 319 SER A CA 1
ATOM 2433 C C . SER A 1 319 ? 9.329 -13.247 -15.852 1.00 98.00 319 SER A C 1
ATOM 2435 O O . SER A 1 319 ? 8.316 -13.924 -15.703 1.00 98.00 319 SER A O 1
ATOM 2437 N N . GLU A 1 320 ? 9.834 -12.496 -14.868 1.00 98.12 320 GLU A N 1
ATOM 2438 C CA . GLU A 1 320 ? 9.202 -12.401 -13.550 1.00 98.12 320 GLU A CA 1
ATOM 2439 C C . GLU A 1 320 ? 7.849 -11.679 -13.604 1.00 98.12 320 GLU A C 1
ATOM 2441 O O . GLU A 1 320 ? 6.878 -12.170 -13.031 1.00 98.12 320 GLU A O 1
ATOM 2446 N N . GLY A 1 321 ? 7.755 -10.556 -14.324 1.00 98.31 321 GLY A N 1
ATOM 2447 C CA . GLY A 1 321 ? 6.496 -9.825 -14.488 1.00 98.31 321 GLY A CA 1
ATOM 2448 C C . GLY A 1 321 ? 5.413 -10.680 -15.150 1.00 98.31 321 GLY A C 1
ATOM 2449 O O . GLY A 1 321 ? 4.296 -10.763 -14.646 1.00 98.31 321 GLY A O 1
ATOM 2450 N N . LEU A 1 322 ? 5.757 -11.388 -16.229 1.00 98.12 322 LEU A N 1
ATOM 2451 C CA . LEU A 1 322 ? 4.835 -12.288 -16.926 1.00 98.12 322 LEU A CA 1
ATOM 2452 C C . LEU A 1 322 ? 4.438 -13.491 -16.059 1.00 98.12 322 LEU A C 1
ATOM 2454 O O . LEU A 1 322 ? 3.271 -13.861 -16.043 1.00 98.12 322 LEU A O 1
ATOM 2458 N N . ARG A 1 323 ? 5.365 -14.059 -15.276 1.00 98.38 323 ARG A N 1
ATOM 2459 C CA . ARG A 1 323 ? 5.064 -15.154 -14.338 1.00 98.38 323 ARG A CA 1
ATOM 2460 C C . ARG A 1 323 ? 4.044 -14.746 -13.272 1.00 98.38 323 ARG A C 1
ATOM 2462 O O . ARG A 1 323 ? 3.222 -15.566 -12.874 1.00 98.38 323 ARG A O 1
ATOM 2469 N N . LEU A 1 324 ? 4.117 -13.511 -12.770 1.00 98.06 324 LEU A N 1
ATOM 2470 C CA . LEU A 1 324 ? 3.152 -12.984 -11.799 1.00 98.06 324 LEU A CA 1
ATOM 2471 C C . LEU A 1 324 ? 1.782 -12.759 -12.442 1.00 98.06 324 LEU A C 1
ATOM 2473 O O . LEU A 1 324 ? 0.773 -13.146 -11.860 1.00 98.06 324 LEU A O 1
ATOM 2477 N N . LEU A 1 325 ? 1.758 -12.209 -13.658 1.00 97.94 325 LEU A N 1
ATOM 2478 C CA . LEU A 1 325 ? 0.533 -12.025 -14.436 1.00 97.94 325 LEU A CA 1
ATOM 2479 C C . LEU A 1 325 ? -0.163 -13.351 -14.761 1.00 97.94 325 LEU A C 1
ATOM 2481 O O . LEU A 1 325 ? -1.384 -13.430 -14.674 1.00 97.94 325 LEU A O 1
ATOM 2485 N N . ASP A 1 326 ? 0.597 -14.406 -15.055 1.00 97.62 326 ASP A N 1
ATOM 2486 C CA . ASP A 1 326 ? 0.050 -15.729 -15.380 1.00 97.62 326 ASP A CA 1
ATOM 2487 C C . ASP A 1 326 ? -0.747 -16.355 -14.232 1.00 97.62 326 ASP A C 1
ATOM 2489 O O . ASP A 1 326 ? -1.733 -17.046 -14.474 1.00 97.62 326 ASP A O 1
ATOM 2493 N N . LYS A 1 327 ? -0.384 -16.078 -12.973 1.00 97.56 327 LYS A N 1
ATOM 2494 C CA . LYS A 1 327 ? -1.173 -16.532 -11.813 1.00 97.56 327 LYS A CA 1
ATOM 2495 C C . LYS A 1 327 ? -2.584 -15.941 -11.794 1.00 97.56 327 LYS A C 1
ATOM 2497 O O . LYS A 1 327 ? -3.492 -16.536 -11.223 1.00 97.56 327 LYS A O 1
ATOM 2502 N N . HIS A 1 328 ? -2.734 -14.763 -12.392 1.00 97.31 328 HIS A N 1
ATOM 2503 C CA . HIS A 1 328 ? -3.923 -13.922 -12.335 1.00 97.31 328 HIS A CA 1
ATOM 2504 C C . HIS A 1 328 ? -4.511 -13.695 -13.732 1.00 97.31 328 HIS A C 1
ATOM 2506 O O . HIS A 1 328 ? -5.163 -12.681 -13.975 1.00 97.31 328 HIS A O 1
ATOM 2512 N N . GLU A 1 329 ? -4.298 -14.636 -14.661 1.00 97.00 329 GLU A N 1
ATOM 2513 C CA . GLU A 1 329 ? -4.692 -14.518 -16.074 1.00 97.00 329 GLU A CA 1
ATOM 2514 C C . GLU A 1 329 ? -6.178 -14.156 -16.247 1.00 97.00 329 GLU A C 1
ATOM 2516 O O . GLU A 1 329 ? -6.541 -13.364 -17.122 1.00 97.00 329 GLU A O 1
ATOM 2521 N N . ALA A 1 330 ? -7.037 -14.678 -15.367 1.00 96.56 330 ALA A N 1
ATOM 2522 C CA . ALA A 1 330 ? -8.470 -14.400 -15.362 1.00 96.56 330 ALA A CA 1
ATOM 2523 C C . ALA A 1 330 ? -8.801 -12.901 -15.225 1.00 96.56 330 ALA A C 1
ATOM 2525 O O . ALA A 1 330 ? -9.805 -12.455 -15.778 1.00 96.56 330 ALA A O 1
ATOM 2526 N N . LEU A 1 331 ? -7.949 -12.124 -14.547 1.00 96.06 331 LEU A N 1
ATOM 2527 C CA . LEU A 1 331 ? -8.131 -10.687 -14.313 1.00 96.06 331 LEU A CA 1
ATOM 2528 C C . LEU A 1 331 ? -7.634 -9.821 -15.483 1.00 96.06 331 LEU A C 1
ATOM 2530 O O . LEU A 1 331 ? -7.952 -8.636 -15.552 1.00 96.06 331 LEU A O 1
ATOM 2534 N N . ILE A 1 332 ? -6.857 -10.391 -16.409 1.00 97.12 332 ILE A N 1
ATOM 2535 C CA . ILE A 1 332 ? -6.264 -9.655 -17.531 1.00 97.12 332 ILE A CA 1
ATOM 2536 C C . ILE A 1 332 ? -7.302 -9.520 -18.657 1.00 97.12 332 ILE A C 1
ATOM 2538 O O . ILE A 1 332 ? -7.810 -10.551 -19.114 1.00 97.12 332 ILE A O 1
ATOM 2542 N N . PRO A 1 333 ? -7.595 -8.301 -19.156 1.00 97.62 333 PRO A N 1
ATOM 2543 C CA . PRO A 1 333 ? -8.483 -8.107 -20.301 1.00 97.62 333 PRO A CA 1
ATOM 2544 C C . PRO A 1 333 ? -7.986 -8.839 -21.561 1.00 97.62 333 PRO A C 1
ATOM 2546 O O . PRO A 1 333 ? -6.769 -8.933 -21.762 1.00 97.62 333 PRO A O 1
ATOM 2549 N N . PRO A 1 334 ? -8.879 -9.340 -22.435 1.00 97.31 334 PRO A N 1
ATOM 2550 C CA . PRO A 1 334 ? -8.499 -10.074 -23.647 1.00 97.31 334 PRO A CA 1
ATOM 2551 C C . PRO A 1 334 ? -7.509 -9.322 -24.549 1.00 97.31 334 PRO A C 1
ATOM 2553 O O . PRO A 1 334 ? -6.587 -9.924 -25.099 1.00 97.31 334 PRO A O 1
ATOM 2556 N N . GLU A 1 335 ? -7.661 -8.004 -24.663 1.00 97.25 335 GLU A N 1
ATOM 2557 C CA . GLU A 1 335 ? -6.791 -7.129 -25.451 1.00 97.25 335 GLU A CA 1
ATOM 2558 C C . GLU A 1 335 ? -5.369 -7.115 -24.874 1.00 97.25 335 GLU A C 1
ATOM 2560 O O . GLU A 1 335 ? -4.386 -7.261 -25.600 1.00 97.25 335 GLU A O 1
ATOM 2565 N N . THR A 1 336 ? -5.253 -7.039 -23.547 1.00 97.69 336 THR A N 1
ATOM 2566 C CA . THR A 1 336 ? -3.969 -7.078 -22.840 1.00 97.69 336 THR A CA 1
ATOM 2567 C C . THR A 1 336 ? -3.327 -8.466 -22.893 1.00 97.69 336 THR A C 1
ATOM 2569 O O . THR A 1 336 ? -2.103 -8.572 -23.016 1.00 97.69 336 THR A O 1
ATOM 2572 N N . ARG A 1 337 ? -4.122 -9.547 -22.878 1.00 97.44 337 ARG A N 1
ATOM 2573 C CA . ARG A 1 337 ? -3.602 -10.920 -23.034 1.00 97.44 337 ARG A CA 1
ATOM 2574 C C . ARG A 1 337 ? -2.864 -11.102 -24.356 1.00 97.44 337 ARG A C 1
ATOM 2576 O O . ARG A 1 337 ? -1.857 -11.806 -24.392 1.00 97.44 337 ARG A O 1
ATOM 2583 N N . LEU A 1 338 ? -3.304 -10.429 -25.423 1.00 97.31 338 LEU A N 1
ATOM 2584 C CA . LEU A 1 338 ? -2.585 -10.436 -26.696 1.00 97.31 338 LEU A CA 1
ATOM 2585 C C . LEU A 1 338 ? -1.175 -9.850 -26.542 1.00 97.31 338 LEU A C 1
ATOM 2587 O O . LEU A 1 338 ? -0.218 -10.438 -27.042 1.00 97.31 338 LEU A O 1
ATOM 2591 N N . HIS A 1 339 ? -1.023 -8.729 -25.833 1.00 97.69 339 HIS A N 1
ATOM 2592 C CA . HIS A 1 339 ? 0.288 -8.124 -25.574 1.00 97.69 339 HIS A CA 1
ATOM 2593 C C . HIS A 1 339 ? 1.181 -9.036 -24.734 1.00 97.69 339 HIS A C 1
ATOM 2595 O O . HIS A 1 339 ? 2.345 -9.232 -25.079 1.00 97.69 339 HIS A O 1
ATOM 2601 N N . VAL A 1 340 ? 0.624 -9.657 -23.691 1.00 97.94 340 VAL A N 1
ATOM 2602 C CA . VAL A 1 340 ? 1.320 -10.657 -22.868 1.00 97.94 340 VAL A CA 1
ATOM 2603 C C . VAL A 1 340 ? 1.812 -11.825 -23.726 1.00 97.94 340 VAL A C 1
ATOM 2605 O O . VAL A 1 340 ? 2.995 -12.155 -23.675 1.00 97.94 340 VAL A O 1
ATOM 2608 N N . ALA A 1 341 ? 0.953 -12.404 -24.568 1.00 97.94 341 ALA A N 1
ATOM 2609 C CA . ALA A 1 341 ? 1.325 -13.498 -25.465 1.00 97.94 341 ALA A CA 1
ATOM 2610 C C . ALA A 1 341 ? 2.433 -13.081 -26.445 1.00 97.94 341 ALA A C 1
ATOM 2612 O O . ALA A 1 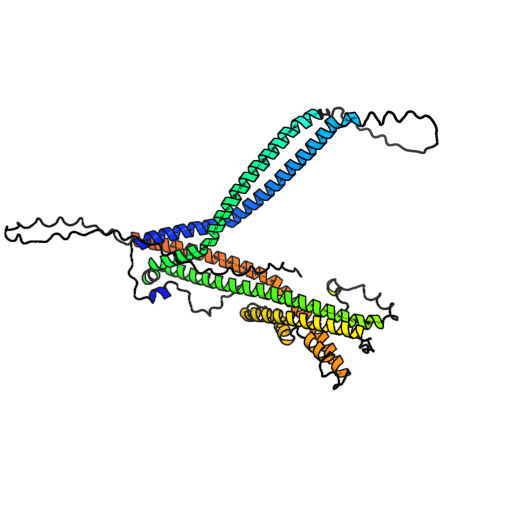341 ? 3.439 -13.774 -26.574 1.00 97.94 341 ALA A O 1
ATOM 2613 N N . LYS A 1 342 ? 2.317 -11.898 -27.065 1.00 98.00 342 LYS A N 1
ATOM 2614 C CA . LYS A 1 342 ? 3.359 -11.378 -27.963 1.00 98.00 342 LYS A CA 1
ATOM 2615 C C . LYS A 1 342 ? 4.686 -11.144 -27.251 1.00 98.00 342 LYS A C 1
ATOM 2617 O O . LYS A 1 342 ? 5.730 -11.414 -27.834 1.00 98.00 342 LYS A O 1
ATOM 2622 N N . LEU A 1 343 ? 4.669 -10.677 -26.006 1.00 97.50 343 LEU A N 1
ATOM 2623 C CA . LEU A 1 343 ? 5.887 -10.499 -25.215 1.00 97.50 343 LEU A CA 1
ATOM 2624 C C . LEU A 1 343 ? 6.515 -11.832 -24.795 1.00 97.50 343 LEU A C 1
ATOM 2626 O O . LEU A 1 343 ? 7.741 -11.912 -24.756 1.00 97.50 343 LEU A O 1
ATOM 2630 N N . LYS A 1 344 ? 5.716 -12.876 -24.539 1.00 96.94 344 LYS A N 1
ATOM 2631 C CA . LYS A 1 344 ? 6.225 -14.242 -24.321 1.00 96.94 344 LYS A CA 1
ATOM 2632 C C . LYS A 1 344 ? 6.893 -14.799 -25.575 1.00 96.94 344 LYS A C 1
ATOM 2634 O O . LYS A 1 344 ? 7.998 -15.324 -25.483 1.00 96.94 344 LYS A O 1
ATOM 2639 N N . ASP A 1 345 ? 6.247 -14.642 -26.730 1.00 96.38 345 ASP A N 1
ATOM 2640 C CA . ASP A 1 345 ? 6.745 -15.155 -28.010 1.00 96.38 345 ASP A CA 1
ATOM 2641 C C . ASP A 1 345 ? 8.028 -14.441 -28.455 1.00 96.38 345 ASP A C 1
ATOM 2643 O O . ASP A 1 345 ? 8.980 -15.066 -28.926 1.00 96.38 345 ASP A O 1
ATOM 2647 N N . LEU A 1 346 ? 8.051 -13.110 -28.332 1.00 95.31 346 LEU A N 1
ATOM 2648 C CA . LEU A 1 346 ? 9.168 -12.290 -28.792 1.00 95.31 346 LEU A CA 1
ATOM 2649 C C . LEU A 1 346 ? 10.323 -12.279 -27.782 1.00 95.31 346 LEU A C 1
ATOM 2651 O O . LEU A 1 346 ? 11.482 -12.351 -28.188 1.00 95.31 346 LEU A O 1
ATOM 2655 N N . GLY A 1 347 ? 10.035 -12.166 -26.482 1.00 94.94 347 GLY A N 1
ATOM 2656 C CA . GLY A 1 347 ? 11.029 -11.834 -25.456 1.00 94.94 347 GLY A CA 1
ATOM 2657 C C . GLY A 1 347 ? 11.698 -10.472 -25.696 1.00 94.94 347 GLY A C 1
ATOM 2658 O O . GLY A 1 347 ? 11.360 -9.752 -26.626 1.00 94.94 347 GLY A O 1
ATOM 2659 N N . VAL A 1 348 ? 12.682 -10.105 -24.876 1.00 92.38 348 VAL A N 1
ATOM 2660 C CA . VAL A 1 348 ? 13.529 -8.900 -25.044 1.00 92.38 348 VAL A CA 1
ATOM 2661 C C . VAL A 1 348 ? 15.004 -9.246 -25.293 1.00 92.38 348 VAL A C 1
ATOM 2663 O O . VAL A 1 348 ? 15.839 -8.352 -25.417 1.00 92.38 348 VAL A O 1
ATOM 2666 N N . GLY A 1 349 ? 15.337 -10.535 -25.430 1.00 89.00 349 GLY A N 1
ATOM 2667 C CA . GLY A 1 349 ? 16.693 -11.062 -25.665 1.00 89.00 349 GLY A CA 1
ATOM 2668 C C . GLY A 1 349 ? 17.270 -10.853 -27.075 1.00 89.00 349 GLY A C 1
ATOM 2669 O O . GLY A 1 349 ? 18.213 -11.541 -27.457 1.00 89.00 349 GLY A O 1
ATOM 2670 N N . GLN A 1 350 ? 16.711 -9.949 -27.887 1.00 90.50 350 GLN A N 1
ATOM 2671 C CA . GLN A 1 350 ? 17.106 -9.809 -29.298 1.00 90.50 350 GLN A CA 1
ATOM 2672 C C . GLN A 1 350 ? 18.559 -9.334 -29.465 1.00 90.50 350 GLN A C 1
ATOM 2674 O O . GLN A 1 350 ? 19.233 -9.760 -30.399 1.00 90.50 350 GLN A O 1
ATOM 2679 N N . MET A 1 351 ? 19.076 -8.502 -28.550 1.00 89.62 351 MET A N 1
ATOM 2680 C CA . MET A 1 351 ? 20.467 -8.027 -28.632 1.00 89.62 351 MET A CA 1
ATOM 2681 C C . MET A 1 351 ? 21.503 -9.117 -28.411 1.00 89.62 351 MET A C 1
ATOM 2683 O O . MET A 1 351 ? 22.599 -9.016 -28.953 1.00 89.62 351 MET A O 1
ATOM 2687 N N . ASP A 1 352 ? 21.169 -10.150 -27.641 1.00 91.25 352 ASP A N 1
ATOM 2688 C CA . ASP A 1 352 ? 22.059 -11.290 -27.457 1.00 91.25 352 ASP A CA 1
ATOM 2689 C C . ASP A 1 352 ? 22.264 -12.024 -28.789 1.00 91.25 352 ASP A C 1
ATOM 2691 O O . ASP A 1 352 ? 23.391 -12.235 -29.231 1.00 91.25 352 ASP A O 1
ATOM 2695 N N . ARG A 1 353 ? 21.166 -12.258 -29.518 1.00 91.81 353 ARG A N 1
ATOM 2696 C CA . ARG A 1 353 ? 21.192 -12.855 -30.862 1.00 91.81 353 ARG A CA 1
ATOM 2697 C C . ARG A 1 353 ? 21.929 -11.977 -31.872 1.00 91.81 353 ARG A C 1
ATOM 2699 O O . ARG A 1 353 ? 22.716 -12.490 -32.661 1.00 91.81 353 ARG A O 1
ATOM 2706 N N . ILE A 1 354 ? 21.707 -10.658 -31.844 1.00 90.31 354 ILE A N 1
ATOM 2707 C CA . ILE A 1 354 ? 22.442 -9.715 -32.707 1.00 90.31 354 ILE A CA 1
ATOM 2708 C C . ILE A 1 354 ? 23.946 -9.787 -32.408 1.00 90.31 354 ILE A C 1
ATOM 2710 O O . ILE A 1 354 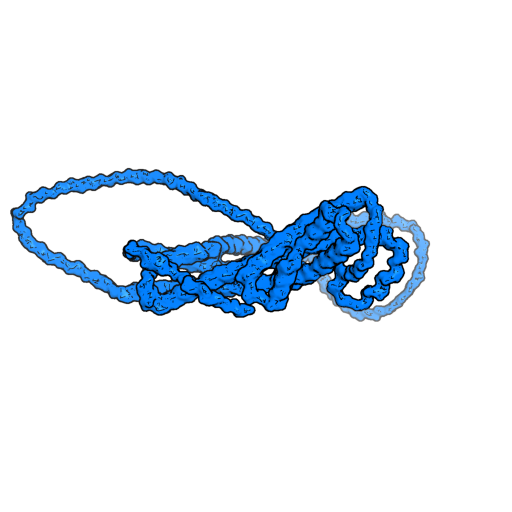? 24.751 -9.870 -33.335 1.00 90.31 354 ILE A O 1
ATOM 2714 N N . TYR A 1 355 ? 24.335 -9.809 -31.130 1.00 91.50 355 TYR A N 1
ATOM 2715 C CA . TYR A 1 355 ? 25.734 -9.942 -30.727 1.00 91.50 355 TYR A CA 1
ATOM 2716 C C . TYR A 1 355 ? 26.350 -11.256 -31.223 1.00 91.50 355 TYR A C 1
ATOM 2718 O O . TYR A 1 355 ? 27.443 -11.244 -31.785 1.00 91.50 355 TYR A O 1
ATOM 2726 N N . GLU A 1 356 ? 25.651 -12.380 -31.071 1.00 92.19 356 GLU A N 1
ATOM 2727 C CA . GLU A 1 356 ? 26.111 -13.688 -31.551 1.00 92.19 356 GLU A CA 1
ATOM 2728 C C . GLU A 1 356 ? 26.257 -13.743 -33.078 1.00 92.19 356 GLU A C 1
ATOM 2730 O O . GLU A 1 356 ? 27.225 -14.318 -33.578 1.00 92.19 356 GLU A O 1
ATOM 2735 N N . LEU A 1 357 ? 25.353 -13.109 -33.832 1.00 89.88 357 LEU A N 1
ATOM 2736 C CA . LEU A 1 357 ? 25.445 -13.019 -35.295 1.00 89.88 357 LEU A CA 1
ATOM 2737 C C . LEU A 1 357 ? 26.629 -12.158 -35.763 1.00 89.88 357 LEU A C 1
ATOM 2739 O O . LEU A 1 357 ? 27.230 -12.457 -36.800 1.00 89.88 357 LEU A O 1
ATOM 2743 N N . LEU A 1 358 ? 26.954 -11.096 -35.018 1.00 86.69 358 LEU A N 1
ATOM 2744 C CA . LEU A 1 358 ? 28.012 -10.139 -35.357 1.00 86.69 358 LEU A CA 1
ATOM 2745 C C . LEU A 1 358 ? 29.402 -10.534 -34.851 1.00 86.69 358 LEU A C 1
ATOM 2747 O O . LEU A 1 358 ? 30.387 -10.194 -35.494 1.00 86.69 358 LEU A O 1
ATOM 2751 N N . TYR A 1 359 ? 29.508 -11.209 -33.710 1.00 87.25 359 TYR A N 1
ATOM 2752 C CA . TYR A 1 359 ? 30.795 -11.483 -33.056 1.00 87.25 359 TYR A CA 1
ATOM 2753 C C . TYR A 1 359 ? 31.007 -12.960 -32.709 1.00 87.25 359 TYR A C 1
ATOM 2755 O O . TYR A 1 359 ? 32.080 -13.327 -32.233 1.00 87.25 359 TYR A O 1
ATOM 2763 N N . GLY A 1 360 ? 30.015 -13.824 -32.934 1.00 86.50 360 GLY A N 1
ATOM 2764 C CA . GLY A 1 360 ? 30.174 -15.263 -32.753 1.00 86.50 360 GLY A CA 1
ATOM 2765 C C . GLY A 1 360 ? 31.079 -15.895 -33.815 1.00 86.50 360 GLY A C 1
ATOM 2766 O O . GLY A 1 360 ? 31.279 -15.363 -34.909 1.00 86.50 360 GLY A O 1
ATOM 2767 N N . ASN A 1 361 ? 31.580 -17.101 -33.525 1.00 76.81 361 ASN A N 1
ATOM 2768 C CA . ASN A 1 361 ? 32.430 -17.896 -34.431 1.00 76.81 361 ASN A CA 1
ATOM 2769 C C . ASN A 1 361 ? 31.774 -18.239 -35.787 1.00 76.81 361 ASN A C 1
ATOM 2771 O O . ASN A 1 361 ? 32.424 -18.781 -36.678 1.00 76.81 361 ASN A O 1
ATOM 2775 N N . THR A 1 362 ? 30.498 -17.908 -35.976 1.00 67.38 362 THR A N 1
ATOM 2776 C CA . THR A 1 362 ? 29.770 -18.031 -37.243 1.00 67.38 362 THR A CA 1
ATOM 2777 C C . THR A 1 362 ? 30.161 -16.962 -38.265 1.00 67.38 362 THR A C 1
ATOM 2779 O O . THR A 1 362 ? 29.684 -17.011 -39.401 1.00 67.38 362 THR A O 1
ATOM 2782 N N . PHE A 1 363 ? 31.019 -15.995 -37.912 1.00 59.00 363 PHE A N 1
ATOM 2783 C CA . PHE A 1 363 ? 31.374 -14.863 -38.772 1.00 59.00 363 PHE A CA 1
ATOM 2784 C C . PHE A 1 363 ? 31.911 -15.286 -40.151 1.00 59.00 363 PHE A C 1
ATOM 2786 O O . PHE A 1 363 ? 31.548 -14.674 -41.154 1.00 59.00 363 PHE A O 1
ATOM 2793 N N . PHE A 1 364 ? 32.668 -16.385 -40.225 1.00 60.62 364 PHE A N 1
ATOM 2794 C CA . PHE A 1 364 ? 33.395 -16.786 -41.434 1.00 60.62 364 PHE A CA 1
ATOM 2795 C C . PHE A 1 364 ? 32.638 -17.709 -42.409 1.00 60.62 364 PHE A C 1
ATOM 2797 O O . PHE A 1 364 ? 33.153 -17.960 -43.493 1.00 60.62 364 PHE A O 1
ATOM 2804 N N . SER A 1 365 ? 31.440 -18.211 -42.079 1.00 61.50 365 SER A N 1
ATOM 2805 C CA . SER A 1 365 ? 30.851 -19.360 -42.800 1.00 61.50 365 SER A CA 1
ATOM 2806 C C . SER A 1 365 ? 29.449 -19.167 -43.401 1.00 61.50 365 SER A C 1
ATOM 2808 O O . SER A 1 365 ? 28.813 -20.154 -43.761 1.00 61.50 365 SER A O 1
ATOM 2810 N N . GLY A 1 366 ? 28.940 -17.938 -43.556 1.00 72.44 366 GLY A N 1
ATOM 2811 C CA . GLY A 1 366 ? 27.570 -17.724 -44.052 1.00 72.44 366 GLY A CA 1
ATOM 2812 C C . GLY A 1 366 ? 27.391 -16.546 -45.004 1.00 72.44 366 GLY A C 1
ATOM 2813 O O . GLY A 1 366 ? 28.151 -15.580 -44.959 1.00 72.44 366 GLY A O 1
ATOM 2814 N N . ASP A 1 367 ? 26.343 -16.629 -45.829 1.00 87.62 367 ASP A N 1
ATOM 2815 C CA . ASP A 1 367 ? 25.876 -15.563 -46.719 1.00 87.62 367 ASP A CA 1
ATOM 2816 C C . ASP A 1 367 ? 25.618 -14.265 -45.931 1.00 87.62 367 ASP A C 1
ATOM 2818 O O . ASP A 1 367 ? 24.742 -14.185 -45.062 1.00 87.62 367 ASP A O 1
ATOM 2822 N N . ARG A 1 368 ? 26.412 -13.234 -46.234 1.00 84.25 368 ARG A N 1
ATOM 2823 C CA . ARG A 1 368 ? 26.351 -11.917 -45.588 1.00 84.25 368 ARG A CA 1
ATOM 2824 C C . ARG A 1 368 ? 24.985 -11.255 -45.776 1.00 84.25 368 ARG A C 1
ATOM 2826 O O . ARG A 1 368 ? 24.528 -10.557 -44.873 1.00 84.25 368 ARG A O 1
ATOM 2833 N N . VAL A 1 369 ? 24.327 -11.485 -46.914 1.00 86.62 369 VAL A N 1
ATOM 2834 C CA . VAL A 1 369 ? 23.007 -10.911 -47.212 1.00 86.62 369 VAL A CA 1
ATOM 2835 C C . VAL A 1 369 ? 21.951 -11.518 -46.293 1.00 86.62 369 VAL A C 1
ATOM 2837 O O . VAL A 1 369 ? 21.181 -10.786 -45.669 1.00 86.62 369 VAL A O 1
ATOM 2840 N N . ALA A 1 370 ? 21.962 -12.843 -46.132 1.00 88.25 370 ALA A N 1
ATOM 2841 C CA . ALA A 1 370 ? 21.055 -13.541 -45.225 1.00 88.25 370 ALA A CA 1
ATOM 2842 C C . ALA A 1 370 ? 21.218 -13.083 -43.764 1.00 88.25 370 ALA A C 1
ATOM 2844 O O . ALA A 1 370 ? 20.220 -12.855 -43.081 1.00 88.25 370 ALA A O 1
ATOM 2845 N N . LYS A 1 371 ? 22.459 -12.889 -43.294 1.00 87.06 371 LYS A N 1
ATOM 2846 C CA . LYS A 1 371 ? 22.734 -12.385 -41.935 1.00 87.06 371 LYS A CA 1
ATOM 2847 C C . LYS A 1 371 ? 22.214 -10.969 -41.714 1.00 87.06 371 LYS A C 1
ATOM 2849 O O . LYS A 1 371 ? 21.565 -10.716 -40.704 1.00 87.06 371 LYS A O 1
ATOM 2854 N N . ASN A 1 372 ? 22.460 -10.058 -42.656 1.00 87.12 372 ASN A N 1
ATOM 2855 C CA . ASN A 1 372 ? 21.960 -8.686 -42.551 1.00 87.12 372 ASN A CA 1
ATOM 2856 C C . ASN A 1 372 ? 20.429 -8.663 -42.475 1.00 87.12 372 ASN A C 1
ATOM 2858 O O . ASN A 1 372 ? 19.878 -8.010 -41.596 1.00 87.12 372 ASN A O 1
ATOM 2862 N N . LYS A 1 373 ? 19.752 -9.464 -43.307 1.00 90.44 373 LYS A N 1
ATOM 2863 C CA . LYS A 1 373 ? 18.291 -9.606 -43.266 1.00 90.44 373 LYS A CA 1
ATOM 2864 C C . LYS A 1 373 ? 17.785 -10.146 -41.922 1.00 90.44 373 LYS A C 1
ATOM 2866 O O . LYS A 1 373 ? 16.729 -9.736 -41.450 1.00 90.44 373 LYS A O 1
ATOM 2871 N N . GLN A 1 374 ? 18.521 -11.068 -41.295 1.00 91.00 374 GLN A N 1
ATOM 2872 C CA . GLN A 1 374 ? 18.192 -11.540 -39.945 1.00 91.00 374 GLN A CA 1
ATOM 2873 C C . GLN A 1 374 ? 18.340 -10.423 -38.909 1.00 91.00 374 GLN A C 1
ATOM 2875 O O . GLN A 1 374 ? 17.443 -10.248 -38.094 1.00 91.00 374 GLN A O 1
ATOM 2880 N N . ILE A 1 375 ? 19.431 -9.653 -38.954 1.00 89.69 375 ILE A N 1
ATOM 2881 C CA . ILE A 1 375 ? 19.663 -8.526 -38.038 1.00 89.69 375 ILE A CA 1
ATOM 2882 C C . ILE A 1 375 ? 18.572 -7.458 -38.189 1.00 89.69 375 ILE A C 1
ATOM 2884 O O . ILE A 1 375 ? 18.023 -7.018 -37.183 1.00 89.69 375 ILE A O 1
ATOM 2888 N N . GLU A 1 376 ? 18.209 -7.091 -39.420 1.00 89.44 376 GLU A N 1
ATOM 2889 C CA . GLU A 1 376 ? 17.090 -6.178 -39.704 1.00 89.44 376 GLU A CA 1
ATOM 2890 C C . GLU A 1 376 ? 15.785 -6.695 -39.078 1.00 89.44 376 GLU A C 1
ATOM 2892 O O . GLU A 1 376 ? 15.124 -5.975 -38.334 1.00 89.44 376 GLU A O 1
ATOM 2897 N N . GLY A 1 377 ? 15.471 -7.983 -39.260 1.00 92.19 377 GLY A N 1
ATOM 2898 C CA . GLY A 1 377 ? 14.298 -8.599 -38.636 1.00 92.19 377 GLY A CA 1
ATOM 2899 C C . GLY A 1 377 ? 14.325 -8.597 -37.099 1.00 92.19 377 GLY A C 1
ATOM 2900 O O . GLY A 1 377 ? 13.267 -8.526 -36.469 1.00 92.19 377 GLY A O 1
ATOM 2901 N N . LEU A 1 378 ? 15.509 -8.655 -36.477 1.00 92.88 378 LEU A N 1
ATOM 2902 C CA . LEU A 1 378 ? 15.662 -8.548 -35.020 1.00 92.88 378 LEU A CA 1
ATOM 2903 C C . LEU A 1 378 ? 15.419 -7.111 -34.534 1.00 92.88 378 LEU A C 1
ATOM 2905 O O . LEU A 1 378 ? 14.805 -6.942 -33.480 1.00 92.88 378 LEU A O 1
ATOM 2909 N N . PHE A 1 379 ? 15.828 -6.087 -35.290 1.00 90.06 379 PHE A N 1
ATOM 2910 C CA . PHE A 1 379 ? 15.501 -4.689 -34.981 1.00 90.06 379 PHE A CA 1
ATOM 2911 C C . PHE A 1 379 ? 14.003 -4.402 -35.134 1.00 90.06 379 PHE A C 1
ATOM 2913 O O . PHE A 1 379 ? 13.394 -3.867 -34.207 1.00 90.06 379 PHE A O 1
ATOM 2920 N N . ASP A 1 380 ? 13.370 -4.878 -36.209 1.00 90.50 380 ASP A N 1
ATOM 2921 C CA . ASP A 1 380 ? 11.912 -4.790 -36.380 1.00 90.50 380 ASP A CA 1
ATOM 2922 C C . ASP A 1 380 ? 11.159 -5.451 -35.210 1.00 90.50 380 ASP A C 1
ATOM 2924 O O . ASP A 1 380 ? 10.093 -4.999 -34.778 1.00 90.50 380 ASP A O 1
ATOM 2928 N N . ALA A 1 381 ? 11.697 -6.556 -34.679 1.00 93.12 381 ALA A N 1
ATOM 2929 C CA . ALA A 1 381 ? 11.147 -7.203 -33.496 1.00 93.12 381 ALA A CA 1
ATOM 2930 C C . ALA A 1 381 ? 11.292 -6.322 -32.245 1.00 93.12 381 ALA A C 1
ATOM 2932 O O . ALA A 1 381 ? 10.344 -6.243 -31.464 1.00 93.12 381 ALA A O 1
ATOM 2933 N N . GLN A 1 382 ? 12.423 -5.630 -32.056 1.00 92.12 382 GLN A N 1
ATOM 2934 C CA . GLN A 1 382 ? 12.635 -4.726 -30.916 1.00 92.12 382 GLN A CA 1
ATOM 2935 C C . GLN A 1 382 ? 11.626 -3.577 -30.873 1.00 92.12 382 GLN A C 1
ATOM 2937 O O . GLN A 1 382 ? 11.130 -3.254 -29.789 1.00 92.12 382 GLN A O 1
ATOM 2942 N N . GLU A 1 383 ? 11.273 -2.999 -32.020 1.00 90.62 383 GLU A N 1
ATOM 2943 C CA . GLU A 1 383 ? 10.240 -1.960 -32.094 1.00 90.62 383 GLU A CA 1
ATOM 2944 C C . GLU A 1 383 ? 8.859 -2.503 -31.692 1.00 90.62 383 GLU A C 1
ATOM 2946 O O . GLU A 1 383 ? 8.145 -1.897 -30.888 1.00 90.62 383 GLU A O 1
ATOM 2951 N N . LYS A 1 384 ? 8.494 -3.698 -32.180 1.00 94.62 384 LYS A N 1
ATOM 2952 C CA . LYS A 1 384 ? 7.235 -4.370 -31.802 1.00 94.62 384 LYS A CA 1
ATOM 2953 C C . LYS A 1 384 ? 7.186 -4.687 -30.308 1.00 94.62 384 LYS A C 1
ATOM 2955 O O . LYS A 1 384 ? 6.159 -4.463 -29.668 1.00 94.62 384 LYS A O 1
ATOM 2960 N N . ILE A 1 385 ? 8.296 -5.171 -29.747 1.00 95.75 385 ILE A N 1
ATOM 2961 C CA . ILE A 1 385 ? 8.445 -5.422 -28.309 1.00 95.75 385 ILE A CA 1
ATOM 2962 C C . ILE A 1 385 ? 8.227 -4.127 -27.522 1.00 95.75 385 ILE A C 1
ATOM 2964 O O . ILE A 1 385 ? 7.472 -4.128 -26.555 1.00 95.75 385 ILE A O 1
ATOM 2968 N N . TYR A 1 386 ? 8.828 -3.013 -27.953 1.00 94.62 386 TYR A N 1
ATOM 2969 C CA . TYR A 1 386 ? 8.673 -1.717 -27.288 1.00 94.62 386 TYR A CA 1
ATOM 2970 C C . TYR A 1 386 ? 7.212 -1.257 -27.252 1.00 94.62 386 TYR A C 1
ATOM 2972 O O . TYR A 1 386 ? 6.737 -0.805 -26.207 1.00 94.62 386 TYR A O 1
ATOM 2980 N N . LYS A 1 387 ? 6.477 -1.428 -28.359 1.00 95.31 387 LYS A N 1
ATOM 2981 C CA . LYS A 1 387 ? 5.040 -1.136 -28.410 1.00 95.31 387 LYS A CA 1
ATOM 2982 C C . LYS A 1 387 ? 4.265 -1.972 -27.387 1.00 95.31 387 LYS A C 1
ATOM 2984 O O . LYS A 1 387 ? 3.577 -1.414 -26.543 1.00 95.31 387 LYS A O 1
ATOM 2989 N N . HIS A 1 388 ? 4.436 -3.294 -27.407 1.00 97.44 388 HIS A N 1
ATOM 2990 C CA . HIS A 1 388 ? 3.721 -4.187 -26.490 1.00 97.44 388 HIS A CA 1
ATOM 2991 C C . HIS A 1 388 ? 4.094 -3.976 -25.016 1.00 97.44 388 HIS A C 1
ATOM 2993 O O . HIS A 1 388 ? 3.222 -4.063 -24.155 1.00 97.44 388 HIS A O 1
ATOM 2999 N N . LEU A 1 389 ? 5.361 -3.668 -24.716 1.00 96.56 389 LEU A N 1
ATOM 3000 C CA . LEU A 1 389 ? 5.791 -3.301 -23.364 1.00 96.56 389 LEU A CA 1
ATOM 3001 C C . LEU A 1 389 ? 5.137 -2.000 -22.905 1.00 96.56 389 LEU A C 1
ATOM 3003 O O . LEU A 1 389 ? 4.725 -1.917 -21.754 1.00 96.56 389 LEU A O 1
ATOM 3007 N N . THR A 1 390 ? 5.049 -0.999 -23.783 1.00 96.31 390 THR A N 1
ATOM 3008 C CA . THR A 1 390 ? 4.395 0.280 -23.472 1.00 96.31 390 THR A CA 1
ATOM 3009 C C . THR A 1 390 ? 2.915 0.071 -23.171 1.00 96.31 390 THR A C 1
ATOM 3011 O O . THR A 1 390 ? 2.449 0.502 -22.120 1.00 96.31 390 THR A O 1
ATOM 3014 N N . ASP A 1 391 ? 2.201 -0.654 -24.036 1.00 96.62 391 ASP A N 1
ATOM 3015 C CA . ASP A 1 391 ? 0.772 -0.936 -23.856 1.00 96.62 391 ASP A CA 1
ATOM 3016 C C . ASP A 1 391 ? 0.515 -1.697 -22.538 1.00 96.62 391 ASP A C 1
ATOM 3018 O O . ASP A 1 391 ? -0.364 -1.329 -21.755 1.00 96.62 391 ASP A O 1
ATOM 3022 N N . LEU A 1 392 ? 1.333 -2.717 -22.237 1.00 97.69 392 LEU A N 1
ATOM 3023 C CA . LEU A 1 392 ? 1.225 -3.487 -20.993 1.00 97.69 392 LEU A CA 1
ATOM 3024 C C . LEU A 1 392 ? 1.569 -2.648 -19.751 1.00 97.69 392 LEU A C 1
ATOM 3026 O O . LEU A 1 392 ? 0.895 -2.767 -18.728 1.00 97.69 392 LEU A O 1
ATOM 3030 N N . ALA A 1 393 ? 2.602 -1.804 -19.827 1.00 96.94 393 ALA A N 1
ATOM 3031 C CA . ALA A 1 393 ? 3.003 -0.928 -18.730 1.00 96.94 393 ALA A CA 1
ATOM 3032 C C . ALA A 1 393 ? 1.912 0.098 -18.398 1.00 96.94 393 ALA A C 1
ATOM 3034 O O . ALA A 1 393 ? 1.619 0.303 -17.224 1.00 96.94 393 ALA A O 1
ATOM 3035 N N . LEU A 1 394 ? 1.294 0.708 -19.414 1.00 96.50 394 LEU A N 1
ATOM 3036 C CA . LEU A 1 394 ? 0.192 1.654 -19.231 1.00 96.50 394 LEU A CA 1
ATOM 3037 C C . LEU A 1 394 ? -1.029 0.979 -18.603 1.00 96.50 394 LEU A C 1
ATOM 3039 O O . LEU A 1 394 ? -1.630 1.528 -17.682 1.00 96.50 394 LEU A O 1
ATOM 3043 N N . TRP A 1 395 ? -1.378 -0.230 -19.052 1.00 97.69 395 TRP A N 1
ATOM 3044 C CA . TRP A 1 395 ? -2.452 -0.996 -18.420 1.00 97.69 395 TRP A CA 1
ATOM 3045 C C . TRP A 1 395 ? -2.148 -1.293 -16.942 1.00 97.69 395 TRP A C 1
ATOM 3047 O O . TRP A 1 395 ? -2.995 -1.028 -16.090 1.00 97.69 395 TRP A O 1
ATOM 3057 N N . LEU A 1 396 ? -0.934 -1.761 -16.620 1.00 97.38 396 LEU A N 1
ATOM 3058 C CA . LEU A 1 396 ? -0.519 -2.034 -15.238 1.00 97.38 396 LEU A CA 1
ATOM 3059 C C . LEU A 1 396 ? -0.573 -0.783 -14.350 1.00 97.38 396 LEU A C 1
ATOM 3061 O O . LEU A 1 396 ? -1.070 -0.847 -13.230 1.00 97.38 396 LEU A O 1
ATOM 3065 N N . GLN A 1 397 ? -0.116 0.363 -14.857 1.00 96.44 397 GLN A N 1
ATOM 3066 C CA . GLN A 1 397 ? -0.163 1.634 -14.127 1.00 96.44 397 GLN A CA 1
ATOM 3067 C C . GLN A 1 397 ? -1.588 2.081 -13.802 1.00 96.44 397 GLN A C 1
ATOM 3069 O O . GLN A 1 397 ? -1.819 2.656 -12.742 1.00 96.44 397 GLN A O 1
ATOM 3074 N N . ASN A 1 398 ? -2.539 1.798 -14.690 1.00 96.69 398 ASN A N 1
ATOM 3075 C CA . ASN A 1 398 ? -3.938 2.145 -14.473 1.00 96.69 398 ASN A CA 1
ATOM 3076 C C . ASN A 1 398 ? -4.648 1.157 -13.536 1.00 96.69 398 ASN A C 1
ATOM 3078 O O . ASN A 1 398 ? -5.481 1.578 -12.739 1.00 96.69 398 ASN A O 1
ATOM 3082 N N . VAL A 1 399 ? -4.318 -0.139 -13.610 1.00 97.12 399 VAL A N 1
ATOM 3083 C CA . VAL A 1 399 ? -5.037 -1.188 -12.866 1.00 97.12 399 VAL A CA 1
ATOM 3084 C C . VAL A 1 399 ? -4.532 -1.380 -11.433 1.00 97.12 399 VAL A C 1
ATOM 3086 O O . VAL A 1 399 ? -5.325 -1.714 -10.558 1.00 97.12 399 VAL A O 1
ATOM 3089 N N . VAL A 1 400 ? -3.241 -1.155 -11.151 1.00 96.50 400 VAL A N 1
ATOM 3090 C CA . VAL A 1 400 ? -2.684 -1.316 -9.791 1.00 96.50 400 VAL A CA 1
ATOM 3091 C C . VAL A 1 400 ? -3.439 -0.464 -8.756 1.00 96.50 400 VAL A C 1
ATOM 3093 O O . VAL A 1 400 ? -3.888 -1.039 -7.765 1.00 96.50 400 VAL A O 1
ATOM 3096 N N . PRO A 1 401 ? -3.723 0.833 -8.999 1.00 96.69 401 PRO A N 1
ATOM 3097 C CA . PRO A 1 401 ? -4.536 1.633 -8.081 1.00 96.69 401 PRO A CA 1
ATOM 3098 C C . PRO A 1 401 ? -5.964 1.106 -7.872 1.00 96.69 401 PRO A C 1
ATOM 3100 O O . PRO A 1 401 ? -6.577 1.374 -6.842 1.00 96.69 401 PRO A O 1
ATOM 3103 N N . GLU A 1 402 ? -6.540 0.386 -8.841 1.00 95.88 402 GLU A N 1
ATOM 3104 C CA . GLU A 1 402 ? -7.857 -0.241 -8.665 1.00 95.88 402 GLU A CA 1
ATOM 3105 C C . GLU A 1 402 ? -7.786 -1.437 -7.709 1.00 95.88 402 GLU A C 1
ATOM 3107 O O . GLU A 1 402 ? -8.680 -1.605 -6.878 1.00 95.88 402 GLU A O 1
ATOM 3112 N N . PHE A 1 403 ? -6.717 -2.236 -7.785 1.00 95.12 403 PHE A N 1
ATOM 3113 C CA . PHE A 1 403 ? -6.479 -3.337 -6.851 1.00 95.12 403 PHE A CA 1
ATOM 3114 C C . PHE A 1 403 ? -6.169 -2.846 -5.438 1.00 95.12 403 PHE A C 1
ATOM 3116 O O . PHE A 1 403 ? -6.677 -3.434 -4.487 1.00 95.12 403 PHE A O 1
ATOM 3123 N N . GLU A 1 404 ? -5.418 -1.753 -5.296 1.00 94.44 404 GLU A N 1
ATOM 3124 C CA . GLU A 1 404 ? -5.166 -1.114 -3.997 1.00 94.44 404 GLU A CA 1
ATOM 3125 C C . GLU A 1 404 ? -6.478 -0.662 -3.338 1.00 94.44 404 GLU A C 1
ATOM 3127 O O . GLU A 1 404 ? -6.751 -1.019 -2.194 1.00 94.44 404 GLU A O 1
ATOM 3132 N N . ARG A 1 405 ? -7.361 0.020 -4.084 1.00 95.94 405 ARG A N 1
ATOM 3133 C CA . ARG A 1 405 ? -8.693 0.401 -3.573 1.00 95.94 405 ARG A CA 1
ATOM 3134 C C . ARG A 1 405 ? -9.547 -0.815 -3.223 1.00 95.94 405 ARG A C 1
ATOM 3136 O O . ARG A 1 405 ? -10.195 -0.837 -2.183 1.00 95.94 405 ARG A O 1
ATOM 3143 N N . SER A 1 406 ? -9.539 -1.843 -4.074 1.00 94.75 406 SER A N 1
ATOM 3144 C CA . SER A 1 406 ? -10.272 -3.080 -3.794 1.00 94.75 406 SER A CA 1
ATOM 3145 C C . SER A 1 406 ? -9.742 -3.790 -2.545 1.00 94.75 406 SER A C 1
ATOM 3147 O O . SER A 1 406 ? -10.526 -4.420 -1.837 1.00 94.75 406 SER A O 1
ATOM 3149 N N . LEU A 1 407 ? -8.435 -3.725 -2.278 1.00 95.00 407 LEU A N 1
ATOM 3150 C CA . LEU A 1 407 ? -7.832 -4.253 -1.059 1.00 95.00 407 LEU A CA 1
ATOM 3151 C C . LEU A 1 407 ? -8.313 -3.468 0.166 1.00 95.00 407 LEU A C 1
ATOM 3153 O O . LEU A 1 407 ? -8.712 -4.088 1.150 1.00 95.00 407 LEU A O 1
ATOM 3157 N N . ASP A 1 408 ? -8.344 -2.137 0.093 1.00 94.62 408 ASP A N 1
ATOM 3158 C CA . ASP A 1 408 ? -8.865 -1.289 1.171 1.00 94.62 408 ASP A CA 1
ATOM 3159 C C . ASP A 1 408 ? -10.333 -1.609 1.497 1.00 94.62 408 ASP A C 1
ATOM 3161 O O . ASP A 1 408 ? -10.684 -1.778 2.670 1.00 94.62 408 ASP A O 1
ATOM 3165 N N . ASP A 1 409 ? -11.175 -1.787 0.475 1.00 95.56 409 ASP A N 1
ATOM 3166 C CA . ASP A 1 409 ? -12.586 -2.162 0.637 1.00 95.56 409 ASP A CA 1
ATOM 3167 C C . ASP A 1 409 ? -12.743 -3.523 1.334 1.00 95.56 409 ASP A C 1
ATOM 3169 O O . ASP A 1 409 ? -13.563 -3.685 2.244 1.00 95.56 409 ASP A O 1
ATOM 3173 N N . VAL A 1 410 ? -11.947 -4.520 0.935 1.00 95.62 410 VAL A N 1
ATOM 3174 C CA . VAL A 1 410 ? -11.961 -5.855 1.557 1.00 95.62 410 VAL A CA 1
ATOM 3175 C C . VAL A 1 410 ? -11.438 -5.794 2.994 1.00 95.62 410 VAL A C 1
ATOM 3177 O O . VAL A 1 410 ? -12.003 -6.420 3.887 1.00 95.62 410 VAL A O 1
ATOM 3180 N N . ILE A 1 411 ? -10.396 -5.004 3.264 1.00 94.88 411 ILE A N 1
ATOM 3181 C CA . ILE A 1 411 ? -9.889 -4.804 4.624 1.00 94.88 411 ILE A CA 1
ATOM 3182 C C . ILE A 1 411 ? -10.964 -4.165 5.515 1.00 94.88 411 ILE A C 1
ATOM 3184 O O . ILE A 1 411 ? -11.096 -4.568 6.673 1.00 94.88 411 ILE A O 1
ATOM 3188 N N . CYS A 1 412 ? -11.735 -3.202 5.001 1.00 95.69 412 CYS A N 1
ATOM 3189 C CA . CYS A 1 412 ? -12.861 -2.605 5.719 1.00 95.69 412 CYS A CA 1
ATOM 3190 C C . CYS A 1 412 ? -13.944 -3.643 6.044 1.00 95.69 412 CYS A C 1
ATOM 3192 O O . CYS A 1 412 ? -14.286 -3.800 7.218 1.00 95.69 412 CYS A O 1
ATOM 3194 N N . ARG A 1 413 ? -14.398 -4.423 5.054 1.00 96.50 413 ARG A N 1
ATOM 3195 C CA . ARG A 1 413 ? -15.385 -5.499 5.268 1.00 96.50 413 ARG A CA 1
ATOM 3196 C C . ARG A 1 413 ? -14.904 -6.549 6.262 1.00 96.50 413 ARG A C 1
ATOM 3198 O O . ARG A 1 413 ? -15.637 -6.912 7.179 1.00 96.50 413 ARG A O 1
ATOM 3205 N N . ARG A 1 414 ? -13.638 -6.963 6.169 1.00 96.31 414 ARG A N 1
ATOM 3206 C CA . ARG A 1 414 ? -13.014 -7.854 7.154 1.00 96.31 414 ARG A CA 1
ATOM 3207 C C . ARG A 1 414 ? -13.095 -7.282 8.568 1.00 96.31 414 ARG A C 1
ATOM 3209 O O . ARG A 1 414 ? -13.430 -8.008 9.498 1.00 96.31 414 ARG A O 1
ATOM 3216 N N . ARG A 1 415 ? -12.804 -5.992 8.766 1.00 95.62 415 ARG A N 1
ATOM 3217 C CA . ARG A 1 415 ? -12.906 -5.360 10.097 1.00 95.62 415 ARG A CA 1
ATOM 3218 C C . ARG A 1 415 ? -14.344 -5.355 10.618 1.00 95.62 415 ARG A C 1
ATOM 3220 O O . ARG A 1 415 ? -14.558 -5.658 11.789 1.00 95.62 415 ARG A O 1
ATOM 3227 N N . GLU A 1 416 ? -15.321 -5.059 9.769 1.00 96.62 416 GLU A N 1
ATOM 3228 C CA . GLU A 1 416 ? -16.744 -5.114 10.133 1.00 96.62 416 GLU A CA 1
ATOM 3229 C C . GLU A 1 416 ? -17.189 -6.536 10.502 1.00 96.62 416 GLU A C 1
ATOM 3231 O O . GLU A 1 416 ? -17.880 -6.730 11.506 1.00 96.62 416 GLU A O 1
ATOM 3236 N N . ALA A 1 417 ? -16.727 -7.544 9.758 1.00 95.75 417 ALA A N 1
ATOM 3237 C CA . ALA A 1 417 ? -16.972 -8.948 10.070 1.00 95.75 417 ALA A CA 1
ATOM 3238 C C . ALA A 1 417 ? -16.354 -9.345 11.421 1.00 95.75 417 ALA A C 1
ATOM 3240 O O . ALA A 1 417 ? -17.011 -10.005 12.226 1.00 95.75 417 ALA A O 1
ATOM 3241 N N . ARG A 1 418 ? -15.134 -8.873 11.729 1.00 96.94 418 ARG A N 1
ATOM 3242 C CA . ARG A 1 418 ? -14.504 -9.058 13.049 1.00 96.94 418 ARG A CA 1
ATOM 3243 C C . ARG A 1 418 ? -15.337 -8.437 14.168 1.00 96.94 418 ARG A C 1
ATOM 3245 O O . ARG A 1 418 ? -15.595 -9.117 15.156 1.00 96.94 418 ARG A O 1
ATOM 3252 N N . ARG A 1 419 ? -15.800 -7.190 14.011 1.00 97.12 419 ARG A N 1
ATOM 3253 C CA . ARG A 1 419 ? -16.687 -6.530 14.992 1.00 97.12 419 ARG A CA 1
ATOM 3254 C C . ARG A 1 419 ? -17.962 -7.320 15.220 1.00 97.12 419 ARG A C 1
ATOM 3256 O O . ARG A 1 419 ? -18.282 -7.642 16.360 1.00 97.12 419 ARG A O 1
ATOM 3263 N N . THR A 1 420 ? -18.618 -7.709 14.134 1.00 96.00 420 THR A N 1
ATOM 3264 C CA . THR A 1 420 ? -19.849 -8.499 14.181 1.00 96.00 420 THR A CA 1
ATOM 3265 C C . THR A 1 420 ? -19.624 -9.828 14.906 1.00 96.00 420 THR A C 1
ATOM 3267 O O . THR A 1 420 ? -20.414 -10.193 15.773 1.00 96.00 420 THR A O 1
ATOM 3270 N N . ALA A 1 421 ? -18.532 -10.540 14.612 1.00 94.50 421 ALA A N 1
ATOM 3271 C CA . ALA A 1 421 ? -18.200 -11.797 15.280 1.00 94.50 421 ALA A CA 1
ATOM 3272 C C . ALA A 1 421 ? -17.975 -11.611 16.788 1.00 94.50 421 ALA A C 1
ATOM 3274 O O . ALA A 1 421 ? -18.533 -12.367 17.583 1.00 94.50 421 ALA A O 1
ATOM 3275 N N . VAL A 1 422 ? -17.232 -10.574 17.195 1.00 95.81 422 VAL A N 1
ATOM 3276 C CA . VAL A 1 422 ? -17.000 -10.265 18.615 1.00 95.81 422 VAL A CA 1
ATOM 3277 C C . VAL A 1 422 ? -18.301 -9.918 19.334 1.00 95.81 422 VAL A C 1
ATOM 3279 O O . VAL A 1 422 ? -18.553 -10.439 20.419 1.00 95.81 422 VAL A O 1
ATOM 3282 N N . GLU A 1 423 ? -19.166 -9.113 18.723 1.00 96.12 423 GLU A N 1
ATOM 3283 C CA . GLU A 1 423 ? -20.478 -8.788 19.287 1.00 96.12 423 GLU A CA 1
ATOM 3284 C C . GLU A 1 423 ? -21.360 -10.031 19.468 1.00 96.12 423 GLU A C 1
ATOM 3286 O O . GLU A 1 423 ? -22.052 -10.154 20.484 1.00 96.12 423 GLU A O 1
ATOM 3291 N N . GLN A 1 424 ? -21.337 -10.968 18.511 1.00 95.44 424 GLN A N 1
ATOM 3292 C CA . GLN A 1 424 ? -22.065 -12.233 18.638 1.00 95.44 424 GLN A CA 1
ATOM 3293 C C . GLN A 1 424 ? -21.456 -13.147 19.705 1.00 95.44 424 GLN A C 1
ATOM 3295 O O . GLN A 1 424 ? -22.213 -13.775 20.442 1.00 95.44 424 GLN A O 1
ATOM 3300 N N . TRP A 1 425 ? -20.126 -13.195 19.848 1.00 94.19 425 TRP A N 1
ATOM 3301 C CA . TRP A 1 425 ? -19.473 -13.910 20.950 1.00 94.19 425 TRP A CA 1
ATOM 3302 C C . TRP A 1 425 ? -19.899 -13.351 22.310 1.00 94.19 425 TRP A C 1
ATOM 3304 O O . TRP A 1 425 ? -20.321 -14.104 23.185 1.00 94.19 425 TRP A O 1
ATOM 3314 N N . GLU A 1 426 ? -19.855 -12.029 22.490 1.00 95.12 426 GLU A N 1
ATOM 3315 C CA . GLU A 1 426 ? -20.290 -11.387 23.734 1.00 95.12 426 GLU A CA 1
ATOM 3316 C C . GLU A 1 426 ? -21.778 -11.619 24.021 1.00 95.12 426 GLU A C 1
ATOM 3318 O O . GLU A 1 426 ? -22.150 -11.857 25.170 1.00 95.12 426 GLU A O 1
ATOM 3323 N N . ARG A 1 427 ? -22.638 -11.565 22.994 1.00 95.06 427 ARG A N 1
ATOM 3324 C CA . ARG A 1 427 ? -24.074 -11.847 23.135 1.00 95.06 427 ARG A CA 1
ATOM 3325 C C . ARG A 1 427 ? -24.315 -13.296 23.545 1.00 95.06 427 ARG A C 1
ATOM 3327 O O . ARG A 1 427 ? -24.965 -13.516 24.556 1.00 95.06 427 ARG A O 1
ATOM 3334 N N . ALA A 1 428 ? -23.724 -14.256 22.839 1.00 92.06 428 ALA A N 1
ATOM 3335 C CA . ALA A 1 428 ? -23.902 -15.670 23.146 1.00 92.06 428 ALA A CA 1
ATOM 3336 C C . ALA A 1 428 ? -23.398 -16.028 24.556 1.00 92.06 428 ALA A C 1
ATOM 3338 O O . ALA A 1 428 ? -23.963 -16.893 25.220 1.00 92.06 428 ALA A O 1
ATOM 3339 N N . LEU A 1 429 ? -22.358 -15.339 25.034 1.00 92.38 429 LEU A N 1
ATOM 3340 C CA . LEU A 1 429 ? -21.858 -15.498 26.394 1.00 92.38 429 LEU A CA 1
ATOM 3341 C C . LEU A 1 429 ? -22.835 -14.968 27.448 1.00 92.38 429 LEU A C 1
ATOM 3343 O O . LEU A 1 429 ? -23.058 -15.652 28.443 1.00 92.38 429 LEU A O 1
ATOM 3347 N N . ARG A 1 430 ? -23.442 -13.795 27.217 1.00 93.31 430 ARG A N 1
ATOM 3348 C CA . ARG A 1 430 ? -24.510 -13.259 28.079 1.00 93.31 430 ARG A CA 1
ATOM 3349 C C . ARG A 1 430 ? -25.726 -14.183 28.094 1.00 93.31 430 ARG A C 1
ATOM 3351 O O . ARG A 1 430 ? -26.200 -14.536 29.168 1.00 93.31 430 ARG A O 1
ATOM 3358 N N . ASP A 1 431 ? -26.161 -14.652 26.927 1.00 91.81 431 ASP A N 1
ATOM 3359 C CA . ASP A 1 431 ? -27.304 -15.563 26.805 1.00 91.81 431 ASP A CA 1
ATOM 3360 C C . ASP A 1 431 ? -27.044 -16.886 27.553 1.00 91.81 431 ASP A C 1
ATOM 3362 O O . ASP A 1 431 ? -27.930 -17.423 28.215 1.00 91.81 431 ASP A O 1
ATOM 3366 N N . ALA A 1 432 ? -25.811 -17.408 27.505 1.00 88.88 432 ALA A N 1
ATOM 3367 C CA . ALA A 1 432 ? -25.418 -18.606 28.251 1.00 88.88 432 ALA A CA 1
ATOM 3368 C C . ALA A 1 432 ? -25.384 -18.386 29.777 1.00 88.88 432 ALA A C 1
ATOM 3370 O O . ALA A 1 432 ? -25.698 -19.305 30.543 1.00 88.88 432 ALA A O 1
ATOM 3371 N N . GLU A 1 433 ? -25.006 -17.187 30.226 1.00 89.31 433 GLU A N 1
ATOM 3372 C CA . GLU A 1 433 ? -25.044 -16.793 31.638 1.00 89.31 433 GLU A CA 1
ATOM 3373 C C . GLU A 1 433 ? -26.482 -16.670 32.147 1.00 89.31 433 GLU A C 1
ATOM 3375 O O . GLU A 1 433 ? -26.783 -17.177 33.226 1.00 89.31 433 GLU A O 1
ATOM 3380 N N . GLU A 1 434 ? -27.376 -16.076 31.354 1.00 91.94 434 GLU A N 1
ATOM 3381 C CA . GLU A 1 434 ? -28.802 -15.949 31.673 1.00 91.94 434 GLU A CA 1
ATOM 3382 C C . GLU A 1 434 ? -29.532 -17.302 31.644 1.00 91.94 434 GLU A C 1
ATOM 3384 O O . GLU A 1 434 ? -30.393 -17.566 32.484 1.00 91.94 434 GLU A O 1
ATOM 3389 N N . ALA A 1 435 ? -29.171 -18.187 30.708 1.00 89.88 435 ALA A N 1
ATOM 3390 C CA . ALA A 1 435 ? -29.766 -19.516 30.576 1.00 89.88 435 ALA A CA 1
ATOM 3391 C C . ALA A 1 435 ? -29.301 -20.504 31.653 1.00 89.88 435 ALA A C 1
ATOM 3393 O O . ALA A 1 435 ? -29.968 -21.517 31.879 1.00 89.88 435 ALA A O 1
ATOM 3394 N N . THR A 1 436 ? -28.168 -20.251 32.314 1.00 85.38 436 THR A N 1
ATOM 3395 C CA . THR A 1 436 ? -27.736 -21.066 33.450 1.00 85.38 436 THR A CA 1
ATOM 3396 C C . THR A 1 436 ? -28.618 -20.680 34.636 1.00 85.38 436 THR A C 1
ATOM 3398 O O . THR A 1 436 ? -28.408 -19.602 35.196 1.00 85.38 436 THR A O 1
ATOM 3401 N N . PRO A 1 437 ? -29.607 -21.508 35.046 1.00 79.38 437 PRO A N 1
ATOM 3402 C CA . PRO A 1 437 ? -30.429 -21.170 36.199 1.00 79.38 437 PRO A CA 1
ATOM 3403 C C . PRO A 1 437 ? -29.480 -20.895 37.363 1.00 79.38 437 PRO A C 1
ATOM 3405 O O . PRO A 1 437 ? -28.500 -21.644 37.495 1.00 79.38 437 PRO A O 1
ATOM 3408 N N . PRO A 1 438 ? -29.719 -19.846 38.181 1.00 74.25 438 PRO A N 1
ATOM 3409 C CA . PRO A 1 438 ? -28.892 -19.601 39.348 1.00 74.25 438 PRO A CA 1
ATOM 3410 C C . PRO A 1 438 ? -28.844 -20.933 40.064 1.00 74.25 438 PRO A C 1
ATOM 3412 O O . PRO A 1 438 ? -29.903 -21.468 40.403 1.00 74.25 438 PRO A O 1
ATOM 3415 N N . LEU A 1 439 ? -27.647 -21.530 40.155 1.00 65.06 439 LEU A N 1
ATOM 3416 C CA . LEU A 1 439 ? -27.453 -22.750 40.916 1.00 65.06 439 LEU A CA 1
ATOM 3417 C C . LEU A 1 439 ? -28.003 -22.372 42.267 1.00 65.06 439 LEU A C 1
ATOM 3419 O O . LEU A 1 439 ? -27.386 -21.573 42.969 1.00 65.06 439 LEU A O 1
ATOM 3423 N N . SER A 1 440 ? -29.230 -22.815 42.543 1.00 64.50 440 SER A N 1
ATOM 3424 C CA . SER A 1 440 ? -29.897 -22.519 43.782 1.00 64.50 440 SER A CA 1
ATOM 3425 C C . SER A 1 440 ? -28.977 -23.220 44.741 1.00 64.50 440 SER A C 1
ATOM 3427 O O . SER A 1 440 ? -28.968 -24.452 44.795 1.00 64.50 440 SER A O 1
ATOM 3429 N N . ILE A 1 441 ? -28.095 -22.440 45.367 1.00 62.28 441 ILE A N 1
ATOM 3430 C CA . ILE A 1 441 ? -27.246 -22.880 46.445 1.00 62.28 441 ILE A CA 1
ATOM 3431 C C . ILE A 1 441 ? -28.304 -23.262 47.453 1.00 62.28 441 ILE A C 1
ATOM 3433 O O . ILE A 1 441 ? -28.833 -22.409 48.162 1.00 62.28 441 ILE A O 1
ATOM 3437 N N . ARG A 1 442 ? -28.744 -24.525 47.396 1.00 56.53 442 ARG A N 1
ATOM 3438 C CA . ARG A 1 442 ? -29.497 -25.149 48.457 1.00 56.53 442 ARG A CA 1
ATOM 3439 C C . ARG A 1 442 ? -28.575 -24.890 49.615 1.00 56.53 442 ARG A C 1
ATOM 3441 O O . ARG A 1 442 ? -27.491 -25.476 49.660 1.00 56.53 442 ARG A O 1
ATOM 3448 N N . SER A 1 443 ? -28.950 -23.908 50.436 1.00 65.75 443 SER A N 1
ATOM 3449 C CA . SER A 1 443 ? -28.272 -23.616 51.682 1.00 65.75 443 SER A CA 1
ATOM 3450 C C . SER A 1 443 ? -28.010 -24.987 52.273 1.00 65.75 443 SER A C 1
ATOM 3452 O O . SER A 1 443 ? -28.978 -25.762 52.315 1.00 65.75 443 SER A O 1
ATOM 3454 N N . PRO A 1 444 ? -26.734 -25.348 52.517 1.00 69.50 444 PRO A N 1
ATOM 3455 C CA . PRO A 1 444 ? -26.366 -26.707 52.875 1.00 69.50 444 PRO A CA 1
ATOM 3456 C C . PRO A 1 444 ? -27.377 -27.140 53.911 1.00 69.50 444 PRO A C 1
ATOM 3458 O O . PRO A 1 444 ? -27.533 -26.453 54.923 1.00 69.50 444 PRO A O 1
ATOM 3461 N N . THR A 1 445 ? -28.186 -28.146 53.557 1.00 69.19 445 THR A N 1
ATOM 3462 C CA . THR A 1 445 ? -29.244 -28.615 54.442 1.00 69.19 445 THR A CA 1
ATOM 3463 C C . THR A 1 445 ? -28.539 -28.828 55.767 1.00 69.19 445 THR A C 1
ATOM 3465 O O . THR A 1 445 ? -27.505 -29.510 55.740 1.00 69.19 445 THR A O 1
ATOM 3468 N N . PRO A 1 446 ? -28.957 -28.132 56.846 1.00 71.62 446 PRO A N 1
ATOM 3469 C CA . PRO A 1 446 ? -28.214 -28.143 58.093 1.00 71.62 446 PRO A CA 1
ATOM 3470 C C . PRO A 1 446 ? -27.883 -29.601 58.380 1.00 71.62 446 PRO A C 1
ATOM 3472 O O . PRO A 1 446 ? -28.784 -30.439 58.233 1.00 71.62 446 PRO A O 1
ATOM 3475 N N . PRO A 1 447 ? -26.598 -29.924 58.627 1.00 72.19 447 PRO A N 1
ATOM 3476 C CA . PRO A 1 447 ? -26.196 -31.304 58.807 1.00 72.19 447 PRO A CA 1
ATOM 3477 C C . PRO A 1 447 ? -27.171 -31.922 59.808 1.00 72.19 447 PRO A C 1
ATOM 3479 O O . PRO A 1 447 ? -27.493 -31.258 60.803 1.00 72.19 447 PRO A O 1
ATOM 3482 N N . PRO A 1 448 ? -27.718 -33.119 59.524 1.00 73.81 448 PRO A N 1
ATOM 3483 C CA . PRO A 1 448 ? -28.605 -33.771 60.471 1.00 73.81 448 PRO A CA 1
ATOM 3484 C C . PRO A 1 448 ? -27.918 -33.745 61.841 1.00 73.81 448 PRO A C 1
ATOM 3486 O O . PRO A 1 448 ? -26.695 -33.932 61.893 1.00 73.81 448 PRO A O 1
ATOM 3489 N N . PRO A 1 449 ? -28.657 -33.434 62.923 1.00 70.31 449 PRO A N 1
ATOM 3490 C CA . PRO A 1 449 ? -28.072 -33.326 64.250 1.00 70.31 449 PRO A CA 1
ATOM 3491 C C . PRO A 1 449 ? -27.205 -34.563 64.503 1.00 70.31 449 PRO A C 1
ATOM 3493 O O . PRO A 1 449 ? -27.642 -35.672 64.168 1.00 70.31 449 PRO A O 1
ATOM 3496 N N . PRO A 1 450 ? -25.969 -34.394 65.010 1.00 64.38 450 PRO A N 1
ATOM 3497 C CA . PRO A 1 450 ? -25.079 -35.518 65.238 1.00 64.38 450 PRO A CA 1
ATOM 3498 C C . PRO A 1 450 ? -25.827 -36.537 66.091 1.00 64.38 450 PRO A C 1
ATOM 3500 O O . PRO A 1 450 ? -26.324 -36.212 67.171 1.00 64.38 450 PRO A O 1
ATOM 3503 N N . SER A 1 451 ? -25.964 -37.758 65.572 1.00 67.88 451 SER A N 1
ATOM 3504 C CA . SER A 1 451 ? -26.480 -38.861 66.377 1.00 67.88 451 SER A CA 1
ATOM 3505 C C . SER A 1 451 ? -25.600 -38.990 67.626 1.00 67.88 451 SER A C 1
ATOM 3507 O O . SER A 1 451 ? -24.385 -38.796 67.513 1.00 67.88 451 SER A O 1
ATOM 3509 N N . PRO A 1 452 ? -26.185 -39.250 68.810 1.00 56.78 452 PRO A N 1
ATOM 3510 C CA . PRO A 1 452 ? -25.450 -39.301 70.066 1.00 56.78 452 PRO A CA 1
ATOM 3511 C C . PRO A 1 452 ? -24.290 -40.289 69.945 1.00 56.78 452 PRO A C 1
ATOM 3513 O O . PRO A 1 452 ? -24.486 -41.486 69.746 1.00 56.78 452 PRO A O 1
ATOM 3516 N N . VAL A 1 453 ? -23.078 -39.746 70.021 1.00 50.59 453 VAL A N 1
ATOM 3517 C CA . VAL A 1 453 ? -21.825 -40.493 69.992 1.00 50.59 453 VAL A CA 1
ATOM 3518 C C . VAL A 1 453 ? -21.733 -41.268 71.301 1.00 50.59 453 VAL A C 1
ATOM 3520 O O . VAL A 1 453 ? -21.599 -40.679 72.374 1.00 50.59 453 VAL A O 1
ATOM 3523 N N . THR A 1 454 ? -21.837 -42.591 71.220 1.00 57.38 454 THR A N 1
ATOM 3524 C CA . THR A 1 454 ? -21.452 -43.492 72.306 1.00 57.38 454 THR A CA 1
ATOM 3525 C C . THR A 1 454 ? -19.936 -43.410 72.528 1.00 57.38 454 THR A C 1
ATOM 3527 O O . THR A 1 454 ? -19.184 -43.349 71.553 1.00 57.38 454 THR A O 1
ATOM 3530 N N . PRO A 1 455 ? -19.465 -43.383 73.787 1.00 47.75 455 PRO A N 1
ATOM 3531 C CA . PRO A 1 455 ? -18.085 -43.063 74.131 1.00 47.75 455 PRO A CA 1
ATOM 3532 C C . PRO A 1 455 ? -17.184 -44.303 74.085 1.00 47.75 455 PRO A C 1
ATOM 3534 O O . PRO A 1 455 ? -16.622 -44.678 75.102 1.00 47.75 455 PRO A O 1
ATOM 3537 N N . GLU A 1 456 ? -17.025 -44.944 72.932 1.00 49.47 456 GLU A N 1
ATOM 3538 C CA . GLU A 1 456 ? -16.027 -46.008 72.749 1.00 49.47 456 GLU A CA 1
ATOM 3539 C C . GLU A 1 456 ? -15.488 -45.932 71.320 1.00 49.47 456 GLU A C 1
ATOM 3541 O O . GLU A 1 456 ? -16.128 -46.407 70.394 1.00 49.47 456 GLU A O 1
ATOM 3546 N N . ASP A 1 457 ? -14.392 -45.185 71.144 1.00 45.16 457 ASP A N 1
ATOM 3547 C CA . ASP A 1 457 ? -13.306 -45.427 70.171 1.00 45.16 457 ASP A CA 1
ATOM 3548 C C . ASP A 1 457 ? -12.474 -44.150 69.983 1.00 45.16 457 ASP A C 1
ATOM 3550 O O . ASP A 1 457 ? -12.448 -43.486 68.945 1.00 45.16 457 ASP A O 1
ATOM 3554 N N . ALA A 1 458 ? -11.748 -43.799 71.044 1.00 49.25 458 ALA A N 1
ATOM 3555 C CA . ALA A 1 458 ? -10.616 -42.890 70.970 1.00 49.25 458 ALA A CA 1
ATOM 3556 C C . ALA A 1 458 ? -9.379 -43.686 70.522 1.00 49.25 458 ALA A C 1
ATOM 3558 O O . ALA A 1 458 ? -8.598 -44.149 71.349 1.00 49.25 458 ALA A O 1
ATOM 3559 N N . VAL A 1 459 ? -9.194 -43.850 69.209 1.00 48.72 459 VAL A N 1
ATOM 3560 C CA . VAL A 1 459 ? -7.956 -44.404 68.638 1.00 48.72 459 VAL A CA 1
ATOM 3561 C C . VAL A 1 459 ? -7.358 -43.419 67.631 1.00 48.72 459 VAL A C 1
ATOM 3563 O O . VAL A 1 459 ? -7.799 -43.271 66.496 1.00 48.72 459 VAL A O 1
ATOM 3566 N N . THR A 1 460 ? -6.343 -42.715 68.129 1.00 53.84 460 THR A N 1
ATOM 3567 C CA . THR A 1 460 ? -5.076 -42.360 67.473 1.00 53.84 460 THR A CA 1
ATOM 3568 C C . THR A 1 460 ? -5.128 -41.964 65.990 1.00 53.84 460 THR A C 1
ATOM 3570 O O . THR A 1 460 ? -5.034 -42.802 65.096 1.00 53.84 460 THR A O 1
ATOM 3573 N N . ARG A 1 461 ? -5.115 -40.652 65.711 1.00 42.38 461 ARG A N 1
ATOM 3574 C CA . ARG A 1 461 ? -4.630 -40.110 64.428 1.00 42.38 461 ARG A CA 1
ATOM 3575 C C . ARG A 1 461 ? -3.364 -39.277 64.655 1.00 42.38 461 ARG A C 1
ATOM 3577 O O . ARG A 1 461 ? -3.390 -38.387 65.503 1.00 42.38 461 ARG A O 1
ATOM 3584 N N . PRO A 1 462 ? -2.263 -39.542 63.929 1.00 51.66 462 PRO A N 1
ATOM 3585 C CA . PRO A 1 462 ? -1.036 -38.774 64.059 1.00 51.66 462 PRO A CA 1
ATOM 3586 C C . PRO A 1 462 ? -1.152 -37.426 63.337 1.00 51.66 462 PRO A C 1
ATOM 3588 O O . PRO A 1 462 ? -1.697 -37.326 62.237 1.00 51.66 462 PRO A O 1
ATOM 3591 N N . PHE A 1 463 ? -0.598 -36.396 63.972 1.00 40.56 463 PHE A N 1
ATOM 3592 C CA . PHE A 1 463 ? -0.335 -35.089 63.383 1.00 40.56 463 PHE A CA 1
ATOM 3593 C C . PHE A 1 463 ? 0.642 -35.234 62.207 1.00 40.56 463 PHE A C 1
ATOM 3595 O O . PHE A 1 463 ? 1.788 -35.637 62.396 1.00 40.56 463 PHE A O 1
ATOM 3602 N N . LEU A 1 464 ? 0.203 -34.875 60.999 1.00 39.00 464 LEU A N 1
ATOM 3603 C CA . LEU A 1 464 ? 1.090 -34.623 59.864 1.00 39.00 464 LEU A CA 1
ATOM 3604 C C . LEU A 1 464 ? 1.393 -33.124 59.808 1.00 39.00 464 LEU A C 1
ATOM 3606 O O . LEU A 1 464 ? 0.583 -32.316 59.357 1.00 39.00 464 LEU A O 1
ATOM 3610 N N . THR A 1 465 ? 2.576 -32.770 60.299 1.00 40.25 465 THR A N 1
ATOM 3611 C CA . THR A 1 465 ? 3.185 -31.447 60.165 1.00 40.25 465 THR A CA 1
ATOM 3612 C C . THR A 1 465 ? 3.620 -31.251 58.713 1.00 40.25 465 THR A C 1
ATOM 3614 O O . THR A 1 465 ? 4.582 -31.867 58.259 1.00 40.25 465 THR A O 1
ATOM 3617 N N . VAL A 1 466 ? 2.915 -30.401 57.969 1.00 40.69 466 VAL A N 1
ATOM 3618 C CA . VAL A 1 466 ? 3.320 -29.988 56.619 1.00 40.69 466 VAL A CA 1
ATOM 3619 C C . VAL A 1 466 ? 4.394 -28.908 56.754 1.00 40.69 466 VAL A C 1
ATOM 3621 O O . VAL A 1 466 ? 4.111 -27.792 57.187 1.00 40.69 466 VAL A O 1
ATOM 3624 N N . GLN A 1 467 ? 5.640 -29.244 56.408 1.00 35.75 467 GLN A N 1
ATOM 3625 C CA . GLN A 1 467 ? 6.700 -28.255 56.229 1.00 35.75 467 GLN A CA 1
ATOM 3626 C C . GLN A 1 467 ? 6.485 -27.491 54.920 1.00 35.75 467 GLN A C 1
ATOM 3628 O O . GLN A 1 467 ? 6.413 -28.079 53.843 1.00 35.75 467 GLN A O 1
ATOM 3633 N N . VAL A 1 468 ? 6.417 -26.165 55.024 1.00 38.59 468 VAL A N 1
ATOM 3634 C CA . VAL A 1 468 ? 6.479 -25.240 53.891 1.00 38.59 468 VAL A CA 1
ATOM 3635 C C . VAL A 1 468 ? 7.954 -25.028 53.554 1.00 38.59 468 VAL A C 1
ATOM 3637 O O . VAL A 1 468 ? 8.642 -24.251 54.211 1.00 38.59 468 VAL A O 1
ATOM 3640 N N . THR A 1 469 ? 8.462 -25.732 52.543 1.00 37.53 469 THR A N 1
ATOM 3641 C CA . THR A 1 469 ? 9.764 -25.420 51.941 1.00 37.53 469 THR A CA 1
ATOM 3642 C C . THR A 1 469 ? 9.578 -24.354 50.868 1.00 37.53 469 THR A C 1
ATOM 3644 O O . THR A 1 469 ? 8.962 -24.605 49.831 1.00 37.53 469 THR A O 1
ATOM 3647 N N . ALA A 1 470 ? 10.122 -23.165 51.120 1.00 40.00 470 ALA A N 1
ATOM 3648 C CA . ALA A 1 470 ? 10.298 -22.120 50.122 1.00 40.00 470 ALA A CA 1
ATOM 3649 C C . ALA A 1 470 ? 11.318 -22.592 49.072 1.00 40.00 470 ALA A C 1
ATOM 3651 O O . ALA A 1 470 ? 12.509 -22.702 49.360 1.00 40.00 470 ALA A O 1
ATOM 3652 N N . ALA A 1 471 ? 10.841 -22.906 47.867 1.00 37.38 471 ALA A N 1
ATOM 3653 C CA . ALA A 1 471 ? 11.688 -23.184 46.716 1.00 37.38 471 ALA A CA 1
ATOM 3654 C C . ALA A 1 471 ? 11.966 -21.876 45.964 1.00 37.38 471 ALA A C 1
ATOM 3656 O O . ALA A 1 471 ? 11.080 -21.249 45.385 1.00 37.38 471 ALA A O 1
ATOM 3657 N N . GLU A 1 472 ? 13.228 -21.477 46.024 1.00 36.97 472 GLU A N 1
ATOM 3658 C CA . GLU A 1 472 ? 13.854 -20.348 45.353 1.00 36.97 472 GLU A CA 1
ATOM 3659 C C . GLU A 1 472 ? 13.811 -20.538 43.823 1.00 36.97 472 GLU A C 1
ATOM 3661 O O . GLU A 1 472 ? 14.475 -21.409 43.255 1.00 36.97 472 GLU A O 1
ATOM 3666 N N . ALA A 1 473 ? 12.988 -19.739 43.139 1.00 36.00 473 ALA A N 1
ATOM 3667 C CA . ALA A 1 473 ? 12.876 -19.755 41.686 1.00 36.00 473 ALA A CA 1
ATOM 3668 C C . ALA A 1 473 ? 14.058 -19.003 41.048 1.00 36.00 473 ALA A C 1
ATOM 3670 O O . ALA A 1 473 ? 14.128 -17.775 41.067 1.00 36.00 473 ALA A O 1
ATOM 3671 N N . ARG A 1 474 ? 14.990 -19.754 40.450 1.00 41.72 474 ARG A N 1
ATOM 3672 C CA . ARG A 1 474 ? 16.026 -19.220 39.552 1.00 41.72 474 ARG A CA 1
ATOM 3673 C C . ARG A 1 474 ? 15.392 -18.718 38.245 1.00 41.72 474 ARG A C 1
ATOM 3675 O O . ARG A 1 474 ? 14.681 -19.492 37.602 1.00 41.72 474 ARG A O 1
ATOM 3682 N N . PRO A 1 475 ? 15.706 -17.501 37.769 1.00 39.19 475 PRO A N 1
ATOM 3683 C CA . PRO A 1 475 ? 15.292 -17.066 36.443 1.00 39.19 475 PRO A CA 1
ATOM 3684 C C . PRO A 1 475 ? 16.219 -17.676 35.380 1.00 39.19 475 PRO A C 1
ATOM 3686 O O . PRO A 1 475 ? 17.371 -17.269 35.221 1.00 39.19 475 PRO A O 1
ATOM 3689 N N . MET A 1 476 ? 15.715 -18.655 34.625 1.00 36.09 476 MET A N 1
ATOM 3690 C CA . MET A 1 476 ? 16.324 -19.055 33.355 1.00 36.09 476 MET A CA 1
ATOM 3691 C C . MET A 1 476 ? 15.956 -18.020 32.289 1.00 36.09 476 MET A C 1
ATOM 3693 O O . MET A 1 476 ? 14.855 -18.011 31.748 1.00 36.09 476 MET A O 1
ATOM 3697 N N . SER A 1 477 ? 16.905 -17.130 32.010 1.00 37.25 477 SER A N 1
ATOM 3698 C CA . SER A 1 477 ? 16.877 -16.204 30.880 1.00 37.25 477 SER A CA 1
ATOM 3699 C C . SER A 1 477 ? 17.065 -16.984 29.574 1.00 37.25 477 SER A C 1
ATOM 3701 O O . SER A 1 477 ? 18.186 -17.282 29.158 1.00 37.25 477 SER A O 1
ATOM 3703 N N . SER A 1 478 ? 15.960 -17.357 28.927 1.00 41.81 478 SER A N 1
ATOM 3704 C CA . SER A 1 478 ? 15.967 -17.833 27.546 1.00 41.81 478 SER A CA 1
ATOM 3705 C C . SER A 1 478 ? 16.009 -16.628 26.603 1.00 41.81 478 SER A C 1
ATOM 3707 O O . SER A 1 478 ? 15.029 -15.895 26.466 1.00 41.81 478 SER A O 1
ATOM 3709 N N . LYS A 1 479 ?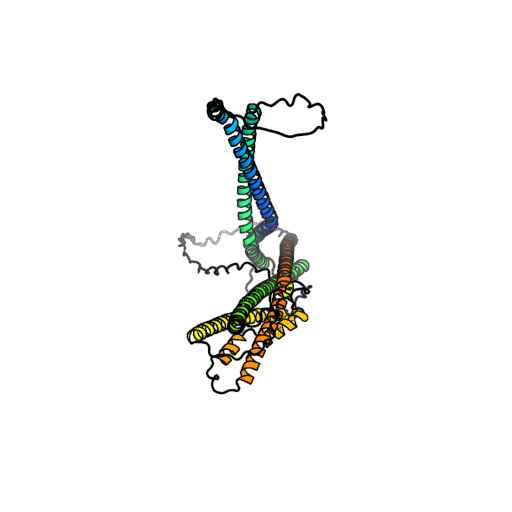 17.154 -16.425 25.944 1.00 39.50 479 LYS A N 1
ATOM 3710 C CA . LYS A 1 479 ? 17.306 -15.484 24.824 1.00 39.50 479 LYS A CA 1
ATOM 3711 C C . LYS A 1 479 ? 16.288 -15.813 23.720 1.00 39.50 479 LYS A C 1
ATOM 3713 O O . LYS A 1 479 ? 16.304 -16.946 23.236 1.00 39.50 479 LYS A O 1
ATOM 3718 N N . PRO A 1 480 ? 15.467 -14.857 23.250 1.00 42.53 480 PRO A N 1
ATOM 3719 C CA . PRO A 1 480 ? 14.688 -15.064 22.041 1.00 42.53 480 PRO A CA 1
ATOM 3720 C C . PRO A 1 480 ? 15.627 -15.052 20.831 1.00 42.53 480 PRO A C 1
ATOM 3722 O O . PRO A 1 480 ? 16.477 -14.171 20.679 1.00 42.53 480 PRO A O 1
ATOM 3725 N N . ALA A 1 481 ? 15.476 -16.058 19.971 1.00 39.94 481 ALA A N 1
ATOM 3726 C CA . ALA A 1 481 ? 16.118 -16.108 18.670 1.00 39.94 481 ALA A CA 1
ATOM 3727 C C . ALA A 1 481 ? 15.713 -14.863 17.867 1.00 39.94 481 ALA A C 1
ATOM 3729 O O . ALA A 1 481 ? 14.543 -14.670 17.535 1.00 39.94 481 ALA A O 1
ATOM 3730 N N . GLY A 1 482 ? 16.692 -14.003 17.586 1.00 33.78 482 GLY A N 1
ATOM 3731 C CA . GLY A 1 482 ? 16.506 -12.810 16.777 1.00 33.78 482 GLY A CA 1
ATOM 3732 C C . GLY A 1 482 ? 16.057 -13.189 15.370 1.00 33.78 482 GLY A C 1
ATOM 3733 O O . GLY A 1 482 ? 16.861 -13.639 14.553 1.00 33.78 482 GLY A O 1
ATOM 3734 N N . LYS A 1 483 ? 14.774 -12.975 15.072 1.00 41.69 483 LYS A N 1
ATOM 3735 C CA . LYS A 1 483 ? 14.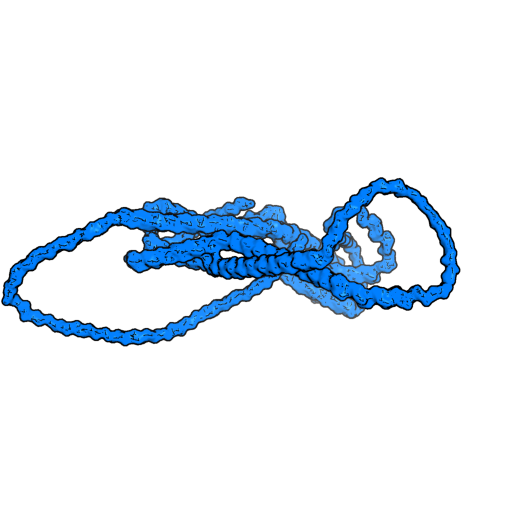30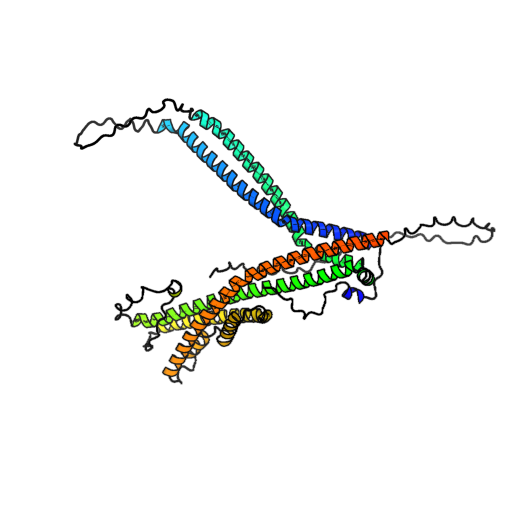5 -12.855 13.693 1.00 41.69 483 LYS A CA 1
ATOM 3736 C C . LYS A 1 483 ? 14.943 -11.589 13.129 1.00 41.69 483 LYS A C 1
ATOM 3738 O O . LYS A 1 483 ? 14.663 -10.489 13.601 1.00 41.69 483 LYS A O 1
ATOM 3743 N N . ARG A 1 484 ? 15.855 -11.751 12.165 1.00 34.41 484 ARG A N 1
ATOM 3744 C CA . ARG A 1 484 ? 16.410 -10.621 11.413 1.00 34.41 484 ARG A CA 1
ATOM 3745 C C . ARG A 1 484 ? 15.244 -9.874 10.752 1.00 34.41 484 ARG A C 1
ATOM 3747 O O . ARG A 1 484 ? 14.468 -10.530 10.055 1.00 34.41 484 ARG A O 1
ATOM 3754 N N . PRO A 1 485 ? 15.110 -8.552 10.939 1.00 37.72 485 PRO A N 1
ATOM 3755 C CA . PRO A 1 485 ? 14.206 -7.767 10.116 1.00 37.72 485 PRO A CA 1
ATOM 3756 C C . PRO A 1 485 ? 14.635 -7.919 8.653 1.00 37.72 485 PRO A C 1
ATOM 3758 O O . PRO A 1 485 ? 15.828 -7.863 8.337 1.00 37.72 485 PRO A O 1
ATOM 3761 N N . LEU A 1 486 ? 13.664 -8.177 7.775 1.00 39.47 486 LEU A N 1
ATOM 3762 C CA . LEU A 1 486 ? 13.882 -8.138 6.333 1.00 39.47 486 LEU A CA 1
ATOM 3763 C C . LEU A 1 486 ? 14.444 -6.751 5.973 1.00 39.47 486 LEU A C 1
ATOM 3765 O O . LEU A 1 486 ? 13.985 -5.754 6.536 1.00 39.47 486 LEU A O 1
ATOM 3769 N N . PRO A 1 487 ? 15.454 -6.666 5.089 1.00 35.94 487 PRO A N 1
ATOM 3770 C CA . PRO A 1 487 ? 15.981 -5.378 4.670 1.00 35.94 487 PRO A CA 1
ATOM 3771 C C . PRO A 1 487 ? 14.855 -4.554 4.026 1.00 35.94 487 PRO A C 1
ATOM 3773 O O . PRO A 1 487 ? 14.040 -5.122 3.293 1.00 35.94 487 PRO A O 1
ATOM 3776 N N . PRO A 1 488 ? 14.797 -3.235 4.277 1.00 33.47 488 PRO A N 1
ATOM 3777 C CA . PRO A 1 488 ? 13.837 -2.371 3.610 1.00 33.47 488 PRO A CA 1
ATOM 3778 C C . PRO A 1 488 ? 14.057 -2.468 2.098 1.00 33.47 488 PRO A C 1
ATOM 3780 O O . PRO A 1 488 ? 15.164 -2.241 1.604 1.00 33.47 488 PRO A O 1
ATOM 3783 N N . VAL A 1 489 ? 13.003 -2.838 1.370 1.00 37.06 489 VAL A N 1
ATOM 3784 C CA . VAL A 1 489 ? 12.983 -2.743 -0.089 1.00 37.06 489 VAL A CA 1
ATOM 3785 C C . VAL A 1 489 ? 13.175 -1.260 -0.425 1.00 37.06 489 VAL A C 1
ATOM 3787 O O . VAL A 1 489 ? 12.441 -0.427 0.113 1.00 37.06 489 VAL A O 1
ATOM 3790 N N . PRO A 1 490 ? 14.178 -0.885 -1.236 1.00 32.59 490 PRO A N 1
ATOM 3791 C CA . PRO A 1 490 ? 14.376 0.508 -1.598 1.00 32.59 490 PRO A CA 1
ATOM 3792 C C . PRO A 1 490 ? 13.127 1.004 -2.324 1.00 32.59 490 PRO A C 1
ATOM 3794 O O . PRO A 1 490 ? 12.749 0.447 -3.354 1.00 32.59 490 PRO A O 1
ATOM 3797 N N . ALA A 1 491 ? 12.495 2.044 -1.778 1.00 31.28 491 ALA A N 1
ATOM 3798 C CA . ALA A 1 491 ? 11.377 2.726 -2.409 1.00 31.28 491 ALA A CA 1
ATOM 3799 C C . ALA A 1 491 ? 11.854 3.328 -3.740 1.00 31.28 491 ALA A C 1
ATOM 3801 O O . ALA A 1 491 ? 12.421 4.424 -3.781 1.00 31.28 491 ALA A O 1
ATOM 3802 N N . MET A 1 492 ? 11.679 2.590 -4.839 1.00 34.84 492 MET A N 1
ATOM 3803 C CA . MET A 1 492 ? 11.772 3.173 -6.168 1.00 34.84 492 MET A CA 1
ATOM 3804 C C . MET A 1 492 ? 10.576 4.103 -6.317 1.00 34.84 492 MET A C 1
ATOM 3806 O O . MET A 1 492 ? 9.431 3.678 -6.194 1.00 34.84 492 MET A O 1
ATOM 3810 N N . ARG A 1 493 ? 10.841 5.394 -6.542 1.00 37.16 493 ARG A N 1
ATOM 3811 C CA . ARG A 1 493 ? 9.775 6.330 -6.900 1.00 37.16 493 ARG A CA 1
ATOM 3812 C C . ARG A 1 493 ? 9.093 5.800 -8.166 1.00 37.16 493 ARG A C 1
ATOM 3814 O O . ARG A 1 493 ? 9.820 5.481 -9.112 1.00 37.16 493 ARG A O 1
ATOM 3821 N N . PRO A 1 494 ? 7.753 5.719 -8.207 1.00 39.41 494 PRO A N 1
ATOM 3822 C CA . PRO A 1 494 ? 7.058 5.316 -9.417 1.00 39.41 494 PRO A CA 1
ATOM 3823 C C . PRO A 1 494 ? 7.436 6.289 -10.537 1.00 39.41 494 PRO A C 1
ATOM 3825 O O . PRO A 1 494 ? 7.265 7.504 -10.413 1.00 39.41 494 PRO A O 1
ATOM 3828 N N . PHE A 1 495 ? 8.016 5.756 -11.611 1.00 43.72 495 PHE A N 1
ATOM 3829 C CA . PHE A 1 495 ? 8.173 6.501 -12.851 1.00 43.72 495 PHE A CA 1
ATOM 3830 C C . PHE A 1 495 ? 6.779 6.639 -13.462 1.00 43.72 495 PHE A C 1
ATOM 3832 O O . PHE A 1 495 ? 6.198 5.653 -13.911 1.00 43.72 495 PHE A O 1
ATOM 3839 N N . VAL A 1 496 ? 6.242 7.857 -13.450 1.00 42.31 496 VAL A N 1
ATOM 3840 C CA . VAL A 1 496 ? 5.076 8.207 -14.265 1.00 42.31 496 VAL A CA 1
ATOM 3841 C C . VAL A 1 496 ? 5.580 8.275 -15.708 1.00 42.31 496 VAL A C 1
ATOM 3843 O O . VAL A 1 496 ? 6.460 9.093 -15.996 1.00 42.31 496 VAL A O 1
ATOM 3846 N N . LEU A 1 497 ? 5.132 7.338 -16.553 1.00 39.69 497 LEU A N 1
ATOM 3847 C CA . LEU A 1 497 ? 5.496 7.275 -17.975 1.00 39.69 497 LEU A CA 1
ATOM 3848 C C . LEU A 1 497 ? 4.802 8.369 -18.788 1.00 39.69 497 LEU A C 1
ATOM 3850 O O . LEU A 1 497 ? 3.637 8.693 -18.468 1.00 39.69 497 LEU A O 1
#

pLDDT: mean 77.53, std 22.5, range [31.28, 98.38]